Protein 6XCQ (pdb70)

InterPro domains:
  IPR007815 Erythromycin esterase [PF05139] (67-408)
  IPR007815 Erythromycin esterase [cd14728] (37-408)
  IPR016273 Erythromycin esterase, proteobacteria [PIRSF000880] (11-417)
  IPR052036 Hydrolase/Phosphoribosyltransferase-associated [PTHR31299] (20-407)

Organism: Klebsiella pneumoniae (NCBI:txid573)

Solvent-accessible surface area: 17321 Å² total; per-residue (Å²): 132,42,112,87,17,1,131,25,0,46,98,5,132,111,22,53,29,108,8,0,60,28,1,43,90,26,1,106,64,2,52,0,0,0,0,0,9,2,0,26,8,2,37,28,0,18,71,0,4,3,0,0,0,42,4,0,5,48,142,28,110,4,52,0,0,0,1,12,0,4,46,24,10,3,60,84,1,30,106,8,19,112,23,108,95,53,70,48,80,4,114,166,32,24,42,61,23,2,35,5,22,5,0,34,4,0,77,37,1,23,34,20,18,146,143,50,52,90,164,27,90,16,16,6,0,5,0,10,17,11,6,14,0,135,30,7,2,46,41,1,14,120,11,0,114,100,18,12,104,152,10,47,90,50,0,43,85,4,42,145,29,4,69,50,2,75,4,69,2,34,28,53,0,2,43,61,4,34,134,28,129,86,70,76,27,100,118,0,59,69,8,5,56,123,1,67,107,56,2,68,79,52,15,118,77,8,133,102,178,121,10,86,59,44,24,118,72,0,31,37,16,3,36,6,1,48,62,0,2,51,4,0,88,4,44,86,28,36,107,58,62,117,49,128,112,25,31,46,17,38,60,11,34,19,0,5,21,27,1,34,110,27,0,138,77,64,100,123,11,54,0,0,0,0,0,10,3,24,14,0,1,35,17,60,11,55,50,108,78,22,134,54,12,51,4,0,0,54,62,3,47,139,17,100,88,133,5,6,42,0,1,0,0,0,3,29,9,90,53,0,2,34,72,88,97,93,14,131,84,20,95,6,10,18,17,8,57,86,36,100,14,29,62,54,105,115,45,3,0,2,45,45,2,52,96,26,22,27,82,139,51,3,0,0,0,43,2,126,25,140,44,117,6,104,57,1,12,1,8,33,44,31,5,94,20,78,3,51,110,0,1,33,0,0,0,2,1,44,49,5,34,86,11,76,44,12,126,42

B-factor: mean 26.36, std 12.07, range [8.27, 102.32]

Radius of gyration: 21.3 Å; Cα contacts (8 Å, |Δi|>4): 843; chains: 1; bounding box: 46×52×62 Å

Nearest PDB structures (foldseek):
  6xcs-assembly2_B  TM=9.903E-01  e=1.684E-71  Klebsiella pneumoniae
  3b55-assembly1_A  TM=7.815E-01  e=5.433E-19  Bacillus cereus ATCC 14579
  2qgm-assembly1_A  TM=8.017E-01  e=2.821E-18  Bacillus cereus ATCC 14579

Foldseek 3Di:
DFKFFAFCLLPLVDHDLVRVVSCVVVQVLFQEEEQAELEFQFSSSLSNVSNVVCNCCVPVNAAEAEEQAAQVLQVLLVCLLPDDPDDRQVVVRHAQVCCRRCVVNSVVNSVCCVVVVGHHHYGYLFQHQLLQLLVLLVLLLVLCVPQPVVCNVLSVVLNVLRVQQDASHLVSSLVSVVVDDPVSLVVNLVSLVVVLVVLVVCVVVSVDPVSPCSSVSSNLSSLSNNLSSQVSVQVCCLPPNDRDAASVQSRQCSSLVSVVVVCVVPVPHRYYYYYHLCQLWQAWWDDDSHRTYGHNNVSVCPDPSNNYAYEHEAEAAQWAWAWAAQDPPDRRRIDTDIDGADDDDQQAVVVVCCVPVNQDFKMKGALQDDDSHFWYTHGRRIIGHNVNRTHGMYIYGHHTDRNPVNDD

Structure (mmCIF, N/CA/C/O backbone):
data_6XCQ
#
_entry.id   6XCQ
#
_cell.length_a   68.366
_cell.length_b   92.678
_cell.length_c   125.795
_cell.angle_alpha   90.00
_cell.angle_beta   90.00
_cell.angle_gamma   90.00
#
_symmetry.space_group_name_H-M   'C 2 2 21'
#
loop_
_entity.id
_entity.type
_entity.pdbx_description
1 polymer EreC
2 non-polymer S-1,2-PROPANEDIOL
3 water water
#
loop_
_atom_site.group_PDB
_atom_site.id
_atom_site.type_symbol
_atom_site.label_atom_id
_atom_site.label_alt_id
_atom_site.label_comp_id
_atom_site.label_asym_id
_atom_site.label_entity_id
_atom_site.label_seq_id
_atom_site.pdbx_PDB_ins_code
_atom_site.Cartn_x
_atom_site.Cartn_y
_atom_site.Cartn_z
_atom_site.occupancy
_atom_site.B_iso_or_equiv
_atom_site.auth_seq_id
_atom_site.auth_comp_id
_atom_site.auth_asym_id
_atom_site.auth_atom_id
_atom_site.pdbx_PDB_model_num
ATOM 1 N N . MET A 1 31 ? 43.634 3.396 68.349 1.00 56.66 11 MET A N 1
ATOM 2 C CA . MET A 1 31 ? 43.677 2.801 67.016 1.00 61.51 11 MET A CA 1
ATOM 3 C C . MET A 1 31 ? 43.561 3.868 65.918 1.00 62.27 11 MET A C 1
ATOM 4 O O . MET A 1 31 ? 43.828 3.603 64.738 1.00 48.18 11 MET A O 1
ATOM 6 N N . THR A 1 32 ? 43.161 5.081 66.300 1.00 40.49 12 THR A N 1
ATOM 7 C CA . THR A 1 32 ? 42.979 6.153 65.329 1.00 31.83 12 THR A CA 1
ATOM 8 C C . THR A 1 32 ? 43.949 7.313 65.537 1.00 31.77 12 THR A C 1
ATOM 9 O O . THR A 1 32 ? 43.812 8.350 64.877 1.00 28.22 12 THR A O 1
ATOM 13 N N A TRP A 1 33 ? 44.897 7.177 66.459 0.57 23.81 13 TRP A N 1
ATOM 14 N N B TRP A 1 33 ? 44.951 7.160 66.402 0.43 23.90 13 TRP A N 1
ATOM 15 C CA A TRP A 1 33 ? 45.930 8.169 66.697 0.57 20.84 13 TRP A CA 1
ATOM 16 C CA B TRP A 1 33 ? 46.009 8.153 66.527 0.43 21.02 13 TRP A CA 1
ATOM 17 C C A TRP A 1 33 ? 47.273 7.460 66.782 0.57 23.16 13 TRP A C 1
ATOM 18 C C B TRP A 1 33 ? 47.330 7.448 66.802 0.43 23.19 13 TRP A C 1
ATOM 19 O O A TRP A 1 33 ? 47.341 6.242 66.964 0.57 24.61 13 TRP A O 1
ATOM 20 O O B TRP A 1 33 ? 47.359 6.304 67.263 0.43 23.99 13 TRP A O 1
ATOM 41 N N A ARG A 1 34 ? 48.348 8.236 66.650 0.57 19.79 14 ARG A N 1
ATOM 42 N N B ARG A 1 34 ? 48.431 8.144 66.511 0.43 19.78 14 ARG A N 1
ATOM 43 C CA A ARG A 1 34 ? 49.692 7.678 66.688 0.57 19.38 14 ARG A CA 1
ATOM 44 C CA B ARG A 1 34 ? 49.762 7.569 66.670 0.43 19.55 14 ARG A CA 1
ATOM 45 C C A ARG A 1 34 ? 50.680 8.773 67.068 0.57 22.32 14 ARG A C 1
ATOM 46 C C B ARG A 1 34 ? 50.783 8.663 66.957 0.43 22.47 14 ARG A C 1
ATOM 47 O O A ARG A 1 34 ? 50.649 9.861 66.493 0.57 21.11 14 ARG A O 1
ATOM 48 O O B ARG A 1 34 ? 50.884 9.634 66.204 0.43 20.24 14 ARG A O 1
ATOM 63 N N . THR A 1 35 ? 51.547 8.489 68.035 1.00 18.93 15 THR A N 1
ATOM 64 C CA . THR A 1 35 ? 52.645 9.395 68.341 1.00 20.50 15 THR A CA 1
ATOM 65 C C . THR A 1 35 ? 53.742 9.191 67.306 1.00 22.69 15 THR A C 1
ATOM 66 O O . THR A 1 35 ? 54.126 8.054 67.016 1.00 25.47 15 THR A O 1
ATOM 70 N N . THR A 1 36 ? 54.224 10.275 66.705 1.00 17.56 16 THR A N 1
ATOM 71 C CA . THR A 1 36 ? 55.288 10.155 65.710 1.00 16.88 16 THR A CA 1
ATOM 72 C C . THR A 1 36 ? 56.509 10.904 66.215 1.00 20.92 16 THR A C 1
ATOM 73 O O . THR A 1 36 ? 56.500 12.138 66.302 1.00 21.11 16 THR A O 1
ATOM 77 N N . ARG A 1 37 ? 57.557 10.154 66.547 1.00 14.78 17 ARG A N 1
ATOM 78 C CA . ARG A 1 37 ? 58.787 10.762 67.037 1.00 13.87 17 ARG A CA 1
ATOM 79 C C . ARG A 1 37 ? 59.723 11.204 65.916 1.00 17.33 17 ARG A C 1
ATOM 80 O O . ARG A 1 37 ? 60.623 12.013 66.161 1.00 19.56 17 ARG A O 1
ATOM 88 N N . THR A 1 38 ? 59.523 10.726 64.695 1.00 17.72 18 THR A N 1
ATOM 89 C CA . THR A 1 38 ? 60.434 11.062 63.612 1.00 13.68 18 THR A CA 1
ATOM 90 C C . THR A 1 38 ? 59.860 12.098 62.647 1.00 22.89 18 THR A C 1
ATOM 91 O O . THR A 1 38 ? 60.545 12.469 61.688 1.00 19.21 18 THR A O 1
ATOM 95 N N . LEU A 1 39 ? 58.647 12.610 62.901 1.00 13.92 19 LEU A N 1
ATOM 96 C CA . LEU A 1 39 ? 57.986 13.476 61.921 1.00 13.22 19 LEU A CA 1
ATOM 97 C C . LEU A 1 39 ? 58.835 14.695 61.575 1.00 20.51 19 LEU A C 1
ATOM 98 O O . LEU A 1 39 ? 58.878 15.120 60.414 1.00 19.82 19 LEU A O 1
ATOM 103 N N . LEU A 1 40 ? 59.526 15.269 62.558 1.00 16.26 20 LEU A N 1
ATOM 104 C CA . LEU A 1 40 ? 60.297 16.475 62.303 1.00 20.91 20 LEU A CA 1
ATOM 105 C C . LEU A 1 40 ? 61.729 16.172 61.890 1.00 23.10 20 LEU A C 1
ATOM 106 O O . LEU A 1 40 ? 62.564 17.080 61.867 1.00 19.78 20 LEU A O 1
ATOM 111 N N . GLN A 1 41 ? 62.027 14.924 61.542 1.00 20.54 21 GLN A N 1
ATOM 112 C CA . GLN A 1 41 ? 63.369 14.520 61.129 1.00 22.43 21 GLN A CA 1
ATOM 113 C C . GLN A 1 41 ? 63.270 13.761 59.814 1.00 20.50 21 GLN A C 1
ATOM 114 O O . GLN A 1 41 ? 63.373 12.527 59.783 1.00 19.50 21 GLN A O 1
ATOM 120 N N . PRO A 1 42 ? 63.090 14.479 58.697 1.00 21.08 22 PRO A N 1
ATOM 121 C CA . PRO A 1 42 ? 62.871 13.805 57.407 1.00 16.72 22 PRO A CA 1
ATOM 122 C C . PRO A 1 42 ? 63.976 12.841 57.005 1.00 26.72 22 PRO A C 1
ATOM 123 O O . PRO A 1 42 ? 63.707 11.880 56.276 1.00 29.23 22 PRO A O 1
ATOM 127 N N . GLN A 1 43 ? 65.212 13.084 57.438 1.00 21.22 23 GLN A N 1
ATOM 128 C CA . GLN A 1 43 ? 66.328 12.210 57.112 1.00 24.74 23 GLN A CA 1
ATOM 129 C C . GLN A 1 43 ? 66.333 10.915 57.913 1.00 32.75 23 GLN A C 1
ATOM 130 O O . GLN A 1 43 ? 66.949 9.941 57.470 1.00 34.83 23 GLN A O 1
ATOM 136 N N . LYS A 1 44 ? 65.666 10.882 59.068 1.00 22.00 24 LYS A N 1
ATOM 137 C CA . LYS A 1 44 ? 65.625 9.699 59.926 1.00 27.54 24 LYS A CA 1
ATOM 138 C C . LYS A 1 44 ? 64.199 9.189 60.095 1.00 22.40 24 LYS A C 1
ATOM 139 O O . LYS A 1 44 ? 63.785 8.885 61.213 1.00 24.42 24 LYS A O 1
ATOM 143 N N . LEU A 1 45 ? 63.444 9.073 59.007 1.00 22.61 25 LEU A N 1
ATOM 144 C CA . LEU A 1 45 ? 62.019 8.789 59.113 1.00 29.76 25 LEU A CA 1
ATOM 145 C C . LEU A 1 45 ? 61.762 7.322 59.448 1.00 26.87 25 LEU A C 1
ATOM 146 O O . LEU A 1 45 ? 62.354 6.425 58.847 1.00 25.91 25 LEU A O 1
ATOM 151 N N . ASP A 1 46 ? 60.848 7.078 60.393 1.00 22.52 26 ASP A N 1
ATOM 152 C CA . ASP A 1 46 ? 60.378 5.727 60.700 1.00 15.49 26 ASP A CA 1
ATOM 153 C C . ASP A 1 46 ? 59.006 5.570 60.059 1.00 18.69 26 ASP A C 1
ATOM 154 O O . ASP A 1 46 ? 58.000 6.016 60.615 1.00 21.23 26 ASP A O 1
ATOM 159 N N . PHE A 1 47 ? 58.958 4.879 58.914 1.00 21.61 27 PHE A N 1
ATOM 160 C CA . PHE A 1 47 ? 57.718 4.809 58.151 1.00 23.76 27 PHE A CA 1
ATOM 161 C C . PHE A 1 47 ? 56.616 4.061 58.891 1.00 25.03 27 PHE A C 1
ATOM 162 O O . PHE A 1 47 ? 55.447 4.199 58.519 1.00 20.34 27 PHE A O 1
ATOM 170 N N . ASN A 1 48 ? 56.940 3.297 59.943 1.00 24.54 28 ASN A N 1
ATOM 171 C CA . ASN A 1 48 ? 55.877 2.641 60.702 1.00 26.36 28 ASN A CA 1
ATOM 172 C C . ASN A 1 48 ? 54.954 3.653 61.350 1.00 22.06 28 ASN A C 1
ATOM 173 O O . ASN A 1 48 ? 53.774 3.358 61.570 1.00 21.64 28 ASN A O 1
ATOM 178 N N . GLU A 1 49 ? 55.474 4.843 61.679 1.00 18.07 29 GLU A N 1
ATOM 179 C CA . GLU A 1 49 ? 54.661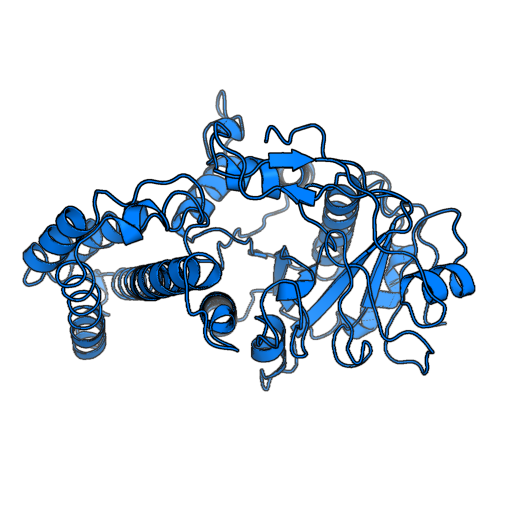 5.841 62.371 1.00 20.07 29 GLU A CA 1
ATOM 180 C C . GLU A 1 49 ? 53.561 6.418 61.479 1.00 19.98 29 GLU A C 1
ATOM 181 O O . GLU A 1 49 ? 52.609 7.005 61.996 1.00 25.82 29 GLU A O 1
ATOM 187 N N . PHE A 1 50 ? 53.659 6.251 60.162 1.00 19.35 30 PHE A N 1
ATOM 188 C CA . PHE A 1 50 ? 52.666 6.790 59.238 1.00 27.42 30 PHE A CA 1
ATOM 189 C C . PHE A 1 50 ? 51.732 5.721 58.681 1.00 23.21 30 PHE A C 1
ATOM 190 O O . PHE A 1 50 ? 50.902 6.024 57.817 1.00 23.90 30 PHE A O 1
ATOM 198 N N . GLU A 1 51 ? 51.815 4.485 59.188 1.00 26.25 31 GLU A N 1
ATOM 199 C CA . GLU A 1 51 ? 50.967 3.411 58.667 1.00 29.19 31 GLU A CA 1
ATOM 200 C C . GLU A 1 51 ? 49.497 3.720 58.869 1.00 24.35 31 GLU A C 1
ATOM 201 O O . GLU A 1 51 ? 48.649 3.220 58.123 1.00 21.93 31 GLU A O 1
ATOM 203 N N . ILE A 1 52 ? 49.179 4.543 59.873 1.00 19.32 32 ILE A N 1
ATOM 204 C CA . ILE A 1 52 ? 47.803 4.944 60.137 1.00 25.70 32 ILE A CA 1
ATOM 205 C C . ILE A 1 52 ? 47.172 5.645 58.936 1.00 27.68 32 ILE A C 1
ATOM 206 O O . ILE A 1 52 ? 45.945 5.641 58.789 1.00 24.58 32 ILE A O 1
ATOM 211 N N . LEU A 1 53 ? 47.984 6.233 58.057 1.00 28.69 33 LEU A N 1
ATOM 212 C CA . LEU A 1 53 ? 47.482 6.950 56.890 1.00 12.26 33 LEU A CA 1
ATOM 213 C C . LEU A 1 53 ? 47.300 6.061 55.671 1.00 20.68 33 LEU A C 1
ATOM 214 O O . LEU A 1 53 ? 46.696 6.508 54.687 1.00 25.19 33 LEU A O 1
ATOM 219 N N . THR A 1 54 ? 47.834 4.841 55.680 1.00 23.85 34 THR A N 1
ATOM 220 C CA . THR A 1 54 ? 47.848 4.059 54.444 1.00 27.56 34 THR A CA 1
ATOM 221 C C . THR A 1 54 ? 46.449 3.779 53.902 1.00 29.07 34 THR A C 1
ATOM 222 O O . THR A 1 54 ? 46.251 3.956 52.688 1.00 28.92 34 THR A O 1
ATOM 226 N N . PRO A 1 55 ? 45.448 3.392 54.712 1.00 29.43 35 PRO A N 1
ATOM 227 C CA . PRO A 1 55 ? 44.092 3.213 54.155 1.00 32.24 35 PRO A CA 1
ATOM 228 C C . PRO A 1 55 ? 43.526 4.450 53.484 1.00 39.79 35 PRO A C 1
ATOM 229 O O . PRO A 1 55 ? 42.931 4.345 52.403 1.00 28.53 35 PRO A O 1
ATOM 233 N N . LEU A 1 56 ? 43.668 5.626 54.101 1.00 28.58 36 LEU A N 1
ATOM 234 C CA . LEU A 1 56 ? 43.068 6.804 53.489 1.00 36.60 36 LEU A CA 1
ATOM 235 C C . LEU A 1 56 ? 43.832 7.238 52.249 1.00 25.02 36 LEU A C 1
ATOM 236 O O . LEU A 1 56 ? 43.248 7.867 51.364 1.00 33.42 36 LEU A O 1
ATOM 241 N N . VAL A 1 57 ? 45.115 6.893 52.151 1.00 23.98 37 VAL A N 1
ATOM 242 C CA . VAL A 1 57 ? 45.891 7.299 50.987 1.00 23.62 37 VAL A CA 1
ATOM 243 C C . VAL A 1 57 ? 45.720 6.328 49.816 1.00 29.70 37 VAL A C 1
ATOM 244 O O . VAL A 1 57 ? 45.898 6.734 48.659 1.00 28.55 37 VAL A O 1
ATOM 248 N N . GLU A 1 58 ? 45.355 5.068 50.072 1.00 31.91 38 GLU A N 1
ATOM 249 C CA . GLU A 1 58 ? 45.017 4.154 48.980 1.00 30.63 38 GLU A CA 1
ATOM 250 C C . GLU A 1 58 ? 43.845 4.706 48.183 1.00 24.91 38 GLU A C 1
ATOM 251 O O . GLU A 1 58 ? 42.821 5.103 48.749 1.00 40.25 38 GLU A O 1
ATOM 257 N N . GLY A 1 59 ? 43.988 4.725 46.866 1.00 29.06 39 GLY A N 1
ATOM 258 C CA . GLY A 1 59 ? 42.942 5.268 46.038 1.00 40.52 39 GLY A CA 1
ATOM 259 C C . GLY A 1 59 ? 42.918 6.772 45.950 1.00 39.96 39 GLY A C 1
ATOM 260 O O . GLY A 1 59 ? 42.094 7.320 45.205 1.00 38.75 39 GLY A O 1
ATOM 261 N N . ALA A 1 60 ? 43.785 7.460 46.684 1.00 27.43 40 ALA A N 1
ATOM 262 C CA . ALA A 1 60 ? 43.914 8.903 46.546 1.00 23.16 40 ALA A CA 1
ATOM 263 C C . ALA A 1 60 ? 44.806 9.244 45.355 1.00 23.18 40 ALA A C 1
ATOM 264 O O . ALA A 1 60 ? 45.840 8.610 45.128 1.00 20.99 40 ALA A O 1
ATOM 266 N N . ARG A 1 61 ? 44.396 10.249 44.583 1.00 20.63 41 ARG A N 1
ATOM 267 C CA . ARG A 1 61 ? 45.274 10.868 43.606 1.00 20.08 41 ARG A CA 1
ATOM 268 C C . ARG A 1 61 ? 45.642 12.305 43.955 1.00 19.67 41 ARG A C 1
ATOM 269 O O . ARG A 1 61 ? 46.570 12.853 43.347 1.00 20.07 41 ARG A O 1
ATOM 277 N N . ILE A 1 62 ? 44.950 12.922 44.912 1.00 15.48 42 ILE A N 1
ATOM 278 C CA . ILE A 1 62 ? 45.249 14.275 45.381 1.00 19.59 42 ILE A CA 1
ATOM 279 C C . ILE A 1 62 ? 45.296 14.232 46.903 1.00 14.40 42 ILE A C 1
ATOM 280 O O . ILE A 1 62 ? 44.282 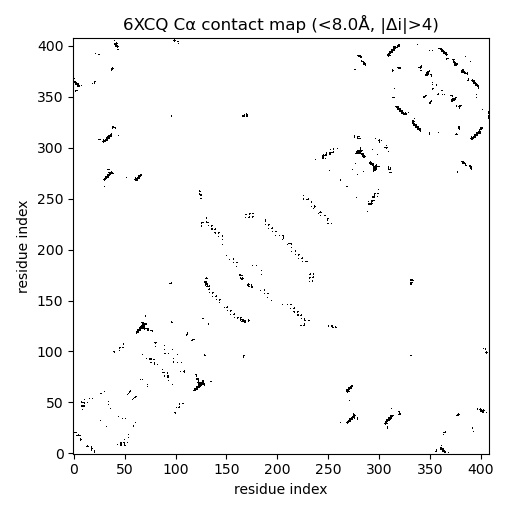13.938 47.539 1.00 15.48 42 ILE A O 1
ATOM 285 N N . VAL A 1 63 ? 46.459 14.523 47.486 1.00 13.39 43 VAL A N 1
ATOM 286 C CA . VAL A 1 63 ? 46.603 14.597 48.935 1.00 15.57 43 VAL A CA 1
ATOM 287 C C . VAL A 1 63 ? 47.140 15.977 49.290 1.00 16.37 43 VAL A C 1
ATOM 288 O O . VAL A 1 63 ? 48.215 16.376 48.820 1.00 16.14 43 VAL A O 1
ATOM 292 N N . GLY A 1 64 ? 46.396 16.708 50.117 1.00 12.86 44 GLY A N 1
ATOM 293 C CA . GLY A 1 64 ? 46.848 18.005 50.582 1.00 13.86 44 GLY A CA 1
ATOM 294 C C . GLY A 1 64 ? 47.556 17.874 51.917 1.00 17.67 44 GLY A C 1
ATOM 295 O O . GLY A 1 64 ? 47.054 17.216 52.831 1.00 17.68 44 GLY A O 1
ATOM 296 N N . LEU A 1 65 ? 48.742 18.491 52.016 1.00 16.55 45 LEU A N 1
ATOM 297 C CA . LEU A 1 65 ? 49.494 18.629 53.264 1.00 16.36 45 LEU A CA 1
ATOM 298 C C . LEU A 1 65 ? 49.398 20.092 53.685 1.00 19.78 45 LEU A C 1
ATOM 299 O O . LEU A 1 65 ? 49.932 20.976 53.004 1.00 17.98 45 LEU A O 1
ATOM 304 N N . GLY A 1 66 ? 48.690 20.347 54.779 1.00 16.22 46 GLY A N 1
ATOM 305 C CA . GLY A 1 66 ? 48.364 21.697 55.185 1.00 13.51 46 GLY A CA 1
ATOM 306 C C . GLY A 1 66 ? 49.466 22.382 55.967 1.00 18.45 46 GLY A C 1
ATOM 307 O O . GLY A 1 66 ? 50.620 21.953 56.030 1.00 18.42 46 GLY A O 1
ATOM 308 N N . GLU A 1 67 ? 49.092 23.522 56.529 1.00 15.29 47 GLU A N 1
ATOM 309 C CA . GLU A 1 67 ? 49.870 24.181 57.562 1.00 15.96 47 GLU A CA 1
ATOM 310 C C . GLU A 1 67 ? 48.889 25.095 58.264 1.00 13.35 47 GLU A C 1
ATOM 311 O O . GLU A 1 67 ? 48.092 25.766 57.600 1.00 14.70 47 GLU A O 1
ATOM 317 N N . GLY A 1 68 ? 48.895 25.064 59.599 1.00 13.77 48 GLY A N 1
ATOM 318 C CA . GLY A 1 68 ? 47.966 25.900 60.335 1.00 18.02 48 GLY A CA 1
ATOM 319 C C . GLY A 1 68 ? 48.334 27.363 60.312 1.00 14.69 48 GLY A C 1
ATOM 320 O O . GLY A 1 68 ? 47.492 28.215 60.627 1.00 17.15 48 GLY A O 1
ATOM 321 N N . ALA A 1 69 ? 49.575 27.671 59.944 1.00 16.92 49 ALA A N 1
ATOM 322 C CA . ALA A 1 69 ? 50.026 29.045 59.796 1.00 16.43 49 ALA A CA 1
ATOM 323 C C . ALA A 1 69 ? 51.167 29.053 58.803 1.00 15.68 49 ALA A C 1
ATOM 324 O O . ALA A 1 69 ? 51.949 28.101 58.739 1.00 17.46 49 ALA A O 1
ATOM 326 N N . HIS A 1 70 ? 51.241 30.110 58.007 1.00 15.33 50 HIS A N 1
ATOM 327 C CA . HIS A 1 70 ? 52.358 30.231 57.088 1.00 15.82 50 HIS A CA 1
ATOM 328 C C . HIS A 1 70 ? 53.642 30.507 57.866 1.00 17.94 50 HIS A C 1
ATOM 329 O O . HIS A 1 70 ? 53.613 30.980 59.010 1.00 13.97 50 HIS A O 1
ATOM 336 N N . PHE A 1 71 ? 54.778 30.181 57.236 1.00 12.22 51 PHE A N 1
ATOM 337 C CA . PHE A 1 71 ? 56.103 30.635 57.676 1.00 16.07 51 PHE A CA 1
ATOM 338 C C . PHE A 1 71 ? 56.578 29.947 58.954 1.00 19.74 51 PHE A C 1
ATOM 339 O O . PHE A 1 71 ? 57.344 30.533 59.725 1.00 15.05 51 PHE A O 1
ATOM 347 N N . VAL A 1 72 ? 56.180 28.696 59.169 1.00 14.57 52 VAL A N 1
ATOM 348 C CA . VAL A 1 72 ? 56.507 27.950 60.385 1.00 15.67 52 VAL A CA 1
ATOM 349 C C . VAL A 1 72 ? 57.533 26.878 60.047 1.00 16.25 52 VAL A C 1
ATOM 350 O O . VAL A 1 72 ? 57.328 26.087 59.120 1.00 18.43 52 VAL A O 1
ATOM 354 N N . ALA A 1 73 ? 58.630 26.836 60.816 1.00 16.55 53 ALA A N 1
ATOM 355 C CA . ALA A 1 73 ? 59.709 25.888 60.538 1.00 17.31 53 ALA A CA 1
ATOM 356 C C . ALA A 1 73 ? 59.240 24.449 60.701 1.00 13.69 53 ALA A C 1
ATOM 357 O O . ALA A 1 73 ? 59.547 23.588 59.868 1.00 13.31 53 ALA A O 1
ATOM 359 N N . GLU A 1 74 ? 58.509 24.162 61.790 1.00 11.31 54 GLU A N 1
ATOM 360 C CA . GLU A 1 74 ? 58.057 22.795 62.037 1.00 13.07 54 GLU A CA 1
ATOM 361 C C . GLU A 1 74 ? 57.115 22.301 60.949 1.00 14.90 54 GLU A C 1
ATOM 362 O O . GLU A 1 74 ? 57.097 21.105 60.642 1.00 14.09 54 GLU A O 1
ATOM 368 N N . PHE A 1 75 ? 56.321 23.195 60.351 1.00 15.06 55 PHE A N 1
ATOM 369 C CA . PHE A 1 75 ? 55.419 22.731 59.311 1.00 18.47 55 PHE A CA 1
ATOM 370 C C . PHE A 1 75 ? 56.183 22.383 58.038 1.00 17.38 55 PHE A C 1
ATOM 371 O O . PHE A 1 75 ? 55.814 21.428 57.354 1.00 13.10 55 PHE A O 1
ATOM 379 N N . SER A 1 76 ? 57.279 23.093 57.730 1.00 13.83 56 SER A N 1
ATOM 380 C CA . SER A 1 76 ? 58.093 22.675 56.588 1.00 16.35 56 SER A CA 1
ATOM 381 C C . SER A 1 76 ? 58.739 21.321 56.844 1.00 13.44 56 SER A C 1
ATOM 382 O O . SER A 1 76 ? 58.769 20.467 55.949 1.00 15.91 56 SER A O 1
ATOM 385 N N . LEU A 1 77 ? 59.234 21.100 58.062 1.00 16.01 57 LEU A N 1
ATOM 386 C CA . LEU A 1 77 ? 59.815 19.805 58.398 1.00 17.53 57 LEU A CA 1
ATOM 387 C C . LEU A 1 77 ? 58.802 18.678 58.224 1.00 16.04 57 LEU A C 1
ATOM 388 O O . LEU A 1 77 ? 59.106 17.648 57.607 1.00 18.29 57 LEU A O 1
ATOM 393 N N . ALA A 1 78 ? 57.597 18.848 58.783 1.00 11.51 58 ALA A N 1
ATOM 394 C CA . ALA A 1 78 ? 56.583 17.801 58.676 1.00 18.15 58 ALA A CA 1
ATOM 395 C C . ALA A 1 78 ? 56.165 17.586 57.230 1.00 14.91 58 ALA A C 1
ATOM 396 O O . ALA A 1 78 ? 55.880 16.455 56.828 1.00 14.97 58 ALA A O 1
ATOM 398 N N . ARG A 1 79 ? 56.104 18.659 56.437 1.00 11.33 59 ARG A N 1
ATOM 399 C CA . ARG A 1 79 ? 55.759 18.498 55.025 1.00 17.03 59 ARG A CA 1
ATOM 400 C C . ARG A 1 79 ? 56.801 17.660 54.301 1.00 16.31 59 ARG A C 1
ATOM 401 O O . ARG A 1 79 ? 56.454 16.770 53.519 1.00 16.10 59 ARG A O 1
ATOM 409 N N . ALA A 1 80 ? 58.085 17.925 54.555 1.00 15.58 60 ALA A N 1
ATOM 410 C CA . ALA A 1 80 ? 59.130 17.143 53.906 1.00 18.87 60 ALA A CA 1
ATOM 411 C C . ALA A 1 80 ? 59.014 15.671 54.274 1.00 18.35 60 ALA A C 1
ATOM 412 O O . ALA A 1 80 ? 59.156 14.793 53.412 1.00 17.75 60 ALA A O 1
ATOM 414 N N . SER A 1 81 ? 58.736 15.379 55.548 1.00 11.96 61 SER A N 1
ATOM 415 C CA . SER A 1 81 ? 58.587 13.981 55.951 1.00 19.09 61 SER A CA 1
ATOM 416 C C . SER A 1 81 ? 57.405 13.320 55.247 1.00 18.17 61 SER A C 1
ATOM 417 O O . SER A 1 81 ? 57.502 12.180 54.786 1.00 17.39 61 SER A O 1
ATOM 420 N N . LEU A 1 82 ? 56.269 14.008 55.179 1.00 18.11 62 LEU A N 1
ATOM 421 C CA . LEU A 1 82 ? 55.104 13.387 54.573 1.00 17.26 62 LEU A CA 1
ATOM 422 C C . LEU A 1 82 ? 55.239 13.313 53.053 1.00 15.45 62 LEU A C 1
ATOM 423 O O . LEU A 1 82 ? 54.655 12.427 52.428 1.00 14.18 62 LEU A O 1
ATOM 428 N N . ILE A 1 83 ? 56.009 14.215 52.448 1.00 12.55 63 ILE A N 1
ATOM 429 C CA . ILE A 1 83 ? 56.352 14.062 51.033 1.00 17.86 63 ILE A CA 1
ATOM 430 C C . ILE A 1 83 ? 57.136 12.766 50.831 1.00 20.77 63 ILE A C 1
ATOM 431 O O . ILE A 1 83 ? 56.812 11.955 49.956 1.00 17.39 63 ILE A O 1
ATOM 436 N N . ARG A 1 84 ? 58.138 12.519 51.686 1.00 20.02 64 ARG A N 1
ATOM 437 C CA . ARG A 1 84 ? 58.879 11.257 51.622 1.00 25.19 64 ARG A CA 1
ATOM 438 C C . ARG A 1 84 ? 57.942 10.055 51.685 1.00 31.53 64 ARG A C 1
ATOM 439 O O . ARG A 1 84 ? 58.056 9.120 50.886 1.00 22.66 64 ARG A O 1
ATOM 447 N N . TYR A 1 85 ? 56.999 10.066 52.629 1.00 21.36 65 TYR A N 1
ATOM 448 C CA . TYR A 1 85 ? 56.071 8.946 52.760 1.00 21.12 65 TYR A CA 1
ATOM 449 C C . TYR A 1 85 ? 55.210 8.774 51.510 1.00 22.98 65 TYR A C 1
ATOM 450 O O . TYR A 1 85 ? 55.023 7.655 51.017 1.00 24.34 65 TYR A O 1
ATOM 459 N N . LEU A 1 86 ? 54.655 9.870 50.993 1.00 20.43 66 LEU A N 1
ATOM 460 C CA . LEU A 1 86 ? 53.759 9.763 49.845 1.00 18.89 66 LEU A CA 1
ATOM 461 C C . LEU A 1 86 ? 54.528 9.382 48.587 1.00 19.28 66 LEU A C 1
ATOM 462 O O . LEU A 1 86 ? 54.044 8.588 47.767 1.00 21.01 66 LEU A O 1
ATOM 467 N N . VAL A 1 87 ? 55.733 9.921 48.426 1.00 16.13 67 VAL A N 1
ATOM 468 C CA . VAL A 1 87 ? 56.532 9.607 47.248 1.00 20.87 67 VAL A CA 1
ATOM 469 C C . VAL A 1 87 ? 57.054 8.180 47.328 1.00 26.71 67 VAL A C 1
ATOM 470 O O . VAL A 1 87 ? 56.852 7.374 46.411 1.00 28.38 67 VAL A O 1
ATOM 474 N N . GLU A 1 88 ? 57.704 7.834 48.436 1.00 21.25 68 GLU A N 1
ATOM 475 C CA . GLU A 1 88 ? 58.417 6.564 48.484 1.00 22.56 68 GLU A CA 1
ATOM 476 C C . GLU A 1 88 ? 57.519 5.377 48.770 1.00 20.86 68 GLU A C 1
ATOM 477 O O . GLU A 1 88 ? 57.888 4.247 48.428 1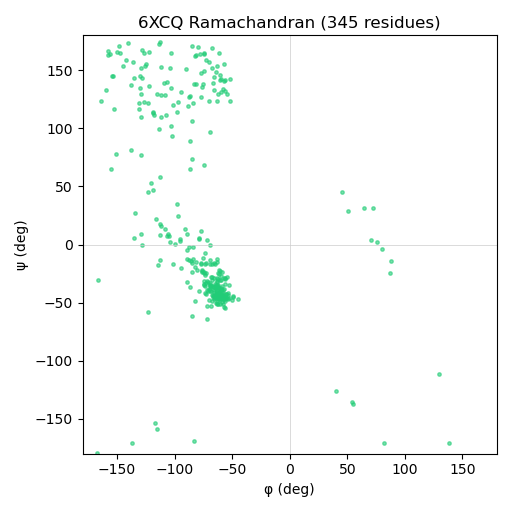.00 28.33 68 GLU A O 1
ATOM 483 N N . ARG A 1 89 ? 56.348 5.587 49.365 1.00 21.79 69 ARG A N 1
ATOM 484 C CA . ARG A 1 89 ? 55.503 4.455 49.705 1.00 25.67 69 ARG A CA 1
ATOM 485 C C . ARG A 1 89 ? 54.200 4.405 48.934 1.00 34.22 69 ARG A C 1
ATOM 486 O O . ARG A 1 89 ? 53.583 3.338 48.881 1.00 26.59 69 ARG A O 1
ATOM 494 N N . HIS A 1 90 ? 53.779 5.511 48.319 1.00 25.80 70 HIS A N 1
ATOM 495 C CA . HIS A 1 90 ? 52.557 5.524 47.531 1.00 26.35 70 HIS A CA 1
ATOM 496 C C . HIS A 1 90 ? 52.762 6.119 46.142 1.00 18.78 70 HIS A C 1
ATOM 497 O O . HIS A 1 90 ? 51.775 6.359 45.432 1.00 26.03 70 HIS A O 1
ATOM 504 N N . ASP A 1 91 ? 54.011 6.373 45.739 1.00 24.06 71 ASP A N 1
ATOM 505 C CA . ASP A 1 91 ? 54.351 6.719 44.349 1.00 21.30 71 ASP A CA 1
ATOM 506 C C . ASP A 1 91 ? 53.739 8.038 43.881 1.00 28.27 71 ASP A C 1
ATOM 507 O O . ASP A 1 91 ? 53.425 8.199 42.695 1.00 25.07 71 ASP A O 1
ATOM 512 N N . PHE A 1 92 ? 53.559 9.001 44.783 1.00 23.82 72 PHE A N 1
ATOM 513 C CA . PHE A 1 92 ? 53.172 10.332 44.337 1.00 17.19 72 PHE A CA 1
ATOM 514 C C . PHE A 1 92 ? 54.305 10.944 43.523 1.00 17.65 72 PHE A C 1
ATOM 515 O O . PHE A 1 92 ? 55.483 10.706 43.795 1.00 21.84 72 PHE A O 1
ATOM 523 N N . ASN A 1 93 ? 53.941 11.707 42.490 1.00 21.73 73 ASN A N 1
ATOM 524 C CA . ASN A 1 93 ? 54.897 12.121 41.466 1.00 21.92 73 ASN A CA 1
ATOM 525 C C . ASN A 1 93 ? 54.782 13.593 41.085 1.00 27.93 73 ASN A C 1
ATOM 526 O O . ASN A 1 93 ? 55.474 14.036 40.163 1.00 19.51 73 ASN A O 1
ATOM 531 N N . ALA A 1 94 ? 53.937 14.364 41.763 1.00 23.89 74 ALA A N 1
ATOM 532 C CA . ALA A 1 94 ? 53.833 15.788 41.500 1.00 16.25 74 ALA A CA 1
ATOM 533 C C . ALA A 1 94 ? 53.561 16.521 42.813 1.00 18.91 74 ALA A C 1
ATOM 534 O O . ALA A 1 94 ? 53.000 15.951 43.752 1.00 16.30 74 ALA A O 1
ATOM 536 N N . ILE A 1 95 ? 53.970 17.787 42.864 1.00 18.53 75 ILE A N 1
ATOM 537 C CA . ILE A 1 95 ? 53.721 18.677 43.994 1.00 13.34 75 ILE A CA 1
ATOM 538 C C . ILE A 1 95 ? 53.121 19.968 43.460 1.00 21.77 75 ILE A C 1
ATOM 539 O O . ILE A 1 95 ? 53.680 20.583 42.546 1.00 17.62 75 ILE A O 1
ATOM 544 N N . GLY A 1 96 ? 52.008 20.395 44.038 1.00 16.72 76 GLY A N 1
ATOM 545 C CA . GLY A 1 96 ? 51.369 21.646 43.660 1.00 15.48 76 GLY A CA 1
ATOM 546 C C . GLY A 1 96 ? 51.589 22.692 44.737 1.00 20.12 76 GLY A C 1
ATOM 547 O O . GLY A 1 96 ? 51.514 22.387 45.928 1.00 18.40 76 GLY A O 1
ATOM 548 N N . LEU A 1 97 ? 51.851 23.923 44.308 1.00 17.70 77 LEU A N 1
ATOM 549 C CA . LEU A 1 97 ? 52.142 25.029 45.209 1.00 18.55 77 LEU A CA 1
ATOM 550 C C . LEU A 1 97 ? 51.203 26.196 44.944 1.00 21.23 77 LEU A C 1
ATOM 551 O O . LEU A 1 97 ? 50.706 26.386 43.826 1.00 15.69 77 LEU A O 1
ATOM 556 N N . GLU A 1 98 ? 51.011 27.018 45.978 1.00 12.89 78 GLU A N 1
ATOM 557 C CA . GLU A 1 98 ? 50.323 28.301 45.840 1.00 12.52 78 GLU A CA 1
ATOM 558 C C . GLU A 1 98 ? 51.235 29.325 45.151 1.00 15.92 78 GLU A C 1
ATOM 559 O O . GLU A 1 98 ? 51.690 30.310 45.734 1.00 16.84 78 GLU A O 1
ATOM 565 N N . CYS A 1 99 ? 51.491 29.088 43.870 1.00 15.05 79 CYS A N 1
ATOM 566 C CA . CYS A 1 99 ? 52.072 30.106 43.013 1.00 15.52 79 CYS A CA 1
ATOM 567 C C . CYS A 1 99 ? 51.517 29.877 41.614 1.00 15.64 79 CYS A C 1
ATOM 568 O O . CYS A 1 99 ? 50.874 28.858 41.344 1.00 16.29 79 CYS A O 1
ATOM 571 N N . GLY A 1 100 ? 51.781 30.829 40.726 1.00 14.25 80 GLY A N 1
ATOM 572 C CA . GLY A 1 100 ? 51.306 30.718 39.361 1.00 12.73 80 GLY A CA 1
ATOM 573 C C . GLY A 1 100 ? 52.103 29.712 38.554 1.00 15.50 80 GLY A C 1
ATOM 574 O O . GLY A 1 100 ? 53.180 29.269 38.950 1.00 13.86 80 GLY A O 1
ATOM 575 N N . ALA A 1 101 ? 51.527 29.336 37.402 1.00 15.07 81 ALA A N 1
ATOM 576 C CA . ALA A 1 101 ? 52.154 28.364 36.507 1.00 21.00 81 ALA A CA 1
ATOM 577 C C . ALA A 1 101 ? 53.531 28.825 36.054 1.00 17.02 81 ALA A C 1
ATOM 578 O O . ALA A 1 101 ? 54.463 28.025 35.959 1.00 18.59 81 ALA A O 1
ATOM 580 N N . ILE A 1 102 ? 53.673 30.106 35.743 1.00 18.08 82 ILE A N 1
ATOM 581 C CA . ILE A 1 102 ? 54.966 30.593 35.281 1.00 18.66 82 ILE A CA 1
ATOM 582 C C . ILE A 1 102 ? 55.954 30.670 36.444 1.00 19.01 82 ILE A C 1
ATOM 583 O O . ILE A 1 102 ? 57.132 30.321 36.303 1.00 16.42 82 ILE A O 1
ATOM 588 N N . GLN A 1 103 ? 55.500 31.145 37.605 1.00 17.06 83 GLN A N 1
ATOM 589 C CA . GLN A 1 103 ? 56.349 31.094 38.789 1.00 16.94 83 GLN A CA 1
ATOM 590 C C . GLN A 1 103 ? 56.858 29.682 39.031 1.00 15.36 83 GLN A C 1
ATOM 591 O O . GLN A 1 103 ? 58.033 29.477 39.351 1.00 16.39 83 GLN A O 1
ATOM 597 N N . ALA A 1 104 ? 55.993 28.688 38.853 1.00 14.29 84 ALA A N 1
ATOM 598 C CA . ALA A 1 104 ? 56.409 27.317 39.121 1.00 15.69 84 ALA A CA 1
ATOM 599 C C . ALA A 1 104 ? 57.391 26.798 38.077 1.00 15.82 84 ALA A C 1
ATOM 600 O O . ALA A 1 104 ? 58.237 25.961 38.399 1.00 19.23 84 ALA A O 1
ATOM 602 N N . SER A 1 105 ? 57.282 27.235 36.816 1.00 17.64 85 SER A N 1
ATOM 603 C CA . SER A 1 105 ? 58.241 26.758 35.817 1.00 18.57 85 SER A CA 1
ATOM 604 C C . SER A 1 105 ? 59.658 27.184 36.181 1.00 17.59 85 SER A C 1
ATOM 605 O O . SER A 1 105 ? 60.611 26.419 35.996 1.00 21.07 85 SER A O 1
ATOM 608 N N . ARG A 1 106 ? 59.807 28.385 36.739 1.00 16.19 86 ARG A N 1
ATOM 609 C CA . ARG A 1 106 ? 61.110 28.839 37.213 1.00 16.71 86 ARG A CA 1
ATOM 610 C C . ARG A 1 106 ? 61.590 28.002 38.390 1.00 22.62 86 ARG A C 1
ATOM 611 O O . ARG A 1 106 ? 62.779 27.689 38.490 1.00 23.44 86 ARG A O 1
ATOM 619 N N . LEU A 1 107 ? 60.682 27.636 39.301 1.00 16.57 87 LEU A N 1
ATOM 620 C CA . LEU A 1 107 ? 61.072 26.734 40.376 1.00 16.58 87 LEU A CA 1
ATOM 621 C C . LEU A 1 107 ? 61.511 25.381 39.822 1.00 24.32 87 LEU A C 1
ATOM 622 O O . LEU A 1 107 ? 62.447 24.765 40.344 1.00 17.76 87 LEU A O 1
ATOM 627 N N . SER A 1 108 ? 60.861 24.906 38.750 1.00 16.51 88 SER A N 1
ATOM 628 C CA . SER A 1 108 ? 61.274 23.643 38.148 1.00 20.17 88 SER A CA 1
ATOM 629 C C . SER A 1 108 ? 62.685 23.740 37.589 1.00 17.91 88 SER A C 1
ATOM 630 O O . SER A 1 108 ? 63.476 22.796 37.718 1.00 19.49 88 SER A O 1
ATOM 633 N N . GLU A 1 109 ? 63.004 24.859 36.932 1.00 18.14 89 GLU A N 1
ATOM 634 C CA . GLU A 1 109 ? 64.380 25.109 36.512 1.00 21.93 89 GLU A CA 1
ATOM 635 C C . GLU A 1 109 ? 65.337 25.003 37.689 1.00 25.92 89 GLU A C 1
ATOM 636 O O . GLU A 1 109 ? 66.430 24.442 37.566 1.00 28.34 89 GLU A O 1
ATOM 642 N N . TYR A 1 110 ? 64.954 25.576 38.832 1.00 19.93 90 TYR A N 1
ATOM 643 C CA . TYR A 1 110 ? 65.784 25.474 40.023 1.00 18.23 90 TYR A CA 1
ATOM 644 C C . TYR A 1 110 ? 66.017 24.019 40.402 1.00 19.39 90 TYR A C 1
ATOM 645 O O . TYR A 1 110 ? 67.158 23.594 40.608 1.00 22.82 90 TYR A O 1
ATOM 654 N N . LEU A 1 111 ? 64.939 23.238 40.508 1.00 20.07 91 LEU A N 1
ATOM 655 C CA . LEU A 1 111 ? 65.082 21.851 40.942 1.00 22.47 91 LEU A CA 1
ATOM 656 C C . LEU A 1 111 ? 66.037 21.078 40.043 1.00 39.78 91 LEU A C 1
ATOM 657 O O . LEU A 1 111 ? 66.879 20.316 40.533 1.00 29.54 91 LEU A O 1
ATOM 662 N N . ASN A 1 112 ? 65.932 21.277 38.726 1.00 33.79 92 ASN A N 1
ATOM 663 C CA . ASN A 1 112 ? 66.690 20.494 37.760 1.00 38.80 92 ASN A CA 1
ATOM 664 C C . ASN A 1 112 ? 68.092 21.030 37.524 1.00 34.54 92 ASN A C 1
ATOM 665 O O . ASN A 1 112 ? 68.907 20.332 36.915 1.00 55.38 92 ASN A O 1
ATOM 670 N N . SER A 1 113 ? 68.394 22.234 37.994 1.00 34.05 93 SER A N 1
ATOM 671 C CA . SER A 1 113 ? 69.687 22.845 37.733 1.00 49.45 93 SER A CA 1
ATOM 672 C C . SER A 1 113 ? 70.784 22.196 38.577 1.00 58.43 93 SER A C 1
ATOM 673 O O . SER A 1 113 ? 70.519 21.501 39.562 1.00 49.35 93 SER A O 1
ATOM 676 N N . THR A 1 114 ? 72.037 22.443 38.179 1.00 61.27 94 THR A N 1
ATOM 677 C CA . THR A 1 114 ? 73.196 22.032 38.967 1.00 74.04 94 THR A CA 1
ATOM 678 C C . THR A 1 114 ? 74.482 22.694 38.484 1.00 69.72 94 THR A C 1
ATOM 679 O O . THR A 1 114 ? 75.396 22.938 39.278 1.00 78.70 94 THR A O 1
ATOM 683 N N . ALA A 1 115 ? 74.564 22.993 37.188 1.00 78.11 95 ALA A N 1
ATOM 684 C CA . ALA A 1 115 ? 75.813 23.440 36.571 1.00 92.16 95 ALA A CA 1
ATOM 685 C C . ALA A 1 115 ? 75.983 24.951 36.745 1.00 96.95 95 ALA A C 1
ATOM 686 O O . ALA A 1 115 ? 75.839 25.745 35.811 1.00 102.32 95 ALA A O 1
ATOM 688 N N . GLY A 1 116 ? 76.299 25.348 37.978 1.00 93.94 96 GLY A N 1
ATOM 689 C CA . GLY A 1 116 ? 76.654 26.719 38.271 1.00 85.99 96 GLY A CA 1
ATOM 690 C C . GLY A 1 116 ? 76.028 27.197 39.566 1.00 71.70 96 GLY A C 1
ATOM 691 O O . GLY A 1 116 ? 75.459 26.422 40.335 1.00 67.34 96 GLY A O 1
ATOM 692 N N . ALA A 1 117 ? 76.156 28.502 39.806 1.00 62.96 97 ALA A N 1
ATOM 693 C CA . ALA A 1 117 ? 75.555 29.159 40.964 1.00 58.49 97 ALA A CA 1
ATOM 694 C C . ALA A 1 117 ? 74.046 29.179 40.776 1.00 61.97 97 ALA A C 1
ATOM 695 O O . ALA A 1 117 ? 73.503 30.055 40.101 1.00 59.06 97 ALA A O 1
ATOM 697 N N . HIS A 1 118 ? 73.358 28.213 41.384 1.00 47.56 98 HIS A N 1
ATOM 698 C CA . HIS A 1 118 ? 71.943 28.009 41.109 1.00 43.47 98 HIS A CA 1
ATOM 699 C C . HIS A 1 118 ? 71.097 28.088 42.369 1.00 31.24 98 HIS A C 1
ATOM 700 O O . HIS A 1 118 ? 70.209 27.252 42.574 1.00 28.02 98 HIS A O 1
ATOM 707 N N . GLU A 1 119 ? 71.366 29.092 43.202 1.00 26.38 99 GLU A N 1
ATOM 708 C CA . GLU A 1 119 ? 70.635 29.284 44.446 1.00 24.57 99 GLU A CA 1
ATOM 709 C C . GLU A 1 119 ? 69.160 29.560 44.168 1.00 29.78 99 GLU A C 1
ATOM 710 O O . GLU A 1 119 ? 68.794 30.098 43.120 1.00 29.06 99 GLU A O 1
ATOM 716 N N . LEU A 1 120 ? 68.311 29.215 45.142 1.00 23.84 100 LEU A N 1
ATOM 717 C CA . LEU A 1 120 ? 66.873 29.387 44.970 1.00 19.41 100 LEU A CA 1
ATOM 718 C C . LEU A 1 120 ? 66.495 30.853 44.793 1.00 20.92 100 LEU A C 1
ATOM 719 O O . LEU A 1 120 ? 65.528 31.157 44.084 1.00 22.29 100 LEU A O 1
ATOM 724 N N . GLU A 1 121 ? 67.244 31.773 45.413 1.00 17.94 101 GLU A N 1
ATOM 725 C CA . GLU A 1 121 ? 66.963 33.198 45.255 1.00 22.16 101 GLU A CA 1
ATOM 726 C C . GLU A 1 121 ? 66.917 33.630 43.789 1.00 20.22 101 GLU A C 1
ATOM 727 O O . GLU A 1 121 ? 66.229 34.594 43.452 1.00 20.05 101 GLU A O 1
ATOM 733 N N . ARG A 1 122 ? 67.644 32.943 42.913 1.00 22.13 102 ARG A N 1
ATOM 734 C CA . ARG A 1 122 ? 67.675 33.333 41.504 1.00 25.29 102 ARG A CA 1
ATOM 735 C C . ARG A 1 122 ? 66.425 32.906 40.751 1.00 35.87 102 ARG A C 1
ATOM 736 O O . ARG A 1 122 ? 66.168 33.423 39.659 1.00 22.31 102 ARG A O 1
ATOM 744 N N . PHE A 1 123 ? 65.649 31.973 41.302 1.00 19.21 103 PHE A N 1
ATOM 745 C CA . PHE A 1 123 ? 64.533 31.374 40.585 1.00 19.30 103 PHE A CA 1
ATOM 746 C C . PHE A 1 123 ? 63.195 31.675 41.235 1.00 22.65 103 PHE A C 1
ATOM 747 O O . PHE A 1 123 ? 62.184 31.076 40.848 1.00 19.07 103 PHE A O 1
ATOM 755 N N A SER A 1 124 ? 63.150 32.594 42.196 0.65 21.09 104 SER A N 1
ATOM 756 N N B SER A 1 124 ? 63.153 32.552 42.232 0.35 21.12 104 SER A N 1
ATOM 757 C CA A SER A 1 124 ? 61.954 32.751 43.004 0.65 20.44 104 SER A CA 1
ATOM 758 C CA B SER A 1 124 ? 61.928 32.751 42.987 0.35 20.51 104 SER A CA 1
ATOM 759 C C A SER A 1 124 ? 61.762 34.212 43.368 0.65 28.50 104 SER A C 1
ATOM 760 C C B SER A 1 124 ? 61.755 34.220 43.327 0.35 28.31 104 SER A C 1
ATOM 761 O O A SER A 1 124 ? 62.727 34.970 43.494 0.65 26.84 104 SER A O 1
ATOM 762 O O B SER A 1 124 ? 62.717 34.988 43.393 0.35 26.80 104 SER A O 1
ATOM 767 N N . ASP A 1 125 ? 60.507 34.588 43.553 1.00 21.20 105 ASP A N 1
ATOM 768 C CA . ASP A 1 125 ? 60.145 35.914 44.009 1.00 25.54 105 ASP A CA 1
ATOM 769 C C . ASP A 1 125 ? 60.053 35.919 45.528 1.00 22.54 105 ASP A C 1
ATOM 770 O O . ASP A 1 125 ? 60.044 34.861 46.162 1.00 20.08 105 ASP A O 1
ATOM 775 N N . PRO A 1 126 ? 60.018 37.105 46.153 1.00 25.09 106 PRO A N 1
ATOM 776 C CA . PRO A 1 126 ? 60.073 37.154 47.635 1.00 24.78 106 PRO A CA 1
ATOM 777 C C . PRO A 1 126 ? 58.999 36.351 48.367 1.00 22.74 106 PRO A C 1
ATOM 778 O O . PRO A 1 126 ? 59.326 35.619 49.309 1.00 17.80 106 PRO A O 1
ATOM 782 N N . LEU A 1 127 ? 57.722 36.479 48.003 1.00 19.69 107 LEU A N 1
ATOM 783 C CA . LEU A 1 127 ? 56.702 35.746 48.760 1.00 17.46 107 LEU A CA 1
ATOM 784 C C . LEU A 1 127 ? 56.847 34.239 48.570 1.00 24.05 107 LEU A C 1
ATOM 785 O O . LEU A 1 127 ? 56.792 33.473 49.547 1.00 19.60 107 LEU A O 1
ATOM 790 N N . THR A 1 128 ? 57.046 33.793 47.320 1.00 15.32 108 THR A N 1
ATOM 791 C CA . THR A 1 128 ? 57.278 32.375 47.064 1.00 15.79 108 THR A CA 1
ATOM 792 C C . THR A 1 128 ? 58.458 31.846 47.873 1.00 13.97 108 THR A C 1
ATOM 793 O O . THR A 1 128 ? 58.392 30.750 48.447 1.00 17.67 108 THR A O 1
ATOM 797 N N . PHE A 1 129 ? 59.539 32.619 47.936 1.00 16.06 109 PHE A N 1
ATOM 798 C CA . PHE A 1 129 ? 60.721 32.220 48.696 1.00 18.69 109 PHE A CA 1
ATOM 799 C C . PHE A 1 129 ? 60.398 32.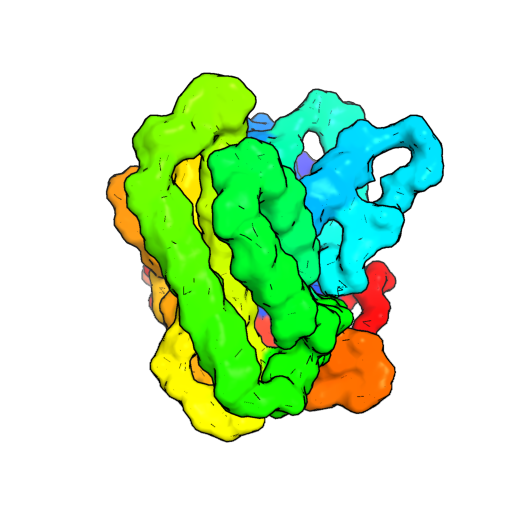019 50.181 1.00 21.03 109 PHE A C 1
ATOM 800 O O . PHE A 1 129 ? 60.816 31.027 50.784 1.00 18.95 109 PHE A O 1
ATOM 808 N N . SER A 1 130 ? 59.636 32.934 50.785 1.00 17.33 110 SER A N 1
ATOM 809 C CA . SER A 1 130 ? 59.335 32.806 52.209 1.00 21.89 110 SER A CA 1
ATOM 810 C C . SER A 1 130 ? 58.311 31.709 52.483 1.00 21.02 110 SER A C 1
ATOM 811 O O . SER A 1 130 ? 58.383 31.037 53.520 1.00 17.14 110 SER A O 1
ATOM 814 N N . LEU A 1 131 ? 57.348 31.518 51.582 1.00 15.15 111 LEU A N 1
ATOM 815 C CA . LEU A 1 131 ? 56.316 30.505 51.798 1.00 18.44 111 LEU A CA 1
ATOM 816 C C . LEU A 1 131 ? 56.872 29.096 51.662 1.00 17.40 111 LEU A C 1
ATOM 817 O O . LEU A 1 131 ? 56.494 28.197 52.426 1.00 16.53 111 LEU A O 1
ATOM 822 N N . TYR A 1 132 ? 57.755 28.876 50.684 1.00 14.36 112 TYR A N 1
ATOM 823 C CA . TYR A 1 132 ? 58.167 27.524 50.326 1.00 16.90 112 TYR A CA 1
ATOM 824 C C . TYR A 1 132 ? 59.675 27.303 50.285 1.00 16.13 112 TYR A C 1
ATOM 825 O O . TYR A 1 132 ? 60.102 26.179 50.018 1.00 16.53 112 TYR A O 1
ATOM 834 N N . GLY A 1 133 ? 60.486 28.327 50.567 1.00 17.10 113 GLY A N 1
ATOM 835 C CA . GLY A 1 133 ? 61.923 28.204 50.355 1.00 14.54 113 GLY A CA 1
ATOM 836 C C . GLY A 1 133 ? 62.536 27.023 51.074 1.00 16.53 113 GLY A C 1
ATOM 837 O O . GLY A 1 133 ? 63.362 26.295 50.517 1.00 19.12 113 GLY A O 1
ATOM 838 N N . SER A 1 134 ? 62.124 26.804 52.320 1.00 18.36 114 SER A N 1
ATOM 839 C CA . SER A 1 134 ? 62.730 25.753 53.127 1.00 13.15 114 SER A CA 1
ATOM 840 C C . SER A 1 134 ? 62.454 24.379 52.519 1.00 17.59 114 SER A C 1
ATOM 841 O O . SER A 1 134 ? 63.366 23.555 52.364 1.00 15.06 114 SER A O 1
ATOM 844 N N A VAL A 1 135 ? 61.191 24.113 52.169 0.52 11.55 115 VAL A N 1
ATOM 845 N N B VAL A 1 135 ? 61.200 24.123 52.140 0.48 11.84 115 VAL A N 1
ATOM 846 C CA A VAL A 1 135 ? 60.835 22.834 51.556 0.52 13.39 115 VAL A CA 1
ATOM 847 C CA B VAL A 1 135 ? 60.854 22.823 51.574 0.48 12.60 115 VAL A CA 1
ATOM 848 C C A VAL A 1 135 ? 61.482 22.697 50.184 0.52 14.65 115 VAL A C 1
ATOM 849 C C B VAL A 1 135 ? 61.375 22.681 50.148 0.48 14.64 115 VAL A C 1
ATOM 850 O O A VAL A 1 135 ? 61.945 21.613 49.805 0.52 17.69 115 VAL A O 1
ATOM 851 O O B VAL A 1 135 ? 61.650 21.566 49.693 0.48 17.37 115 VAL A O 1
ATOM 858 N N . LEU A 1 136 ? 61.534 23.790 49.420 1.00 12.68 116 LEU A N 1
ATOM 859 C CA . LEU A 1 136 ? 62.075 23.707 48.060 1.00 17.89 116 LEU A CA 1
ATOM 860 C C . LEU A 1 136 ? 63.560 23.357 48.071 1.00 18.57 116 LEU A C 1
ATOM 861 O O . LEU A 1 136 ? 64.014 22.521 47.277 1.00 15.41 116 LEU A O 1
ATOM 866 N N . ILE A 1 137 ? 64.326 23.982 48.971 1.00 17.28 117 ILE A N 1
ATOM 867 C CA . ILE A 1 137 ? 65.747 23.665 49.101 1.00 15.94 117 ILE A CA 1
ATOM 868 C C . ILE A 1 137 ? 65.926 22.208 49.498 1.00 22.49 117 ILE A C 1
ATOM 869 O O . ILE A 1 137 ? 66.800 21.506 48.972 1.00 23.35 117 ILE A O 1
ATOM 874 N N . TRP A 1 138 ? 65.090 21.723 50.420 1.00 20.87 118 TRP A N 1
ATOM 875 C CA . TRP A 1 138 ? 65.150 20.314 50.789 1.00 18.84 118 TRP A CA 1
ATOM 876 C C . TRP A 1 138 ? 64.786 19.412 49.608 1.00 19.30 118 TRP A C 1
ATOM 877 O O . TRP A 1 138 ? 65.480 18.428 49.330 1.00 20.64 118 TRP A O 1
ATOM 888 N N . ILE A 1 139 ? 63.705 19.742 48.893 1.00 17.70 119 ILE A N 1
ATOM 889 C CA . ILE A 1 139 ? 63.254 18.919 47.768 1.00 23.53 119 ILE A CA 1
ATOM 890 C C . ILE A 1 139 ? 64.382 18.719 46.758 1.00 29.06 119 ILE A C 1
ATOM 891 O O . ILE A 1 139 ? 64.625 17.603 46.278 1.00 19.21 119 ILE A O 1
ATOM 896 N N . LYS A 1 140 ? 65.083 19.800 46.420 1.00 19.14 120 LYS A N 1
ATOM 897 C CA . LYS A 1 140 ? 66.151 19.698 45.428 1.00 25.13 120 LYS A CA 1
ATOM 898 C C . LYS A 1 140 ? 67.229 18.718 45.882 1.00 25.51 120 LYS A C 1
ATOM 899 O O . LYS A 1 140 ? 67.665 17.862 45.107 1.00 23.87 120 LYS A O 1
ATOM 905 N N . SER A 1 141 ? 67.662 18.814 47.143 1.00 23.23 121 SER A N 1
ATOM 906 C CA . SER A 1 141 ? 68.642 17.858 47.654 1.00 22.57 121 SER A CA 1
ATOM 907 C C . SER A 1 141 ? 68.082 16.449 47.632 1.00 25.15 121 SER A C 1
ATOM 908 O O . SER A 1 141 ? 68.716 15.518 47.113 1.00 26.85 121 SER A O 1
ATOM 911 N N . TYR A 1 142 ? 66.887 16.280 48.196 1.00 23.24 122 TYR A N 1
ATOM 912 C CA . TYR A 1 142 ? 66.212 14.984 48.210 1.00 26.01 122 TYR A CA 1
ATOM 913 C C . TYR A 1 142 ? 66.158 14.351 46.819 1.00 20.32 122 TYR A C 1
ATOM 914 O O . TYR A 1 142 ? 66.457 13.163 46.648 1.00 22.87 122 TYR A O 1
ATOM 923 N N . LEU A 1 143 ? 65.754 15.123 45.812 1.00 29.75 123 LEU A N 1
ATOM 924 C CA . LEU A 1 143 ? 65.652 14.558 44.465 1.00 28.16 123 LEU A CA 1
ATOM 925 C C . LEU A 1 143 ? 67.025 14.174 43.920 1.00 27.85 123 LEU A C 1
ATOM 926 O O . LEU A 1 143 ? 67.193 13.083 43.363 1.00 31.72 123 LEU A O 1
ATOM 931 N N . ARG A 1 144 ? 68.025 15.041 44.093 1.00 29.02 124 ARG A N 1
ATOM 932 C CA . ARG A 1 144 ? 69.370 14.717 43.624 1.00 32.55 124 ARG A CA 1
ATOM 933 C C . ARG A 1 144 ? 69.911 13.467 44.308 1.00 46.37 124 ARG A C 1
ATOM 934 O O . ARG A 1 144 ? 70.374 12.534 43.644 1.00 46.90 124 ARG A O 1
ATOM 942 N N . GLU A 1 145 ? 69.862 13.432 45.644 1.00 35.02 125 GLU A N 1
ATOM 943 C CA . GLU A 1 145 ? 70.458 12.323 46.380 1.00 27.10 125 GLU A CA 1
ATOM 944 C C . GLU A 1 145 ? 69.681 11.028 46.174 1.00 42.21 125 GLU A C 1
ATOM 945 O O . GLU A 1 145 ? 70.276 9.946 46.109 1.00 49.61 125 GLU A O 1
ATOM 951 N N . SER A 1 146 ? 68.359 11.110 46.055 1.00 38.38 126 SER A N 1
ATOM 952 C CA . SER A 1 146 ? 67.550 9.913 45.880 1.00 30.95 126 SER A CA 1
ATOM 953 C C . SER A 1 146 ? 67.429 9.479 44.426 1.00 40.34 126 SER A C 1
ATOM 954 O O . SER A 1 146 ? 67.004 8.348 44.170 1.00 42.51 126 SER A O 1
ATOM 957 N N . GLY A 1 147 ? 67.790 10.337 43.476 1.00 37.38 127 GLY A N 1
ATOM 958 C CA . GLY A 1 147 ? 67.578 10.055 42.071 1.00 31.22 127 GLY A CA 1
ATOM 959 C C . GLY A 1 147 ? 66.136 10.093 41.619 1.00 36.23 127 GLY A C 1
ATOM 960 O O . GLY A 1 147 ? 65.868 9.795 40.455 1.00 32.90 127 GLY A O 1
ATOM 961 N N . ARG A 1 148 ? 65.197 10.443 42.494 1.00 34.23 128 ARG A N 1
ATOM 962 C CA . ARG A 1 148 ? 63.791 10.469 42.123 1.00 35.40 128 ARG A CA 1
ATOM 963 C C . ARG A 1 148 ? 63.458 11.747 41.347 1.00 38.44 128 ARG A C 1
ATOM 964 O O . ARG A 1 148 ? 64.258 12.683 41.246 1.00 33.72 128 ARG A O 1
ATOM 972 N N . LYS A 1 149 ? 62.256 11.766 40.778 1.00 26.09 129 LYS A N 1
ATOM 973 C CA . LYS A 1 149 ? 61.805 12.876 39.953 1.00 38.82 129 LYS A CA 1
ATOM 974 C C . LYS A 1 149 ? 60.360 13.207 40.294 1.00 32.30 129 LYS A C 1
ATOM 975 O O . LYS A 1 149 ? 59.528 12.308 40.453 1.00 32.03 129 LYS A O 1
ATOM 981 N N . LEU A 1 150 ? 60.073 14.503 40.395 1.00 26.68 130 LEU A N 1
ATOM 982 C CA . LEU A 1 150 ? 58.753 15.025 40.712 1.00 29.33 130 LEU A CA 1
ATOM 983 C C . LEU A 1 150 ? 58.425 16.191 39.795 1.00 23.68 130 LEU A C 1
ATOM 984 O O . LEU A 1 150 ? 59.293 17.005 39.475 1.00 28.04 130 LEU A O 1
ATOM 989 N N . GLN A 1 151 ? 57.163 16.283 39.405 1.00 23.22 131 GLN A N 1
ATOM 990 C CA . GLN A 1 151 ? 56.663 17.424 38.655 1.00 25.52 131 GLN A CA 1
ATOM 991 C C . GLN A 1 151 ? 56.212 18.513 39.628 1.00 24.82 131 GLN A C 1
ATOM 992 O O . GLN A 1 151 ? 55.415 18.253 40.531 1.00 26.31 131 GLN A O 1
ATOM 998 N N . LEU A 1 152 ? 56.725 19.724 39.448 1.00 21.91 132 LEU A N 1
ATOM 999 C CA . LEU A 1 152 ? 56.219 20.890 40.163 1.00 18.56 132 LEU A CA 1
ATOM 1000 C C . LEU A 1 152 ? 55.124 21.560 39.350 1.00 32.59 132 LEU A C 1
ATOM 1001 O O . LEU A 1 152 ? 55.258 21.739 38.134 1.00 23.83 132 LEU A O 1
ATOM 1006 N N A VAL A 1 153 ? 54.057 21.968 40.042 0.67 17.77 133 VAL A N 1
ATOM 1007 N N B VAL A 1 153 ? 54.036 21.924 40.008 0.33 17.98 133 VAL A N 1
ATOM 1008 C CA A VAL A 1 153 ? 52.871 22.571 39.438 0.67 21.72 133 VAL A CA 1
ATOM 1009 C CA B VAL A 1 153 ? 52.973 22.646 39.328 0.33 21.58 133 VAL A CA 1
ATOM 1010 C C A VAL A 1 153 ? 52.483 23.797 40.258 0.67 19.19 133 VAL A C 1
ATOM 1011 C C B VAL A 1 153 ? 52.530 23.795 40.218 0.33 19.22 133 VAL A C 1
ATOM 1012 O O A VAL A 1 153 ? 52.369 23.707 41.483 0.67 20.76 133 VAL A O 1
ATOM 1013 O O B VAL A 1 153 ? 52.482 23.670 41.446 0.33 20.65 133 VAL A O 1
ATOM 1020 N N . GLY A 1 154 ? 52.273 24.934 39.595 1.00 14.97 134 GLY A N 1
ATOM 1021 C CA . GLY A 1 154 ? 51.701 26.073 40.277 1.00 14.17 134 GLY A CA 1
ATOM 1022 C C . GLY A 1 154 ? 50.202 25.979 40.107 1.00 23.23 134 GLY A C 1
ATOM 1023 O O . GLY A 1 154 ? 49.708 26.004 38.975 1.00 18.97 134 GLY A O 1
ATOM 1024 N N . ILE A 1 155 ? 49.454 25.805 41.197 1.00 17.42 135 ILE A N 1
ATOM 1025 C CA . ILE A 1 155 ? 48.015 25.636 41.073 1.00 19.56 135 ILE A CA 1
ATOM 1026 C C . ILE A 1 155 ? 47.271 26.945 41.260 1.00 23.82 135 ILE A C 1
ATOM 1027 O O . ILE A 1 155 ? 46.033 26.957 41.241 1.00 27.76 135 ILE A O 1
ATOM 1032 N N . ASP A 1 156 ? 47.984 28.048 41.435 1.00 14.60 136 ASP A N 1
ATOM 1033 C CA . ASP A 1 156 ? 47.406 29.305 41.885 1.00 15.60 136 ASP A CA 1
ATOM 1034 C C . ASP A 1 156 ? 47.464 30.344 40.777 1.00 16.25 136 ASP A C 1
ATOM 1035 O O . ASP A 1 156 ? 48.073 30.138 39.729 1.00 19.17 136 ASP A O 1
ATOM 1040 N N . LEU A 1 157 ? 46.847 31.489 41.049 1.00 19.47 137 LEU A N 1
ATOM 1041 C CA . LEU A 1 157 ? 47.203 32.735 40.375 1.00 18.14 137 LEU A CA 1
ATOM 1042 C C . LEU A 1 157 ? 48.656 33.068 40.689 1.00 17.15 137 LEU A C 1
ATOM 1043 O O . LEU A 1 157 ? 49.219 32.497 41.634 1.00 19.60 137 LEU A O 1
ATOM 1048 N N . PRO A 1 158 ? 49.302 33.979 39.953 1.00 16.83 138 PRO A N 1
ATOM 1049 C CA . PRO A 1 158 ? 50.573 34.517 40.450 1.00 19.06 138 PRO A CA 1
ATOM 1050 C C . PRO A 1 158 ? 50.378 35.017 41.873 1.00 24.43 138 PRO A C 1
ATOM 1051 O O . PRO A 1 158 ? 49.472 35.822 42.134 1.00 21.90 138 PRO A O 1
ATOM 1055 N N . ASN A 1 159 ? 51.171 34.510 42.821 1.00 23.95 139 ASN A N 1
ATOM 1056 C CA . ASN A 1 159 ? 50.907 34.910 44.203 1.00 20.26 139 ASN A CA 1
ATOM 1057 C C . ASN A 1 159 ? 51.255 36.375 44.452 1.00 25.54 139 ASN A C 1
ATOM 1058 O O . ASN A 1 159 ? 51.061 36.875 45.569 1.00 23.82 139 ASN A O 1
ATOM 1063 N N . THR A 1 160 ? 51.738 37.067 43.422 1.00 19.10 140 THR A N 1
ATOM 1064 C CA . THR A 1 160 ? 51.880 38.517 43.399 1.00 18.55 140 THR A CA 1
ATOM 1065 C C . THR A 1 160 ? 50.630 39.226 42.912 1.00 20.91 140 THR A C 1
ATOM 1066 O O . THR A 1 160 ? 50.544 40.451 43.062 1.00 19.19 140 THR A O 1
ATOM 1070 N N . LEU A 1 161 ? 49.679 38.486 42.311 1.00 22.22 141 LEU A N 1
ATOM 1071 C CA . LEU A 1 161 ? 48.566 39.056 41.532 1.00 18.23 141 LEU A CA 1
ATOM 1072 C C . LEU A 1 161 ? 49.070 40.051 40.481 1.00 15.89 141 LEU A C 1
ATOM 1073 O O . LEU A 1 161 ? 48.365 40.972 40.077 1.00 18.76 141 LEU A O 1
ATOM 1078 N N . ASN A 1 162 ? 50.289 39.848 39.990 1.00 16.41 142 ASN A N 1
ATOM 1079 C CA . ASN A 1 162 ? 50.796 40.672 38.904 1.00 22.66 142 ASN A CA 1
ATOM 1080 C C . ASN A 1 162 ? 50.595 39.909 37.600 1.00 15.64 142 ASN A C 1
ATOM 1081 O O . ASN A 1 162 ? 51.225 38.857 37.413 1.00 17.44 142 ASN A O 1
ATOM 1086 N N . PRO A 1 163 ? 49.746 40.382 36.685 1.00 17.14 143 PRO A N 1
ATOM 1087 C CA . PRO A 1 163 ? 49.468 39.629 35.446 1.00 17.96 143 PRO A CA 1
ATOM 1088 C C . PRO A 1 163 ? 50.527 39.747 34.363 1.00 22.64 143 PRO A C 1
ATOM 1089 O O . PRO A 1 163 ? 50.322 39.202 33.268 1.00 19.78 143 PRO A O 1
ATOM 1093 N N . ARG A 1 164 ? 51.647 40.424 34.629 1.00 22.15 144 ARG A N 1
ATOM 1094 C CA . ARG A 1 164 ? 52.628 40.689 33.582 1.00 26.69 144 ARG A CA 1
ATOM 1095 C C . ARG A 1 164 ? 53.119 39.405 32.917 1.00 23.43 144 ARG A C 1
ATOM 1096 O O . ARG A 1 164 ? 53.105 39.299 31.688 1.00 24.31 144 ARG A O 1
ATOM 1104 N N . ASP A 1 165 ? 53.599 38.436 33.710 1.00 23.59 145 ASP A N 1
ATOM 1105 C CA . ASP A 1 165 ? 54.118 37.191 33.139 1.00 19.54 145 ASP A CA 1
ATOM 1106 C C . ASP A 1 165 ? 53.060 36.515 32.275 1.00 23.07 145 ASP A C 1
ATOM 1107 O O . ASP A 1 165 ? 53.352 36.036 31.176 1.00 19.15 145 ASP A O 1
ATOM 1112 N N . ASP A 1 166 ? 51.823 36.445 32.772 1.00 20.56 146 ASP A N 1
ATOM 1113 C CA . ASP A 1 166 ? 50.790 35.739 32.023 1.00 14.11 146 ASP A CA 1
ATOM 1114 C C . ASP A 1 166 ? 50.530 36.426 30.690 1.00 17.90 146 ASP A C 1
ATOM 1115 O O . ASP A 1 166 ? 50.437 35.766 29.652 1.00 15.12 146 ASP A O 1
ATOM 1120 N N . LEU A 1 167 ? 50.403 37.753 30.711 1.00 18.36 147 LEU A N 1
ATOM 1121 C CA . LEU A 1 167 ? 50.120 38.500 29.492 1.00 20.90 147 LEU A CA 1
ATOM 1122 C C . LEU A 1 167 ? 51.271 38.407 28.508 1.00 26.28 147 LEU A C 1
ATOM 1123 O O . LEU A 1 167 ? 51.055 38.364 27.290 1.00 22.07 147 LEU A O 1
ATOM 1128 N N . ALA A 1 168 ? 52.502 38.401 29.015 1.00 20.15 148 ALA A N 1
ATOM 1129 C CA . ALA A 1 168 ? 53.660 38.351 28.132 1.00 18.19 148 ALA A CA 1
ATOM 1130 C C . ALA A 1 168 ? 53.758 37.004 27.435 1.00 23.01 148 ALA A C 1
ATOM 1131 O O . ALA A 1 168 ? 54.087 36.940 26.246 1.00 22.08 148 ALA A O 1
ATOM 1133 N N A GLN A 1 169 ? 53.503 35.915 28.164 0.55 17.90 149 GLN A N 1
ATOM 1134 N N B GLN A 1 169 ? 53.475 35.914 28.149 0.45 17.94 149 GLN A N 1
ATOM 1135 C CA A GLN A 1 169 ? 53.480 34.607 27.524 0.55 19.34 149 GLN A CA 1
ATOM 1136 C CA B GLN A 1 169 ? 53.492 34.607 27.504 0.45 19.35 149 GLN A CA 1
ATOM 1137 C C A GLN A 1 169 ? 52.318 34.512 26.549 0.55 23.63 149 GLN A C 1
ATOM 1138 C C B GLN A 1 169 ? 52.299 34.450 26.571 0.45 23.57 149 GLN A C 1
ATOM 1139 O O A GLN A 1 169 ? 52.480 34.014 25.428 0.55 20.21 149 GLN A O 1
ATOM 1140 O O B GLN A 1 169 ? 52.420 33.846 25.499 0.45 20.40 149 GLN A O 1
ATOM 1151 N N . LEU A 1 170 ? 51.144 35.002 26.953 1.00 17.40 150 LEU A N 1
ATOM 1152 C CA . LEU A 1 170 ? 50.000 35.023 26.040 1.00 19.74 150 LEU A CA 1
ATOM 1153 C C . LEU A 1 170 ? 50.340 35.760 24.744 1.00 23.64 150 LEU A C 1
ATOM 1154 O O . LEU A 1 170 ? 50.014 35.291 23.642 1.00 20.18 150 LEU A O 1
ATOM 1159 N N . ALA A 1 171 ? 51.019 36.905 24.851 1.00 18.61 151 ALA A N 1
ATOM 1160 C CA . ALA A 1 171 ? 51.333 37.675 23.646 1.00 25.20 151 ALA A CA 1
ATOM 1161 C C . ALA A 1 171 ? 52.267 36.905 22.716 1.00 22.55 151 ALA A C 1
ATOM 1162 O O . ALA A 1 171 ? 52.126 36.977 21.485 1.00 22.07 151 ALA A O 1
ATOM 1164 N N . GLU A 1 172 ? 53.227 36.159 23.279 1.00 21.34 152 GLU A N 1
ATOM 1165 C CA . GLU A 1 172 ? 54.113 35.354 22.441 1.00 21.42 152 GLU A CA 1
ATOM 1166 C C . GLU A 1 172 ? 53.355 34.223 21.763 1.00 23.85 152 GLU A C 1
ATOM 1167 O O . GLU A 1 172 ? 53.566 33.942 20.576 1.00 23.90 152 GLU A O 1
ATOM 1173 N N . ILE A 1 173 ? 52.489 33.541 22.507 1.00 24.21 153 ILE A N 1
ATOM 1174 C CA . ILE A 1 173 ? 51.698 32.470 21.913 1.00 18.37 153 ILE A CA 1
ATOM 1175 C C . ILE A 1 173 ? 50.774 33.033 20.841 1.00 16.24 153 ILE A C 1
ATOM 1176 O O . ILE A 1 173 ? 50.746 32.552 19.702 1.00 22.66 153 ILE A O 1
ATOM 1181 N N . ILE A 1 174 ? 50.019 34.075 21.187 1.00 18.66 154 ILE A N 1
ATOM 1182 C CA . ILE A 1 174 ? 49.044 34.642 20.262 1.00 18.98 154 ILE A CA 1
ATOM 1183 C C . ILE A 1 174 ? 49.731 35.102 18.981 1.00 29.64 154 ILE A C 1
ATOM 1184 O O . ILE A 1 174 ? 49.183 34.960 17.879 1.00 21.22 154 ILE A O 1
ATOM 1189 N N . LYS A 1 175 ? 50.958 35.616 19.097 1.00 22.31 155 LYS A N 1
ATOM 1190 C CA . LYS A 1 175 ? 51.684 36.045 17.903 1.00 20.68 155 LYS A CA 1
ATOM 1191 C C . LYS A 1 175 ? 51.815 34.911 16.903 1.00 23.22 155 LYS A C 1
ATOM 1192 O O . LYS A 1 175 ? 51.774 35.137 15.684 1.00 24.16 155 LYS A O 1
ATOM 1198 N N . VAL A 1 176 ? 51.955 33.684 17.394 1.00 25.99 156 VAL A N 1
ATOM 1199 C CA . VAL A 1 176 ? 52.106 32.544 16.503 1.00 21.84 156 VAL A CA 1
ATOM 1200 C C . VAL A 1 176 ? 50.757 32.065 15.996 1.00 23.05 156 VAL A C 1
ATOM 1201 O O . VAL A 1 176 ? 50.567 31.872 14.790 1.00 23.70 156 VAL A O 1
ATOM 1205 N N . ILE A 1 177 ? 49.792 31.874 16.893 1.00 15.15 157 ILE A N 1
ATOM 1206 C CA . ILE A 1 177 ? 48.616 31.090 16.528 1.00 19.43 157 ILE A CA 1
ATOM 1207 C C . ILE A 1 177 ? 47.390 31.936 16.202 1.00 17.66 157 ILE A C 1
ATOM 1208 O O . ILE A 1 177 ? 46.428 31.401 15.633 1.00 18.49 157 ILE A O 1
ATOM 1213 N N . ASP A 1 178 ? 47.362 33.212 16.593 1.00 20.63 158 ASP A N 1
ATOM 1214 C CA . ASP A 1 178 ? 46.195 34.037 16.291 1.00 25.02 158 ASP A CA 1
ATOM 1215 C C . ASP A 1 178 ? 46.603 35.504 16.268 1.00 22.74 158 ASP A C 1
ATOM 1216 O O . ASP A 1 178 ? 46.169 36.307 17.105 1.00 22.31 158 ASP A O 1
ATOM 1221 N N . HIS A 1 179 ? 47.455 35.860 15.305 1.00 19.94 159 HIS A N 1
ATOM 1222 C CA . HIS A 1 179 ? 48.023 37.205 15.273 1.00 23.42 159 HIS A CA 1
ATOM 1223 C C . HIS A 1 179 ? 46.964 38.291 15.124 1.00 20.29 159 HIS A C 1
ATOM 1224 O O . HIS A 1 179 ? 47.215 39.435 15.520 1.00 26.64 159 HIS A O 1
ATOM 1231 N N . LEU A 1 180 ? 45.778 37.949 14.608 1.00 19.82 160 LEU A N 1
ATOM 1232 C CA . LEU A 1 180 ? 44.694 38.921 14.461 1.00 16.96 160 LEU A CA 1
ATOM 1233 C C . LEU A 1 180 ? 44.331 39.595 15.777 1.00 29.24 160 LEU A C 1
ATOM 1234 O O . LEU A 1 180 ? 43.842 40.729 15.774 1.00 26.32 160 LEU A O 1
ATOM 1239 N N . ILE A 1 181 ? 44.527 38.920 16.907 1.00 27.27 161 ILE A N 1
ATOM 1240 C CA . ILE A 1 181 ? 44.120 39.473 18.194 1.00 27.49 161 ILE A CA 1
ATOM 1241 C C . ILE A 1 181 ? 45.321 39.951 19.009 1.00 30.87 161 ILE A C 1
ATOM 1242 O O . ILE A 1 181 ? 45.172 40.324 20.179 1.00 32.82 161 ILE A O 1
ATOM 1247 N N . LYS A 1 182 ? 46.509 39.980 18.406 1.00 25.96 162 LYS A N 1
ATOM 1248 C CA . LYS A 1 182 ? 47.690 40.471 19.113 1.00 23.26 162 LYS A CA 1
ATOM 1249 C C . LYS A 1 182 ? 47.627 41.947 19.503 1.00 32.14 162 LYS A C 1
ATOM 1250 O O . LYS A 1 182 ? 48.142 42.285 20.584 1.00 37.23 162 LYS A O 1
ATOM 1256 N N . PRO A 1 183 ? 47.071 42.868 18.704 1.00 35.96 163 PRO A N 1
ATOM 1257 C CA . PRO A 1 183 ? 46.959 44.252 19.203 1.00 35.79 163 PRO A CA 1
ATOM 1258 C C . PRO A 1 183 ? 46.130 44.348 20.474 1.00 30.93 163 PRO A C 1
ATOM 1259 O O . PRO A 1 183 ? 46.456 45.118 21.384 1.00 32.00 163 PRO A O 1
ATOM 1263 N N . HIS A 1 184 ? 45.055 43.565 20.543 1.00 29.74 164 HIS A N 1
ATOM 1264 C CA . HIS A 1 184 ? 44.190 43.544 21.715 1.00 25.43 164 HIS A CA 1
ATOM 1265 C C . HIS A 1 184 ? 44.943 43.054 22.952 1.00 33.92 164 HIS A C 1
ATOM 1266 O O . HIS A 1 184 ? 44.798 43.630 24.035 1.00 29.06 164 HIS A O 1
ATOM 1273 N N . VAL A 1 185 ? 45.774 42.012 22.809 1.00 25.93 165 VAL A N 1
ATOM 1274 C CA . VAL A 1 185 ? 46.586 41.543 23.935 1.00 29.53 165 VAL A CA 1
ATOM 1275 C C . VAL A 1 185 ? 47.575 42.618 24.366 1.00 39.04 165 VAL A C 1
ATOM 1276 O O . VAL A 1 185 ? 47.843 42.793 25.564 1.00 23.55 165 VAL A O 1
ATOM 1280 N N . ASP A 1 186 ? 48.137 43.348 23.401 1.00 26.17 166 ASP A N 1
ATOM 1281 C CA . ASP A 1 186 ? 49.142 44.357 23.723 1.00 31.34 166 ASP A CA 1
ATOM 1282 C C . ASP A 1 186 ? 48.506 45.579 24.374 1.00 23.85 166 ASP A C 1
ATOM 1283 O O . ASP A 1 186 ? 49.099 46.192 25.270 1.00 35.94 166 ASP A O 1
ATOM 1288 N N . GLU A 1 187 ? 47.297 45.941 23.944 1.00 24.06 167 GLU A N 1
ATOM 1289 C CA . GLU A 1 187 ? 46.548 46.968 24.656 1.00 23.39 167 GLU A CA 1
ATOM 1290 C C . GLU A 1 187 ? 46.332 46.562 26.112 1.00 39.32 167 GLU A C 1
ATOM 1291 O O . GLU A 1 187 ? 46.535 47.368 27.029 1.00 37.25 167 GLU A O 1
ATOM 1295 N N . LEU A 1 188 ? 45.963 45.298 26.343 1.00 32.57 168 LEU A N 1
ATOM 1296 C CA . LEU A 1 188 ? 45.744 44.813 27.704 1.00 33.72 168 LEU A CA 1
ATOM 1297 C C . LEU A 1 188 ? 47.016 44.892 28.532 1.00 33.46 168 LEU A C 1
ATOM 1298 O O . LEU A 1 188 ? 46.982 45.277 29.707 1.00 28.29 168 LEU A O 1
ATOM 1303 N N . THR A 1 189 ? 48.145 44.509 27.941 1.00 28.92 169 THR A N 1
ATOM 1304 C CA . THR A 1 189 ? 49.421 44.598 28.636 1.00 29.76 169 THR A CA 1
ATOM 1305 C C . THR A 1 189 ? 49.689 46.016 29.115 1.00 37.71 169 THR A C 1
ATOM 1306 O O . THR A 1 189 ? 50.088 46.231 30.268 1.00 33.08 169 THR A O 1
ATOM 1310 N N . HIS A 1 190 ? 49.490 46.998 28.234 1.00 37.76 170 HIS A N 1
ATOM 1311 C CA . HIS A 1 190 ? 49.694 48.386 28.624 1.00 44.80 170 HIS A CA 1
ATOM 1312 C C . HIS A 1 190 ? 48.684 48.809 29.677 1.00 34.41 170 HIS A C 1
ATOM 1313 O O . HIS A 1 190 ? 49.050 49.451 30.668 1.00 36.35 170 HIS A O 1
ATOM 1320 N N . LEU A 1 191 ? 47.412 48.442 29.487 1.00 28.13 171 LEU A N 1
ATOM 1321 C CA . LEU A 1 191 ? 46.379 48.826 30.439 1.00 28.42 171 LEU A CA 1
ATOM 1322 C C . LEU A 1 191 ? 46.706 48.362 31.852 1.00 23.80 171 LEU A C 1
ATOM 1323 O O . LEU A 1 191 ? 46.310 49.016 32.824 1.00 27.29 171 LEU A O 1
ATOM 1328 N N . LEU A 1 192 ? 47.438 47.257 31.991 1.00 23.75 172 LEU A N 1
ATOM 1329 C CA . LEU A 1 192 ? 47.678 46.647 33.296 1.00 33.46 172 LEU A CA 1
ATOM 1330 C C . LEU A 1 192 ? 49.135 46.736 33.736 1.00 27.60 172 LEU A C 1
ATOM 1331 O O . LEU A 1 192 ? 49.549 45.999 34.638 1.00 31.02 172 LEU A O 1
ATOM 1336 N N . ALA A 1 193 ? 49.923 47.620 33.121 1.00 34.54 173 ALA A N 1
ATOM 1337 C CA . ALA A 1 193 ? 51.352 47.651 33.419 1.00 32.61 173 ALA A CA 1
ATOM 1338 C C . ALA A 1 193 ? 51.628 48.133 34.838 1.00 41.94 173 ALA A C 1
ATOM 1339 O O . ALA A 1 193 ? 52.630 47.732 35.441 1.00 38.59 173 ALA A O 1
ATOM 1341 N N . SER A 1 194 ? 50.748 48.967 35.395 1.00 29.94 174 SER A N 1
ATOM 1342 C CA . SER A 1 194 ? 50.945 49.486 36.742 1.00 32.65 174 SER A CA 1
ATOM 1343 C C . SER A 1 194 ? 50.686 48.454 37.828 1.00 38.70 174 SER A C 1
ATOM 1344 O O . SER A 1 194 ? 50.927 48.748 39.002 1.00 37.01 174 SER A O 1
ATOM 1347 N N . ILE A 1 195 ? 50.180 47.272 37.486 1.00 34.16 175 ILE A N 1
ATOM 1348 C CA . ILE A 1 195 ? 49.968 46.210 38.472 1.00 27.15 175 ILE A CA 1
ATOM 1349 C C . ILE A 1 195 ? 51.288 45.450 38.562 1.00 31.93 175 ILE A C 1
ATOM 1350 O O . ILE A 1 195 ? 51.520 44.482 37.840 1.00 39.55 175 ILE A O 1
ATOM 1355 N N . ASP A 1 196 ? 52.178 45.899 39.460 1.00 30.67 176 ASP A N 1
ATOM 1356 C CA . ASP A 1 196 ? 53.519 45.321 39.532 1.00 33.68 176 ASP A CA 1
ATOM 1357 C C . ASP A 1 196 ? 53.961 45.022 40.964 1.00 29.62 176 ASP A C 1
ATOM 1358 O O . ASP A 1 196 ? 55.161 45.024 41.256 1.00 33.24 176 ASP A O 1
ATOM 1363 N N . GLY A 1 197 ? 53.021 44.770 41.867 1.00 28.70 177 GLY A N 1
ATOM 1364 C CA . GLY A 1 197 ? 53.377 44.461 43.239 1.00 31.30 177 GLY A CA 1
ATOM 1365 C C . GLY A 1 197 ? 54.096 43.125 43.373 1.00 38.18 177 GLY A C 1
ATOM 1366 O O . GLY A 1 197 ? 54.182 42.319 42.445 1.00 33.42 177 GLY A O 1
ATOM 1367 N N . GLN A 1 198 ? 54.643 42.892 44.564 1.00 31.22 178 GLN A N 1
ATOM 1368 C CA . GLN A 1 198 ? 55.253 41.609 44.892 1.00 29.76 178 GLN A CA 1
ATOM 1369 C C . GLN A 1 198 ? 54.383 40.817 45.852 1.00 34.08 178 GLN A C 1
ATOM 1370 O O . GLN A 1 198 ? 54.802 39.760 46.352 1.00 32.00 178 GLN A O 1
ATOM 1376 N N . SER A 1 199 ? 53.176 41.308 46.117 1.00 29.33 179 SER A N 1
ATOM 1377 C CA . SER A 1 199 ? 52.209 40.583 46.924 1.00 26.99 179 SER A CA 1
ATOM 1378 C C . SER A 1 199 ? 50.827 41.120 46.589 1.00 28.31 179 SER A C 1
ATOM 1379 O O . SER A 1 199 ? 50.683 42.179 45.970 1.00 24.79 179 SER A O 1
ATOM 1382 N N . ALA A 1 200 ? 49.807 40.380 47.033 1.00 21.94 180 ALA A N 1
ATOM 1383 C CA . ALA A 1 200 ? 48.427 40.764 46.745 1.00 21.23 180 ALA A CA 1
ATOM 1384 C C . ALA A 1 200 ? 48.097 42.149 47.296 1.00 39.84 180 ALA A C 1
ATOM 1385 O O . ALA A 1 200 ? 47.356 42.911 46.666 1.00 29.77 180 ALA A O 1
ATOM 1387 N N . VAL A 1 201 ? 48.622 42.495 48.473 1.00 28.61 181 VAL A N 1
ATOM 1388 C CA . VAL A 1 201 ? 48.265 43.783 49.062 1.00 26.81 181 VAL A CA 1
ATOM 1389 C C . VAL A 1 201 ? 48.852 44.930 48.244 1.00 25.66 181 VAL A C 1
ATOM 1390 O O . VAL A 1 201 ? 48.190 45.952 48.024 1.00 30.58 181 VAL A O 1
ATOM 1394 N N . ILE A 1 202 ? 50.084 44.781 47.757 1.00 27.91 182 ILE A N 1
ATOM 1395 C CA . ILE A 1 202 ? 50.662 45.841 46.934 1.00 25.97 182 ILE A CA 1
ATOM 1396 C C . ILE A 1 202 ? 49.932 45.939 45.598 1.00 35.16 182 ILE A C 1
ATOM 1397 O O . ILE A 1 202 ? 49.480 47.018 45.199 1.00 30.73 182 ILE A O 1
ATOM 1402 N N . SER A 1 203 ? 49.821 44.816 44.881 1.00 24.91 183 SER A N 1
ATOM 1403 C CA . SER A 1 203 ? 49.164 44.833 43.571 1.00 29.72 183 SER A CA 1
ATOM 1404 C C . SER A 1 203 ? 47.725 45.332 43.663 1.00 23.99 183 SER A C 1
ATOM 1405 O O . SER A 1 203 ? 47.266 46.091 42.796 1.00 24.58 183 SER A O 1
ATOM 1408 N N A SER A 1 204 ? 46.996 44.915 44.703 0.37 21.43 184 SER A N 1
ATOM 1409 N N B SER A 1 204 ? 46.992 44.922 44.700 0.63 21.24 184 SER A N 1
ATOM 1410 C CA A SER A 1 204 ? 45.623 45.381 44.873 0.37 30.62 184 SER A CA 1
ATOM 1411 C CA B SER A 1 204 ? 45.616 45.391 44.825 0.63 30.71 184 SER A CA 1
ATOM 1412 C C A SER A 1 204 ? 45.576 46.888 45.071 0.37 32.56 184 SER A C 1
ATOM 1413 C C B SER A 1 204 ? 45.562 46.891 45.082 0.63 32.67 184 SER A C 1
ATOM 1414 O O A SER A 1 204 ? 44.681 47.564 44.550 0.37 24.94 184 SER A O 1
ATOM 1415 O O B SER A 1 204 ? 44.648 47.564 44.591 0.63 24.80 184 SER A O 1
ATOM 1420 N N . ALA A 1 205 ? 46.537 47.432 45.822 1.00 38.40 185 ALA A N 1
ATOM 1421 C CA . ALA A 1 205 ? 46.623 48.881 45.985 1.00 35.58 185 ALA A CA 1
ATOM 1422 C C . ALA A 1 205 ? 46.855 49.580 44.646 1.00 31.37 185 ALA A C 1
ATOM 1423 O O . ALA A 1 205 ? 46.256 50.628 44.377 1.00 32.29 185 ALA A O 1
ATOM 1425 N N . LYS A 1 206 ? 47.713 49.017 43.784 1.00 22.34 186 LYS A N 1
ATOM 1426 C CA . LYS A 1 206 ? 47.905 49.610 42.461 1.00 28.47 186 LYS A CA 1
ATOM 1427 C C . LYS A 1 206 ? 46.643 49.493 41.608 1.00 32.98 186 LYS A C 1
ATOM 1428 O O . LYS A 1 206 ? 46.336 50.392 40.816 1.00 27.71 186 LYS A O 1
ATOM 1434 N N . TRP A 1 207 ? 45.906 48.390 41.755 1.00 28.58 187 TRP A N 1
ATOM 1435 C CA . TRP A 1 207 ? 44.642 48.214 41.046 1.00 31.92 187 TRP A CA 1
ATOM 1436 C C . TRP A 1 207 ? 43.652 49.317 41.408 1.00 31.58 187 TRP A C 1
ATOM 1437 O O . TRP A 1 207 ? 43.008 49.907 40.533 1.00 29.89 187 TRP A O 1
ATOM 1448 N N . GLY A 1 208 ? 43.521 49.609 42.702 1.00 28.48 188 GLY A N 1
ATOM 1449 C CA . GLY A 1 208 ? 42.623 50.655 43.161 1.00 26.61 188 GLY A CA 1
ATOM 1450 C C . GLY A 1 208 ? 43.006 52.047 42.705 1.00 32.28 188 GLY A C 1
ATOM 1451 O O . GLY A 1 208 ? 42.167 52.954 42.756 1.00 38.08 188 GLY A O 1
ATOM 1452 N N . GLU A 1 209 ? 44.247 52.238 42.250 1.00 27.17 189 GLU A N 1
ATOM 1453 C CA . GLU A 1 209 ? 44.645 53.530 41.707 1.00 29.09 189 GLU A CA 1
ATOM 1454 C C . GLU A 1 209 ? 44.204 53.726 40.258 1.00 40.12 189 GLU A C 1
ATOM 1455 O O . GLU A 1 209 ? 44.222 54.861 39.764 1.00 30.09 189 GLU A O 1
ATOM 1461 N N . MET A 1 210 ? 43.809 52.657 39.566 1.00 26.24 190 MET A N 1
ATOM 1462 C CA . MET A 1 210 ? 43.282 52.804 38.215 1.00 28.94 190 MET A CA 1
ATOM 1463 C C . MET A 1 210 ? 41.869 53.375 38.259 1.00 23.08 190 MET A C 1
ATOM 1464 O O . MET A 1 210 ? 41.109 53.147 39.202 1.00 26.14 190 MET A O 1
ATOM 1469 N N . GLU A 1 211 ? 41.519 54.124 37.222 1.00 24.21 191 GLU A N 1
ATOM 1470 C CA . GLU A 1 211 ? 40.140 54.557 37.060 1.00 19.75 191 GLU A CA 1
ATOM 1471 C C . GLU A 1 211 ? 39.237 53.347 36.854 1.00 27.41 191 GLU A C 1
ATOM 1472 O O . GLU A 1 211 ? 39.641 52.337 36.276 1.00 32.22 191 GLU A O 1
ATOM 1478 N N . THR A 1 212 ? 37.994 53.463 37.319 1.00 26.17 192 THR A N 1
ATOM 1479 C CA . THR A 1 212 ? 37.052 52.358 37.180 1.00 28.47 192 THR A CA 1
ATOM 1480 C C . THR A 1 212 ? 36.872 51.962 35.718 1.00 33.14 192 THR A C 1
ATOM 1481 O O . THR A 1 212 ? 36.788 50.771 35.398 1.00 27.94 192 THR A O 1
ATOM 1485 N N . ALA A 1 213 ? 36.834 52.944 34.813 1.00 30.73 193 ALA A N 1
ATOM 1486 C CA . ALA A 1 213 ? 36.616 52.626 33.405 1.00 21.57 193 ALA A CA 1
ATOM 1487 C C . ALA A 1 213 ? 37.778 51.833 32.821 1.00 29.60 193 ALA A C 1
ATOM 1488 O O . ALA A 1 213 ? 37.562 50.938 31.997 1.00 36.58 193 ALA A O 1
ATOM 1490 N N A GLN A 1 214 ? 39.011 52.145 33.232 0.47 27.33 194 GLN A N 1
ATOM 1491 N N B GLN A 1 214 ? 39.019 52.136 33.219 0.53 27.31 194 GLN A N 1
ATOM 1492 C CA A GLN A 1 214 ? 40.158 51.359 32.784 0.47 29.87 194 GLN A CA 1
ATOM 1493 C CA B GLN A 1 214 ? 40.124 51.315 32.727 0.53 29.83 194 GLN A CA 1
ATOM 1494 C C A GLN A 1 214 ? 40.101 49.937 33.333 0.47 30.50 194 GLN A C 1
ATOM 1495 C C B GLN A 1 214 ? 40.097 49.916 33.328 0.53 30.52 194 GLN A C 1
ATOM 1496 O O A GLN A 1 214 ? 40.468 48.984 32.636 0.47 25.25 194 GLN A O 1
ATOM 1497 O O B GLN A 1 214 ? 40.492 48.955 32.658 0.53 25.24 194 GLN A O 1
ATOM 1508 N N . GLN A 1 215 ? 39.661 49.779 34.587 1.00 25.47 195 GLN A N 1
ATOM 1509 C CA . GLN A 1 215 ? 39.507 48.446 35.168 1.00 24.14 195 GLN A CA 1
ATOM 1510 C C . GLN A 1 215 ? 38.499 47.622 34.377 1.00 26.98 195 GLN A C 1
ATOM 1511 O O . GLN A 1 215 ? 38.761 46.469 34.015 1.00 19.50 195 GLN A O 1
ATOM 1517 N N . GLU A 1 216 ? 37.325 48.200 34.124 1.00 21.31 196 GLU A N 1
ATOM 1518 C CA . GLU A 1 216 ? 36.276 47.482 33.423 1.00 24.03 196 GLU A CA 1
ATOM 1519 C C . GLU A 1 216 ? 36.639 47.244 31.966 1.00 26.27 196 GLU A C 1
ATOM 1520 O O . GLU A 1 216 ? 36.302 46.191 31.415 1.00 23.70 196 GLU A O 1
ATOM 1526 N N . LYS A 1 217 ? 37.341 48.193 31.338 1.00 24.26 197 LYS A N 1
ATOM 1527 C CA . LYS A 1 217 ? 37.859 47.955 30.000 1.00 29.55 197 LYS A CA 1
ATOM 1528 C C . LYS A 1 217 ? 38.815 46.768 29.980 1.00 26.24 197 LYS A C 1
ATOM 1529 O O . LYS A 1 217 ? 38.822 45.987 29.022 1.00 18.91 197 LYS A O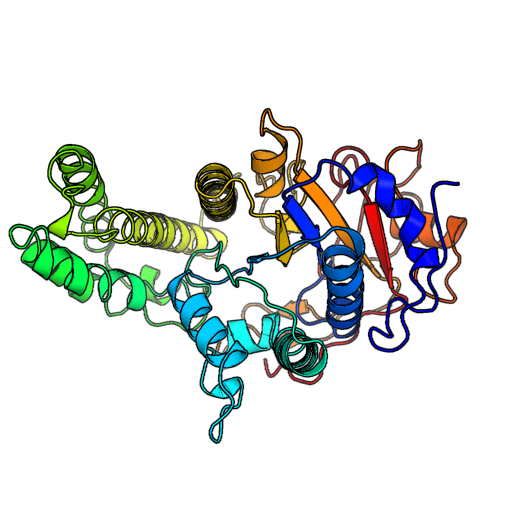 1
ATOM 1535 N N . ALA A 1 218 ? 39.641 46.611 31.023 1.00 18.86 198 ALA A N 1
ATOM 1536 C CA . ALA A 1 218 ? 40.561 45.477 31.032 1.00 21.03 198 ALA A CA 1
ATOM 1537 C C . ALA A 1 218 ? 39.817 44.174 31.293 1.00 20.15 198 ALA A C 1
ATOM 1538 O O . ALA A 1 218 ? 40.084 43.155 30.645 1.00 19.12 198 ALA A O 1
ATOM 1540 N N . ILE A 1 219 ? 38.881 44.187 32.239 1.00 16.84 199 ILE A N 1
ATOM 1541 C CA . ILE A 1 219 ? 38.083 42.997 32.520 1.00 21.65 199 ILE A CA 1
ATOM 1542 C C . ILE A 1 219 ? 37.303 42.581 31.276 1.00 21.63 199 ILE A C 1
ATOM 1543 O O . ILE A 1 219 ? 37.279 41.403 30.896 1.00 19.54 199 ILE A O 1
ATOM 1548 N N A SER A 1 220 ? 36.650 43.543 30.627 0.54 16.60 200 SER A N 1
ATOM 1549 N N B SER A 1 220 ? 36.647 43.541 30.626 0.46 16.69 200 SER A N 1
ATOM 1550 C CA A SER A 1 220 ? 35.920 43.227 29.405 0.54 21.57 200 SER A CA 1
ATOM 1551 C CA B SER A 1 220 ? 35.920 43.221 29.403 0.46 21.55 200 SER A CA 1
ATOM 1552 C C A SER A 1 220 ? 36.864 42.737 28.312 0.54 17.87 200 SER A C 1
ATOM 1553 C C B SER A 1 220 ? 36.866 42.733 28.312 0.46 17.91 200 SER A C 1
ATOM 1554 O O A SER A 1 220 ? 36.511 41.843 27.531 0.54 21.18 200 SER A O 1
ATOM 1555 O O B SER A 1 220 ? 36.516 41.840 27.530 0.46 21.17 200 SER A O 1
ATOM 1560 N N . GLY A 1 221 ? 38.069 43.309 28.244 1.00 16.33 201 GLY A N 1
ATOM 1561 C CA . GLY A 1 221 ? 39.030 42.880 27.242 1.00 17.85 201 GLY A CA 1
ATOM 1562 C C . GLY A 1 221 ? 39.425 41.427 27.412 1.00 20.87 201 GLY A C 1
ATOM 1563 O O . GLY A 1 221 ? 39.563 40.691 26.432 1.00 18.26 201 GLY A O 1
ATOM 1564 N N . VAL A 1 222 ? 39.583 40.985 28.665 1.00 16.21 202 VAL A N 1
ATOM 1565 C CA . VAL A 1 222 ? 39.944 39.596 28.916 1.00 16.04 202 VAL A CA 1
ATOM 1566 C C . VAL A 1 222 ? 38.785 38.673 28.559 1.00 16.99 202 VAL A C 1
ATOM 1567 O O . VAL A 1 222 ? 38.987 37.612 27.958 1.00 13.02 202 VAL A O 1
ATOM 1571 N N . THR A 1 223 ? 37.551 39.071 28.885 1.00 15.06 203 THR A N 1
ATOM 1572 C CA . THR A 1 223 ? 36.399 38.255 28.505 1.00 18.16 203 THR A CA 1
ATOM 1573 C C . THR A 1 223 ? 36.301 38.105 26.982 1.00 21.44 203 THR A C 1
ATOM 1574 O O . THR A 1 223 ? 36.057 37.005 26.472 1.00 15.43 203 THR A O 1
ATOM 1578 N N A ARG A 1 224 ? 36.495 39.199 26.241 0.63 20.69 204 ARG A N 1
ATOM 1579 N N B ARG A 1 224 ? 36.501 39.195 26.239 0.37 20.64 204 ARG A N 1
ATOM 1580 C CA A ARG A 1 224 ? 36.478 39.111 24.782 0.63 18.10 204 ARG A CA 1
ATOM 1581 C CA B ARG A 1 224 ? 36.463 39.096 24.782 0.37 18.12 204 ARG A CA 1
ATOM 1582 C C A ARG A 1 224 ? 37.497 38.094 24.289 0.63 16.12 204 ARG A C 1
ATOM 1583 C C B ARG A 1 224 ? 37.504 38.108 24.270 0.37 16.22 204 ARG A C 1
ATOM 1584 O O A ARG A 1 224 ? 37.189 37.245 23.442 0.63 18.70 204 ARG A O 1
ATOM 1585 O O B ARG A 1 224 ? 37.214 37.294 23.384 0.37 18.78 204 ARG A O 1
ATOM 1600 N N . LEU A 1 225 ? 38.715 38.151 24.829 1.00 16.33 205 LEU A N 1
ATOM 1601 C CA . LEU A 1 225 ? 39.761 37.222 24.412 1.00 17.35 205 LEU A CA 1
ATOM 1602 C C . LEU A 1 225 ? 39.402 35.787 24.752 1.00 21.98 205 LEU A C 1
ATOM 1603 O O . LEU A 1 225 ? 39.665 34.876 23.964 1.00 16.71 205 LEU A O 1
ATOM 1608 N N . LYS A 1 226 ? 38.848 35.574 25.948 1.00 16.89 206 LYS A N 1
ATOM 1609 C CA . LYS A 1 226 ? 38.506 34.232 26.405 1.00 16.47 206 LYS A CA 1
ATOM 1610 C C . LYS A 1 226 ? 37.488 33.572 25.490 1.00 15.31 206 LYS A C 1
ATOM 1611 O O . LYS A 1 226 ? 37.584 32.374 25.194 1.00 14.41 206 LYS A O 1
ATOM 1617 N N . LEU A 1 227 ? 36.472 34.328 25.083 1.00 13.40 207 LEU A N 1
ATOM 1618 C CA . LEU A 1 227 ? 35.416 33.769 24.243 1.00 14.37 207 LEU A CA 1
ATOM 1619 C C . LEU A 1 227 ? 35.888 33.572 22.803 1.00 14.68 207 LEU A C 1
ATOM 1620 O O . LEU A 1 227 ? 35.467 32.620 22.135 1.00 14.02 207 LEU A O 1
ATOM 1625 N N . ARG A 1 228 ? 36.760 34.444 22.307 1.00 17.62 208 ARG A N 1
ATOM 1626 C CA . ARG A 1 228 ? 37.297 34.233 20.968 1.00 21.03 208 ARG A CA 1
ATOM 1627 C C . ARG A 1 228 ? 38.137 32.961 20.919 1.00 16.12 208 ARG A C 1
ATOM 1628 O O . ARG A 1 228 ? 37.978 32.135 20.011 1.00 14.37 208 ARG A O 1
ATOM 1636 N N . LEU A 1 229 ? 39.005 32.760 21.915 1.00 14.70 209 LEU A N 1
ATOM 1637 C CA . LEU A 1 229 ? 39.888 31.597 21.884 1.00 18.07 209 LEU A CA 1
ATOM 1638 C C . LEU A 1 229 ? 39.097 30.305 21.971 1.00 14.26 209 LEU A C 1
ATOM 1639 O O . LEU A 1 229 ? 39.393 29.338 21.261 1.00 14.10 209 LEU A O 1
ATOM 1644 N N . ALA A 1 230 ? 38.106 30.253 22.865 1.00 12.53 210 ALA A N 1
ATOM 1645 C CA . ALA A 1 230 ? 37.304 29.041 22.967 1.00 17.01 210 ALA A CA 1
ATOM 1646 C C . ALA A 1 230 ? 36.542 28.784 21.669 1.00 13.76 210 ALA A C 1
ATOM 1647 O O . ALA A 1 230 ? 36.389 27.630 21.250 1.00 15.61 210 ALA A O 1
ATOM 1649 N N . SER A 1 231 ? 36.067 29.846 21.015 1.00 13.76 211 SER A N 1
ATOM 1650 C CA . SER A 1 231 ? 35.305 29.657 19.785 1.00 16.70 211 SER A CA 1
ATOM 1651 C C . SER A 1 231 ? 36.178 29.107 18.661 1.00 16.35 211 SER A C 1
ATOM 1652 O O . SER A 1 231 ? 35.671 28.397 17.780 1.00 19.86 211 SER A O 1
ATOM 1655 N N . LEU A 1 232 ? 37.480 29.396 18.678 1.00 16.72 212 LEU A N 1
ATOM 1656 C CA . LEU A 1 232 ? 38.386 28.948 17.624 1.00 16.13 212 LEU A CA 1
ATOM 1657 C C . LEU A 1 232 ? 39.112 27.656 17.959 1.00 20.47 212 LEU A C 1
ATOM 1658 O O . LEU A 1 232 ? 39.969 27.224 17.173 1.00 17.72 212 LEU A O 1
ATOM 1663 N N . ALA A 1 233 ? 38.793 27.029 19.090 1.00 13.54 213 ALA A N 1
ATOM 1664 C CA . ALA A 1 233 ? 39.542 25.856 19.535 1.00 14.66 213 ALA A CA 1
ATOM 1665 C C . ALA A 1 233 ? 39.723 24.790 18.461 1.00 22.64 213 ALA A C 1
ATOM 1666 O O . ALA A 1 233 ? 40.842 24.261 18.343 1.00 18.75 213 ALA A O 1
ATOM 1668 N N . PRO A 1 234 ? 38.713 24.421 17.664 1.00 15.76 214 PRO A N 1
ATOM 1669 C CA . PRO A 1 234 ? 38.934 23.325 16.708 1.00 17.09 214 PRO A CA 1
ATOM 1670 C C . PRO A 1 234 ? 40.029 23.635 15.698 1.00 20.59 214 PRO A C 1
ATOM 1671 O O . PRO A 1 234 ? 40.727 22.714 15.256 1.00 24.95 214 PRO A O 1
ATOM 1675 N N A VAL A 1 235 ? 40.226 24.905 15.338 0.40 15.45 215 VAL A N 1
ATOM 1676 N N B VAL A 1 235 ? 40.212 24.904 15.344 0.60 15.32 215 VAL A N 1
ATOM 1677 C CA A VAL A 1 2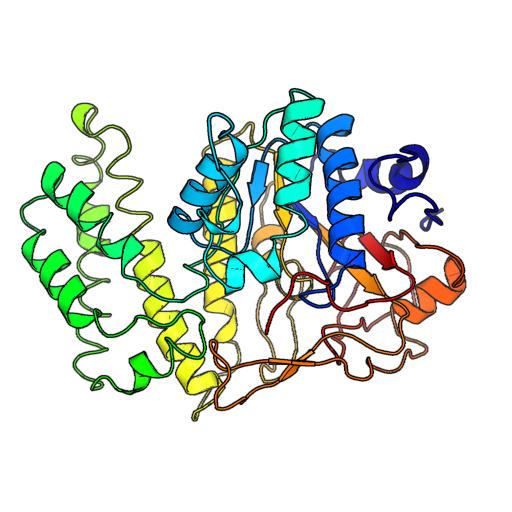35 ? 41.287 25.246 14.391 0.40 18.13 215 VAL A CA 1
ATOM 1678 C CA B VAL A 1 235 ? 41.274 25.269 14.412 0.60 18.09 215 VAL A CA 1
ATOM 1679 C C A VAL A 1 235 ? 42.620 25.527 15.091 0.40 23.88 215 VAL A C 1
ATOM 1680 C C B VAL A 1 235 ? 42.607 25.421 15.140 0.60 23.98 215 VAL A C 1
ATOM 1681 O O A VAL A 1 235 ? 43.683 25.279 14.511 0.40 24.55 215 VAL A O 1
ATOM 1682 O O B VAL A 1 235 ? 43.650 24.971 14.651 0.60 26.12 215 VAL A O 1
ATOM 1689 N N . LEU A 1 236 ? 42.601 26.034 16.327 1.00 17.22 216 LEU A N 1
ATOM 1690 C CA . LEU A 1 236 ? 43.860 26.353 16.997 1.00 19.37 216 LEU A CA 1
ATOM 1691 C C . LEU A 1 236 ? 44.526 25.124 17.594 1.00 22.32 216 LEU A C 1
ATOM 1692 O O . LEU A 1 236 ? 45.724 25.176 17.908 1.00 17.86 216 LEU A O 1
ATOM 1697 N N . LYS A 1 237 ? 43.780 24.029 17.755 1.00 18.96 217 LYS A N 1
ATOM 1698 C CA . LYS A 1 237 ? 44.323 22.747 18.187 1.00 21.21 217 LYS A CA 1
ATOM 1699 C C . LYS A 1 237 ? 45.016 21.976 17.066 1.00 18.86 217 LYS A C 1
ATOM 1700 O O . LYS A 1 237 ? 45.422 20.833 17.296 1.00 21.87 217 LYS A O 1
ATOM 1706 N N . LYS A 1 238 ? 45.163 22.561 15.880 1.00 16.67 218 LYS A N 1
ATOM 1707 C CA . LYS A 1 238 ? 45.879 21.887 14.799 1.00 25.85 218 LYS A CA 1
ATOM 1708 C C . LYS A 1 238 ? 47.301 21.511 15.233 1.00 26.24 218 LYS A C 1
ATOM 1709 O O . LYS A 1 238 ? 47.891 22.128 16.124 1.00 22.59 218 LYS A O 1
ATOM 1715 N N . HIS A 1 239 ? 47.856 20.489 14.570 1.00 25.31 219 HIS A N 1
ATOM 1716 C CA . HIS A 1 239 ? 49.079 19.851 15.064 1.00 26.36 219 HIS A CA 1
ATOM 1717 C C . HIS A 1 239 ? 50.250 20.821 15.121 1.00 21.13 219 HIS A C 1
ATOM 1718 O O . HIS A 1 239 ? 51.039 20.793 16.074 1.00 23.27 219 HIS A O 1
ATOM 1725 N N . VAL A 1 240 ? 50.394 21.677 14.107 1.00 19.80 220 VAL A N 1
ATOM 1726 C CA . VAL A 1 240 ? 51.554 22.558 14.043 1.00 21.45 220 VAL A CA 1
ATOM 1727 C C . VAL A 1 240 ? 51.621 23.493 15.241 1.00 19.88 220 VAL A C 1
ATOM 1728 O O . VAL A 1 240 ? 52.696 24.003 15.566 1.00 20.43 220 VAL A O 1
ATOM 1732 N N . ASN A 1 241 ? 50.491 23.744 15.905 1.00 18.02 221 ASN A N 1
ATOM 1733 C CA . ASN A 1 241 ? 50.471 24.603 17.084 1.00 24.69 221 ASN A CA 1
ATOM 1734 C C . ASN A 1 241 ? 50.836 23.871 18.368 1.00 20.74 221 ASN A C 1
ATOM 1735 O O . ASN A 1 241 ? 50.842 24.503 19.427 1.00 18.84 221 ASN A O 1
ATOM 1740 N N . SER A 1 242 ? 51.091 22.564 18.321 1.00 15.98 222 SER A N 1
ATOM 1741 C CA . SER A 1 242 ? 51.527 21.836 19.516 1.00 27.10 222 SER A CA 1
ATOM 1742 C C . SER A 1 242 ? 50.500 22.087 20.622 1.00 24.70 222 SER A C 1
ATOM 1743 O O . SER A 1 242 ? 49.288 22.057 20.356 1.00 22.91 222 SER A O 1
ATOM 1746 N N . ASP A 1 243 ? 50.920 22.373 21.850 1.00 24.16 223 ASP A N 1
ATOM 1747 C CA . ASP A 1 243 ? 50.005 22.645 22.952 1.00 27.57 223 ASP A CA 1
ATOM 1748 C C . ASP A 1 243 ? 49.793 24.138 23.181 1.00 21.12 223 ASP A C 1
ATOM 1749 O O . ASP A 1 243 ? 49.443 24.549 24.294 1.00 18.37 223 ASP A O 1
ATOM 1754 N N . LEU A 1 244 ? 49.994 24.968 22.152 1.00 18.14 224 LEU A N 1
ATOM 1755 C CA . LEU A 1 244 ? 49.935 26.411 22.374 1.00 22.71 224 LEU A CA 1
ATOM 1756 C C . LEU A 1 244 ? 48.509 26.897 22.628 1.00 18.41 224 LEU A C 1
ATOM 1757 O O . LEU A 1 244 ? 48.319 27.873 23.361 1.00 20.55 224 LEU A O 1
ATOM 1762 N N . PHE A 1 245 ? 47.497 26.251 22.041 1.00 18.00 225 PHE A N 1
ATOM 1763 C CA . PHE A 1 245 ? 46.125 26.646 22.348 1.00 18.94 225 PHE A CA 1
ATOM 1764 C C . PHE A 1 245 ? 45.825 26.452 23.834 1.00 15.18 225 PHE A C 1
ATOM 1765 O O . PHE A 1 245 ? 45.258 27.335 24.488 1.00 17.89 225 PHE A O 1
ATOM 1773 N N A ARG A 1 246 ? 46.191 25.287 24.372 0.58 20.17 226 ARG A N 1
ATOM 1774 N N B ARG A 1 246 ? 46.193 25.295 24.383 0.42 20.19 226 ARG A N 1
ATOM 1775 C CA A ARG A 1 246 ? 45.958 24.990 25.785 0.58 21.49 226 ARG A CA 1
ATOM 1776 C CA B ARG A 1 246 ? 45.915 25.038 25.794 0.42 21.45 226 ARG A CA 1
ATOM 1777 C C A ARG A 1 246 ? 46.689 25.975 26.685 0.58 22.73 226 ARG A C 1
ATOM 1778 C C B ARG A 1 246 ? 46.686 25.993 26.695 0.42 22.66 226 ARG A C 1
ATOM 1779 O O A ARG A 1 246 ? 46.137 26.441 27.692 0.58 15.47 226 ARG A O 1
ATOM 1780 O O B ARG A 1 246 ? 46.152 26.467 27.707 0.42 15.59 226 ARG A O 1
ATOM 1795 N N . LYS A 1 247 ? 47.944 26.288 26.352 1.00 18.74 227 LYS A N 1
ATOM 1796 C CA . LYS A 1 247 ? 48.691 27.254 27.155 1.00 17.39 227 LYS A CA 1
ATOM 1797 C C . LYS A 1 247 ? 48.054 28.632 27.075 1.00 22.82 227 LYS A C 1
ATOM 1798 O O . LYS A 1 247 ? 47.913 29.304 28.101 1.00 17.33 227 LYS A O 1
ATOM 1804 N N . ALA A 1 248 ? 47.628 29.068 25.873 1.00 17.14 228 ALA A N 1
ATOM 1805 C CA . ALA A 1 248 ? 46.958 30.368 25.781 1.00 14.18 228 ALA A CA 1
ATOM 1806 C C . ALA A 1 248 ? 45.684 30.387 26.614 1.00 18.23 228 ALA A C 1
ATOM 1807 O O . ALA A 1 248 ? 45.415 31.356 27.342 1.00 18.67 228 ALA A O 1
ATOM 1809 N N . SER A 1 249 ? 44.893 29.318 26.528 1.00 13.39 229 SER A N 1
ATOM 1810 C CA . SER A 1 249 ? 43.659 29.245 27.300 1.00 17.21 229 SER A CA 1
ATOM 1811 C C . SER A 1 249 ? 43.938 29.290 28.798 1.00 19.91 229 SER A C 1
ATOM 1812 O O . SER A 1 249 ? 43.190 29.917 29.555 1.00 15.35 229 SER A O 1
ATOM 1815 N N . ASP A 1 250 ? 45.007 28.631 29.245 1.00 17.41 230 ASP A N 1
ATOM 1816 C CA . ASP A 1 250 ? 45.349 28.692 30.659 1.00 17.93 230 ASP A CA 1
ATOM 1817 C C . ASP A 1 250 ? 45.772 30.097 31.060 1.00 16.99 230 ASP A C 1
ATOM 1818 O O . ASP A 1 250 ? 45.388 30.580 32.134 1.00 20.08 230 ASP A O 1
ATOM 1823 N N A ARG A 1 251 ? 46.562 30.773 30.217 0.50 15.24 231 ARG A N 1
ATOM 1824 N N B ARG A 1 251 ? 46.553 30.778 30.215 0.50 15.42 231 ARG A N 1
ATOM 1825 C CA A ARG A 1 251 ? 47.011 32.119 30.559 0.50 14.72 231 ARG A CA 1
ATOM 1826 C CA B ARG A 1 251 ? 47.009 32.117 30.573 0.50 14.68 231 ARG A CA 1
ATOM 1827 C C A ARG A 1 251 ? 45.823 33.055 30.733 0.50 20.94 231 ARG A C 1
ATOM 1828 C C B ARG A 1 251 ? 45.827 33.067 30.730 0.50 20.96 231 ARG A C 1
ATOM 1829 O O A ARG A 1 251 ? 45.720 33.769 31.740 0.50 18.11 231 ARG A O 1
ATOM 1830 O O B ARG A 1 251 ? 45.733 33.801 31.723 0.50 18.11 231 ARG A O 1
ATOM 1845 N N . ILE A 1 252 ? 44.904 33.051 29.762 1.00 14.53 232 ILE A N 1
ATOM 1846 C CA . ILE A 1 252 ? 43.717 33.902 29.839 1.00 12.57 232 ILE A CA 1
ATOM 1847 C C . ILE A 1 252 ? 42.929 33.609 31.108 1.00 14.17 232 ILE A C 1
ATOM 1848 O O . ILE A 1 252 ? 42.476 34.531 31.793 1.00 17.16 232 ILE A O 1
ATOM 1853 N N . GLU A 1 253 ? 42.736 32.326 31.434 1.00 11.41 233 GLU A N 1
ATOM 1854 C CA . GLU A 1 253 ? 42.034 31.994 32.682 1.00 18.82 233 GLU A CA 1
ATOM 1855 C C . GLU A 1 253 ? 42.748 32.603 33.886 1.00 20.23 233 GLU A C 1
ATOM 1856 O O . GLU A 1 253 ? 42.116 33.189 34.772 1.00 19.31 233 GLU A O 1
ATOM 1862 N N . SER A 1 254 ? 44.069 32.446 33.939 1.00 16.72 234 SER A N 1
ATOM 1863 C CA . SER A 1 254 ? 44.853 33.014 35.025 1.00 18.30 234 SER A CA 1
ATOM 1864 C C . SER A 1 254 ? 44.658 34.526 35.116 1.00 22.37 234 SER A C 1
ATOM 1865 O O . SER A 1 254 ? 44.443 35.064 36.207 1.00 17.74 234 SER A O 1
ATOM 1868 N N . ILE A 1 255 ? 44.723 35.230 33.978 1.00 14.14 235 ILE A N 1
ATOM 1869 C CA . ILE A 1 255 ? 44.551 36.687 33.995 1.00 11.88 235 ILE A CA 1
ATOM 1870 C C . ILE A 1 255 ? 43.143 37.070 34.435 1.00 14.21 235 ILE A C 1
ATOM 1871 O O . ILE A 1 255 ? 42.958 37.991 35.248 1.00 16.11 235 ILE A O 1
ATOM 1876 N N . GLU A 1 256 ? 42.127 36.378 33.910 1.00 12.81 236 GLU A N 1
ATOM 1877 C CA . GLU A 1 256 ? 40.746 36.693 34.271 1.00 16.67 236 GLU A CA 1
ATOM 1878 C C . GLU A 1 256 ? 40.536 36.605 35.780 1.00 17.94 236 GLU A C 1
ATOM 1879 O O . GLU A 1 256 ? 39.933 37.493 36.389 1.00 16.72 236 GLU A O 1
ATOM 1885 N N . TYR A 1 257 ? 41.015 35.528 36.398 1.00 24.04 237 TYR A N 1
ATOM 1886 C CA . TYR A 1 257 ? 40.827 35.382 37.840 1.00 14.22 237 TYR A CA 1
ATOM 1887 C C . TYR A 1 257 ? 41.753 36.304 38.620 1.00 16.44 237 TYR A C 1
ATOM 1888 O O . TYR A 1 257 ? 41.440 36.673 39.763 1.00 14.92 237 TYR A O 1
ATOM 1897 N N . THR A 1 258 ? 42.884 36.703 38.032 1.00 16.41 238 THR A N 1
ATOM 1898 C CA . THR A 1 258 ? 43.742 37.670 38.719 1.00 19.52 238 THR A CA 1
ATOM 1899 C C . THR A 1 258 ? 43.053 39.023 38.851 1.00 20.97 238 THR A C 1
ATOM 1900 O O . THR A 1 258 ? 43.040 39.624 39.932 1.00 15.28 238 THR A O 1
ATOM 1904 N N . LEU A 1 259 ? 42.453 39.513 37.763 1.00 17.87 239 LEU A N 1
ATOM 1905 C CA . LEU A 1 259 ? 41.744 40.790 37.820 1.00 14.86 239 LEU A CA 1
ATOM 1906 C C . LEU A 1 259 ? 40.564 40.738 38.795 1.00 18.09 239 LEU A C 1
ATOM 1907 O O . LEU A 1 259 ? 40.336 41.685 39.563 1.00 20.01 239 LEU A O 1
ATOM 1912 N N . GLU A 1 260 ? 39.794 39.648 38.782 1.00 16.83 240 GLU A N 1
ATOM 1913 C CA . GLU A 1 260 ? 38.656 39.572 39.697 1.00 14.90 240 GLU A CA 1
ATOM 1914 C C . GLU A 1 260 ? 39.135 39.498 41.147 1.00 19.07 240 GLU A C 1
ATOM 1915 O O . GLU A 1 260 ? 38.544 40.119 42.039 1.00 15.98 240 GLU A O 1
ATOM 1921 N N . THR A 1 261 ? 40.240 38.795 41.388 1.00 20.35 241 THR A N 1
ATOM 1922 C CA . THR A 1 261 ? 40.779 38.706 42.743 1.00 19.12 241 THR A CA 1
ATOM 1923 C C . THR A 1 261 ? 41.336 40.053 43.203 1.00 22.27 241 THR A C 1
ATOM 1924 O O . THR A 1 261 ? 41.188 40.419 44.375 1.00 23.30 241 THR A O 1
ATOM 1928 N N . LEU A 1 262 ? 41.931 40.828 42.284 1.00 17.41 242 LEU A N 1
ATOM 1929 C CA . LEU A 1 262 ? 42.355 42.190 42.614 1.00 21.80 242 LEU A CA 1
ATOM 1930 C C . LEU A 1 262 ? 41.164 43.061 43.007 1.00 24.91 242 LEU A C 1
ATOM 1931 O O . LEU A 1 262 ? 41.214 43.795 44.001 1.00 27.65 242 LEU A O 1
ATOM 1936 N N . ARG A 1 263 ? 40.083 42.993 42.231 1.00 23.84 243 ARG A N 1
ATOM 1937 C CA . ARG A 1 263 ? 38.865 43.722 42.571 1.00 16.86 243 ARG A CA 1
ATOM 1938 C C . ARG A 1 263 ? 38.336 43.304 43.933 1.00 27.08 243 ARG A C 1
ATOM 1939 O O . ARG A 1 263 ? 37.936 44.154 44.738 1.00 26.84 243 ARG A O 1
ATOM 1947 N N . ILE A 1 264 ? 38.325 42.001 44.211 1.00 18.34 244 ILE A N 1
ATOM 1948 C CA . ILE A 1 264 ? 37.826 41.528 45.498 1.00 25.88 244 ILE A CA 1
ATOM 1949 C C . ILE A 1 264 ? 38.754 41.970 46.628 1.00 30.15 244 ILE A C 1
ATOM 1950 O O . ILE A 1 264 ? 38.297 42.479 47.654 1.00 26.08 244 ILE A O 1
ATOM 1955 N N . MET A 1 265 ? 40.068 41.757 46.465 1.00 33.69 245 MET A N 1
ATOM 1956 C CA . MET A 1 265 ? 41.032 42.151 47.494 1.00 30.94 245 MET A CA 1
ATOM 1957 C C . MET A 1 265 ? 40.859 43.610 47.882 1.00 38.86 245 MET A C 1
ATOM 1958 O O . MET A 1 265 ? 41.039 43.977 49.050 1.00 46.63 245 MET A O 1
ATOM 1963 N N . ARG A 1 266 ? 40.499 44.456 46.911 1.00 39.33 246 ARG A N 1
ATOM 1964 C CA . ARG A 1 266 ? 40.255 45.865 47.199 1.00 41.46 246 ARG A CA 1
ATOM 1965 C C . ARG A 1 266 ? 39.082 46.041 48.158 1.00 50.97 246 ARG A C 1
ATOM 1966 O O . ARG A 1 266 ? 39.189 46.763 49.154 1.00 55.52 246 ARG A O 1
ATOM 1974 N N . THR A 1 267 ? 37.948 45.393 47.873 1.00 42.33 247 THR A N 1
ATOM 1975 C CA . THR A 1 267 ? 36.826 45.464 48.807 1.00 47.05 247 THR A CA 1
ATOM 1976 C C . THR A 1 267 ? 37.172 44.819 50.146 1.00 53.08 247 THR A C 1
ATOM 1977 O O . THR A 1 267 ? 36.732 45.293 51.199 1.00 59.54 247 THR A O 1
ATOM 1981 N N . PHE A 1 268 ? 37.971 43.743 50.128 1.00 54.04 248 PHE A N 1
ATOM 1982 C CA . PHE A 1 268 ? 38.233 42.948 51.326 1.00 48.81 248 PHE A CA 1
ATOM 1983 C C . PHE A 1 268 ? 38.949 43.732 52.417 1.00 71.42 248 PHE A C 1
ATOM 1984 O O . PHE A 1 268 ? 39.039 43.244 53.551 1.00 67.05 248 PHE A O 1
ATOM 1986 N N . PHE A 1 269 ? 39.472 44.916 52.105 1.00 78.96 249 PHE A N 1
ATOM 1987 C CA . PHE A 1 269 ? 39.847 45.889 53.125 1.00 76.87 249 PHE A CA 1
ATOM 1988 C C . PHE A 1 269 ? 39.118 47.204 52.897 1.00 67.76 249 PHE A C 1
ATOM 1989 O O . PHE A 1 269 ? 38.372 47.661 53.773 1.00 52.75 249 PHE A O 1
ATOM 1997 N N . ASP A 1 270 ? 39.297 47.804 51.721 1.00 58.80 250 ASP A N 1
ATOM 1998 C CA . ASP A 1 270 ? 38.875 49.176 51.452 1.00 61.22 250 ASP A CA 1
ATOM 1999 C C . ASP A 1 270 ? 37.415 49.226 50.999 1.00 59.36 250 ASP A C 1
ATOM 2000 O O . ASP A 1 270 ? 37.094 49.593 49.866 1.00 68.12 250 ASP A O 1
ATOM 2002 N N . GLY A 1 271 ? 36.525 48.842 51.915 1.00 73.47 251 GLY A N 1
ATOM 2003 C CA . GLY A 1 271 ? 35.106 49.061 51.701 1.00 65.52 251 GLY A CA 1
ATOM 2004 C C . GLY A 1 271 ? 34.168 47.885 51.901 1.00 69.16 251 GLY A C 1
ATOM 2005 O O . GLY A 1 271 ? 33.982 47.408 53.024 1.00 65.73 251 GLY A O 1
ATOM 2006 N N . THR A 1 272 ? 33.583 47.403 50.802 1.00 72.23 252 THR A N 1
ATOM 2007 C CA . THR A 1 272 ? 32.343 46.632 50.846 1.00 65.33 252 THR A CA 1
ATOM 2008 C C . THR A 1 272 ? 32.497 45.169 50.449 1.00 47.36 252 THR A C 1
ATOM 2009 O O . THR A 1 272 ? 31.820 44.719 49.517 1.00 51.13 252 THR A O 1
ATOM 2013 N N . SER A 1 273 ? 33.352 44.415 51.142 1.00 46.89 253 SER A N 1
ATOM 2014 C CA . SER A 1 273 ? 33.560 43.013 50.793 1.00 40.93 253 SER A CA 1
ATOM 2015 C C . SER A 1 273 ? 32.275 42.215 50.982 1.00 44.37 253 SER A C 1
ATOM 2016 O O . SER A 1 273 ? 31.697 42.198 52.073 1.00 51.72 253 SER A O 1
ATOM 2018 N N . LEU A 1 274 ? 31.832 41.556 49.913 1.00 41.66 254 LEU A N 1
ATOM 2019 C CA . LEU A 1 274 ? 30.623 40.742 49.944 1.00 29.99 254 LEU A CA 1
ATOM 2020 C C . LEU A 1 274 ? 30.926 39.354 50.494 1.00 26.04 254 LEU A C 1
ATOM 2021 O O . LEU A 1 274 ? 31.951 38.753 50.163 1.00 31.18 254 LEU A O 1
ATOM 2026 N N . GLU A 1 275 ? 30.033 38.848 51.346 1.00 26.41 255 GLU A N 1
ATOM 2027 C CA . GLU A 1 275 ? 30.222 37.524 51.926 1.00 23.46 255 GLU A CA 1
ATOM 2028 C C . GLU A 1 275 ? 30.340 36.468 50.833 1.00 24.52 255 GLU A C 1
ATOM 2029 O O . GLU A 1 275 ? 29.553 36.449 49.879 1.00 24.94 255 GLU A O 1
ATOM 2035 N N . GLY A 1 276 ? 31.328 35.588 50.978 1.00 24.99 256 GLY A N 1
ATOM 2036 C CA . GLY A 1 276 ? 31.582 34.543 50.009 1.00 22.77 256 GLY A CA 1
ATOM 2037 C C . GLY A 1 276 ? 32.505 34.917 48.864 1.00 27.64 256 GLY A C 1
ATOM 2038 O O . GLY A 1 276 ? 32.980 34.017 48.160 1.00 21.57 256 GLY A O 1
ATOM 2039 N N . ASP A 1 277 ? 32.793 36.209 48.655 1.00 22.46 257 ASP A N 1
ATOM 2040 C CA . ASP A 1 277 ? 33.593 36.597 47.493 1.00 21.44 257 ASP A CA 1
ATOM 2041 C C . ASP A 1 277 ? 34.994 35.996 47.534 1.00 25.72 257 ASP A C 1
ATOM 2042 O O . ASP A 1 277 ? 35.570 35.705 46.478 1.00 22.05 257 ASP A O 1
ATOM 2047 N N . THR A 1 278 ? 35.547 35.754 48.729 1.00 21.06 258 THR A N 1
ATOM 2048 C CA . THR A 1 278 ? 36.894 35.187 48.788 1.00 20.40 258 THR A CA 1
ATOM 2049 C C . THR A 1 278 ? 36.953 33.716 48.365 1.00 21.91 258 THR A C 1
ATOM 2050 O O . THR A 1 278 ? 38.036 33.124 48.417 1.00 30.19 258 THR A O 1
ATOM 2054 N N . SER A 1 279 ? 35.848 33.112 47.924 1.00 20.22 259 SER A N 1
ATOM 2055 C CA . SER A 1 279 ? 35.904 31.780 47.330 1.00 15.02 259 SER A CA 1
ATOM 2056 C C . SER A 1 279 ? 36.471 31.780 45.911 1.00 13.52 259 SER A C 1
ATOM 2057 O O . SER A 1 279 ? 36.775 30.706 45.380 1.00 15.10 259 SER A O 1
ATOM 2060 N N . VAL A 1 280 ? 36.626 32.946 45.284 1.00 18.50 260 VAL A N 1
ATOM 2061 C CA . VAL A 1 280 ? 36.887 32.965 43.845 1.00 15.54 260 VAL A CA 1
ATOM 2062 C C . VAL A 1 280 ? 38.290 32.451 43.544 1.00 13.88 260 VAL A C 1
ATOM 2063 O O . VAL A 1 280 ? 38.481 31.608 42.661 1.00 14.22 260 VAL A O 1
ATOM 2067 N N . ARG A 1 281 ? 39.297 32.945 44.266 1.00 15.89 261 ARG A N 1
ATOM 2068 C CA . ARG A 1 281 ? 40.647 32.420 44.064 1.00 12.13 261 ARG A CA 1
ATOM 2069 C C . ARG A 1 281 ? 40.723 30.923 44.360 1.00 11.29 261 ARG A C 1
ATOM 2070 O O . ARG A 1 281 ? 41.353 30.171 43.606 1.00 14.21 261 ARG A O 1
ATOM 2078 N N . ASP A 1 282 ? 40.101 30.461 45.453 1.00 11.84 262 ASP A N 1
ATOM 2079 C CA . ASP A 1 282 ? 40.183 29.027 45.752 1.00 13.73 262 ASP A CA 1
ATOM 2080 C C . ASP A 1 282 ? 39.478 28.178 44.703 1.00 15.77 262 ASP A C 1
ATOM 2081 O O . ASP A 1 282 ? 39.845 27.014 44.503 1.00 13.70 262 ASP A O 1
ATOM 2086 N N . SER A 1 283 ? 38.448 28.706 44.050 1.00 15.89 263 SER A N 1
ATOM 2087 C CA . SER A 1 283 ? 37.819 27.885 43.019 1.00 15.10 263 SER A CA 1
ATOM 2088 C C . SER A 1 283 ? 38.686 27.824 41.765 1.00 13.75 263 SER A C 1
ATOM 2089 O O . SER A 1 283 ? 38.680 26.813 41.066 1.00 14.80 263 SER A O 1
ATOM 2092 N N . TYR A 1 284 ? 39.444 28.886 41.481 1.00 14.26 264 TYR A N 1
ATOM 2093 C CA . TYR A 1 284 ? 40.465 28.807 40.443 1.00 17.35 264 TYR A CA 1
ATOM 2094 C C . TYR A 1 284 ? 41.445 27.674 40.716 1.00 19.08 264 TYR A C 1
ATOM 2095 O O . TYR A 1 284 ? 41.665 26.811 39.859 1.00 14.26 264 TYR A O 1
ATOM 2104 N N . MET A 1 285 ? 42.059 27.670 41.910 1.00 11.90 265 MET A N 1
ATOM 2105 C CA . MET A 1 285 ? 42.989 26.602 42.277 1.00 15.11 265 MET A CA 1
ATOM 2106 C C . MET A 1 285 ? 42.372 25.213 42.109 1.00 15.39 265 MET A C 1
ATOM 2107 O O . MET A 1 285 ? 43.014 24.304 41.570 1.00 16.89 265 MET A O 1
ATOM 2112 N N . ALA A 1 286 ? 41.132 25.024 42.584 1.00 14.71 266 ALA A N 1
ATOM 2113 C CA . ALA A 1 286 ? 40.473 23.727 42.427 1.00 12.41 266 ALA A CA 1
ATOM 2114 C C . ALA A 1 286 ? 40.324 23.365 40.955 1.00 12.52 266 ALA A C 1
ATOM 2115 O O . ALA A 1 286 ? 40.501 22.202 40.572 1.00 16.76 266 ALA A O 1
ATOM 2117 N N . GLY A 1 287 ? 39.992 24.352 40.125 1.00 15.60 267 GLY A N 1
ATOM 2118 C CA . GLY A 1 287 ? 39.899 24.114 38.693 1.00 20.27 267 GLY A CA 1
ATOM 2119 C C . GLY A 1 287 ? 41.214 23.674 38.074 1.00 17.93 267 GLY A C 1
ATOM 2120 O O . GLY A 1 287 ? 41.251 22.732 37.279 1.00 18.57 267 GLY A O 1
ATOM 2121 N N . VAL A 1 288 ? 42.314 24.352 38.420 1.00 17.11 268 VAL A N 1
ATOM 2122 C CA . VAL A 1 288 ? 43.605 23.973 37.837 1.00 18.42 268 VAL A CA 1
ATOM 2123 C C . VAL A 1 288 ? 43.964 22.544 38.229 1.00 23.25 268 VAL A C 1
ATOM 2124 O O . VAL A 1 288 ? 44.399 21.753 37.386 1.00 21.98 268 VAL A O 1
ATOM 2128 N N . VAL A 1 289 ? 43.750 22.172 39.502 1.00 15.60 269 VAL A N 1
ATOM 2129 C CA . VAL A 1 289 ? 44.090 20.819 39.956 1.00 16.70 269 VAL A CA 1
ATOM 2130 C C . VAL A 1 289 ? 43.224 19.785 39.244 1.00 22.87 269 VAL A C 1
ATOM 2131 O O . VAL A 1 289 ? 43.710 18.743 38.785 1.00 17.42 269 VAL A O 1
ATOM 2135 N N . ASP A 1 290 ? 41.920 20.048 39.170 1.00 20.47 270 ASP A N 1
ATOM 2136 C CA . ASP A 1 290 ? 41.009 19.089 38.557 1.00 23.97 270 ASP A CA 1
ATOM 2137 C C . ASP A 1 290 ? 41.375 18.852 37.095 1.00 20.30 270 ASP A C 1
ATOM 2138 O O . ASP A 1 290 ? 41.511 17.707 36.655 1.00 23.97 270 ASP A O 1
ATOM 2143 N N . ARG A 1 291 ? 41.594 19.928 36.347 1.00 16.01 271 ARG A N 1
ATOM 2144 C CA . ARG A 1 291 ? 41.961 19.798 34.939 1.00 21.55 271 ARG A CA 1
ATOM 2145 C C . ARG A 1 291 ? 43.269 19.048 34.789 1.00 33.45 271 ARG A C 1
ATOM 2146 O O . ARG A 1 291 ? 43.396 18.154 33.943 1.00 18.24 271 ARG A O 1
ATOM 2154 N N . MET A 1 292 ? 44.258 19.397 35.605 1.00 18.52 272 MET A N 1
ATOM 2155 C CA . MET A 1 292 ? 45.544 18.740 35.470 1.00 30.19 272 MET A CA 1
ATOM 2156 C C . MET A 1 292 ? 45.423 17.250 35.757 1.00 36.72 272 MET A C 1
ATOM 2157 O O . MET A 1 292 ? 45.992 16.427 35.033 1.00 25.90 272 MET A O 1
ATOM 2162 N N . VAL A 1 293 ? 44.655 16.879 36.786 1.00 22.56 273 VAL A N 1
ATOM 2163 C CA . VAL A 1 293 ? 44.543 15.467 37.126 1.00 23.40 273 VAL A CA 1
ATOM 2164 C C . VAL A 1 293 ? 43.819 14.696 36.021 1.00 31.76 273 VAL A C 1
ATOM 2165 O O . VAL A 1 293 ? 44.242 13.602 35.635 1.00 30.63 273 VAL A O 1
ATOM 2169 N N . ARG A 1 294 ? 42.729 15.242 35.483 1.00 28.27 274 ARG A N 1
ATOM 2170 C CA . ARG A 1 294 ? 42.006 14.472 34.479 1.00 27.36 274 ARG A CA 1
ATOM 2171 C C . ARG A 1 294 ? 42.703 14.483 33.123 1.00 25.89 274 ARG A C 1
ATOM 2172 O O . ARG A 1 294 ? 42.512 13.547 32.342 1.00 41.01 274 ARG A O 1
ATOM 2180 N N . ALA A 1 295 ? 43.533 15.491 32.845 1.00 28.94 275 ALA A N 1
ATOM 2181 C CA . ALA A 1 295 ? 44.335 15.482 31.627 1.00 32.97 275 ALA A CA 1
ATOM 2182 C C . ALA A 1 295 ? 45.456 14.458 31.711 1.00 44.70 275 ALA A C 1
ATOM 2183 O O . ALA A 1 295 ? 45.769 13.792 30.720 1.00 37.54 275 ALA A O 1
ATOM 2185 N N . ASN A 1 296 ? 46.088 14.326 32.877 1.00 31.99 276 ASN A N 1
ATOM 2186 C CA . ASN A 1 296 ? 47.177 13.366 33.029 1.00 28.86 276 ASN A CA 1
ATOM 2187 C C . ASN A 1 296 ? 46.740 12.283 34.003 1.00 35.98 276 ASN A C 1
ATOM 2188 O O . ASN A 1 296 ? 46.799 12.490 35.224 1.00 34.99 276 ASN A O 1
ATOM 2193 N N . PRO A 1 297 ? 46.295 11.115 33.527 1.00 41.24 277 PRO A N 1
ATOM 2194 C CA . PRO A 1 297 ? 45.695 10.131 34.446 1.00 32.02 277 PRO A CA 1
ATOM 2195 C C . PRO A 1 297 ? 46.690 9.436 35.350 1.00 31.29 277 PRO A C 1
ATOM 2196 O O . PRO A 1 297 ? 46.269 8.824 36.339 1.00 35.53 277 PRO A O 1
ATOM 2200 N N . ASP A 1 298 ? 47.985 9.494 35.056 1.00 26.41 278 ASP A N 1
ATOM 2201 C CA . ASP A 1 298 ? 48.974 8.886 35.936 1.00 36.80 278 ASP A CA 1
ATOM 2202 C C . ASP A 1 298 ? 49.449 9.815 37.049 1.00 39.21 278 ASP A C 1
ATOM 2203 O O . ASP A 1 298 ? 50.263 9.391 37.872 1.00 34.71 278 ASP A O 1
ATOM 2208 N N . VAL A 1 299 ? 48.981 11.065 37.098 1.00 38.73 279 VAL A N 1
ATOM 2209 C CA . VAL A 1 299 ? 49.502 12.001 38.091 1.00 36.06 279 VAL A CA 1
ATOM 2210 C C . VAL A 1 299 ? 48.927 11.676 39.463 1.00 23.19 279 VAL A C 1
ATOM 2211 O O . VAL A 1 299 ? 47.736 11.369 39.612 1.00 23.53 279 VAL A O 1
ATOM 2215 N N . LYS A 1 300 ? 49.780 11.731 40.478 1.00 21.80 280 LYS A N 1
ATOM 2216 C CA . LYS A 1 300 ? 49.343 11.705 41.869 1.00 18.23 280 LYS A CA 1
ATOM 2217 C C . LYS A 1 300 ? 50.023 12.885 42.552 1.00 16.51 280 LYS A C 1
ATOM 2218 O O . LYS A 1 300 ? 51.247 12.898 42.707 1.00 18.97 280 LYS A O 1
ATOM 2224 N N . ILE A 1 301 ? 49.246 13.898 42.912 1.00 15.52 281 ILE A N 1
ATOM 2225 C CA . ILE A 1 301 ? 49.787 15.203 43.262 1.00 15.97 281 ILE A CA 1
ATOM 2226 C C . ILE A 1 301 ? 49.636 15.451 44.765 1.00 19.93 281 ILE A C 1
ATOM 2227 O O . ILE A 1 301 ? 48.620 15.099 45.375 1.00 12.09 281 ILE A O 1
ATOM 2232 N N . ILE A 1 302 ? 50.673 16.034 45.358 1.00 18.17 282 ILE A N 1
ATOM 2233 C CA . ILE A 1 302 ? 50.673 16.478 46.750 1.00 17.75 282 ILE A CA 1
ATOM 2234 C C . ILE A 1 302 ? 50.464 17.986 46.724 1.00 17.61 282 ILE A C 1
ATOM 2235 O O . ILE A 1 302 ? 51.265 18.708 46.119 1.00 23.74 282 ILE A O 1
ATOM 2240 N N . LEU A 1 303 ? 49.394 18.482 47.348 1.00 13.66 283 LEU A N 1
ATOM 2241 C CA . LEU A 1 303 ? 49.107 19.918 47.330 1.00 13.44 283 LEU A CA 1
ATOM 2242 C C . LEU A 1 303 ? 49.632 20.541 48.618 1.00 16.98 283 LEU A C 1
ATOM 2243 O O . LEU A 1 303 ? 49.237 20.125 49.710 1.00 16.35 283 LEU A O 1
ATOM 2248 N N . LEU A 1 304 ? 50.509 21.538 48.492 1.00 11.62 284 LEU A N 1
ATOM 2249 C CA . LEU A 1 304 ? 51.081 22.231 49.650 1.00 16.81 284 LEU A CA 1
ATOM 2250 C C . LEU A 1 304 ? 50.344 23.559 49.761 1.00 13.96 284 LEU A C 1
ATOM 2251 O O . LEU A 1 304 ? 50.679 24.538 49.089 1.00 18.32 284 LEU A O 1
ATOM 2256 N N . ALA A 1 305 ? 49.289 23.585 50.568 1.00 12.29 285 ALA A N 1
ATOM 2257 C CA . ALA A 1 305 ? 48.516 24.806 50.721 1.00 14.25 285 ALA A CA 1
ATOM 2258 C C . ALA A 1 305 ? 48.112 24.950 52.184 1.00 15.76 285 ALA A C 1
ATOM 2259 O O . ALA A 1 305 ? 48.341 24.057 52.999 1.00 17.03 285 ALA A O 1
ATOM 2261 N N . HIS A 1 306 ? 47.512 26.087 52.516 1.00 14.64 286 HIS A N 1
ATOM 2262 C CA . HIS A 1 306 ? 47.101 26.342 53.895 1.00 14.67 286 HIS A CA 1
ATOM 2263 C C . HIS A 1 306 ? 45.969 25.388 54.286 1.00 12.58 286 HIS A C 1
ATOM 2264 O O . HIS A 1 306 ? 45.212 24.924 53.424 1.00 13.52 286 HIS A O 1
ATOM 2271 N N . ASN A 1 307 ? 45.872 25.073 55.595 1.00 13.47 287 ASN A N 1
ATOM 2272 C CA . ASN A 1 307 ? 44.705 24.357 56.129 1.00 13.60 287 ASN A CA 1
ATOM 2273 C C . ASN A 1 307 ? 43.405 24.941 55.588 1.00 11.35 287 ASN A C 1
ATOM 2274 O O . ASN A 1 307 ? 42.496 24.207 55.182 1.00 14.39 287 ASN A O 1
ATOM 2279 N N . ASN A 1 308 ? 43.289 26.273 55.614 1.00 13.72 288 ASN A N 1
ATOM 2280 C CA . ASN A 1 308 ? 42.066 26.931 55.167 1.00 10.50 288 ASN A CA 1
ATOM 2281 C C . ASN A 1 308 ? 41.776 26.681 53.687 1.00 15.79 288 ASN A C 1
ATOM 2282 O O . ASN A 1 308 ? 40.615 26.780 53.277 1.00 11.39 288 ASN A O 1
ATOM 2287 N N . ASN A 1 309 ? 42.791 26.381 52.871 1.00 11.92 289 ASN A N 1
ATOM 2288 C CA . ASN A 1 309 ? 42.509 26.085 51.467 1.00 12.81 289 ASN A CA 1
ATOM 2289 C C . ASN A 1 309 ? 42.175 24.611 51.260 1.00 15.22 289 ASN A C 1
ATOM 2290 O O . ASN A 1 309 ? 41.331 24.281 50.421 1.00 14.87 289 ASN A O 1
ATOM 2295 N N . LEU A 1 310 ? 42.831 23.720 52.001 1.00 13.06 290 LEU A N 1
ATOM 2296 C CA . LEU A 1 310 ? 42.620 22.289 51.836 1.00 15.76 290 LEU A CA 1
ATOM 2297 C C . LEU A 1 310 ? 41.316 21.811 52.457 1.00 17.32 290 LEU A C 1
ATOM 2298 O O . LEU A 1 310 ? 40.822 20.742 52.075 1.00 14.15 290 LEU A O 1
ATOM 2303 N N . GLN A 1 311 ? 40.784 22.560 53.424 1.00 12.97 291 GLN A N 1
ATOM 2304 C CA . GLN A 1 311 ? 39.575 22.181 54.154 1.00 16.02 291 GLN A CA 1
ATOM 2305 C C . GLN A 1 311 ? 38.449 21.836 53.188 1.00 16.80 291 GLN A C 1
ATOM 2306 O O . GLN A 1 311 ? 38.322 22.450 52.130 1.00 12.59 291 GLN A O 1
ATOM 2312 N N . LYS A 1 312 ? 37.641 20.828 53.527 1.00 14.53 292 LYS A N 1
ATOM 2313 C CA . LYS A 1 312 ? 36.607 20.378 52.594 1.00 14.04 292 LYS A CA 1
ATOM 2314 C C . LYS A 1 312 ? 35.222 20.922 52.924 1.00 18.25 292 LYS A C 1
ATOM 2315 O O . LYS A 1 312 ? 34.267 20.618 52.210 1.00 15.98 292 LYS A O 1
ATOM 2321 N N . THR A 1 313 ? 35.095 21.726 53.970 1.00 20.78 293 THR A N 1
ATOM 2322 C CA . THR A 1 313 ? 33.836 22.338 54.387 1.00 15.29 293 THR A CA 1
ATOM 2323 C C . THR A 1 313 ? 34.017 23.852 54.403 1.00 13.47 293 THR A C 1
ATOM 2324 O O . THR A 1 313 ? 35.167 24.326 54.376 1.00 15.20 293 THR A O 1
ATOM 2328 N N . PRO A 1 314 ? 32.938 24.642 54.465 1.00 16.01 294 PRO A N 1
ATOM 2329 C CA . PRO A 1 314 ? 33.098 26.100 54.421 1.00 11.24 294 PRO A CA 1
ATOM 2330 C C . PRO A 1 314 ? 33.949 26.638 55.564 1.00 24.69 294 PRO A C 1
ATOM 2331 O O . PRO A 1 314 ? 33.863 26.183 56.714 1.00 16.46 294 PRO A O 1
ATOM 2335 N N . VAL A 1 315 ? 34.753 27.645 55.228 1.00 15.41 295 VAL A N 1
ATOM 2336 C CA . VAL A 1 315 ? 35.730 28.246 56.124 1.00 18.18 295 VAL A CA 1
ATOM 2337 C C . VAL A 1 315 ? 35.195 29.589 56.595 1.00 20.81 295 VAL A C 1
ATOM 2338 O O . VAL A 1 315 ? 34.808 30.436 55.777 1.00 22.34 295 VAL A O 1
ATOM 2342 N N A SER A 1 316 ? 35.190 29.796 57.909 0.37 21.58 296 SER A N 1
ATOM 2343 N N B SER A 1 316 ? 35.140 29.780 57.905 0.63 21.44 296 SER A N 1
ATOM 2344 C CA A SER A 1 316 ? 34.879 31.089 58.516 0.37 32.89 296 SER A CA 1
ATOM 2345 C CA B SER A 1 316 ? 34.893 31.097 58.483 0.63 32.99 296 SER A CA 1
ATOM 2346 C C A SER A 1 316 ? 36.136 31.591 59.219 0.37 31.10 296 SER A C 1
ATOM 2347 C C B SER A 1 316 ? 36.164 31.562 59.178 0.63 31.12 296 SER A C 1
ATOM 2348 O O A SER A 1 316 ? 36.552 31.017 60.230 0.37 24.39 296 SER A O 1
ATOM 2349 O O B SER A 1 316 ? 36.606 30.937 60.147 0.63 24.32 296 SER A O 1
ATOM 2354 N N . PHE A 1 317 ? 36.738 32.660 58.691 1.00 32.63 297 PHE A N 1
ATOM 2355 C CA . PHE A 1 317 ? 38.026 33.121 59.189 1.00 35.23 297 PHE A CA 1
ATOM 2356 C C . PHE A 1 317 ? 38.204 34.606 58.892 1.00 37.32 297 PHE A C 1
ATOM 2357 O O . PHE A 1 317 ? 37.793 35.087 57.830 1.00 44.32 297 PHE A O 1
ATOM 2365 N N . SER A 1 318 ? 38.845 35.316 59.827 1.00 38.39 298 SER A N 1
ATOM 2366 C CA . SER A 1 318 ? 39.086 36.756 59.736 1.00 46.08 298 SER A CA 1
ATOM 2367 C C . SER A 1 318 ? 37.892 37.523 59.173 1.00 43.75 298 SER A C 1
ATOM 2368 O O . SER A 1 318 ? 36.768 37.399 59.670 1.00 44.51 298 SER A O 1
ATOM 2371 N N . GLY A 1 319 ? 38.131 38.311 58.129 1.00 44.00 299 GLY A N 1
ATOM 2372 C CA . GLY A 1 319 ? 37.124 39.146 57.512 1.00 52.21 299 GLY A CA 1
ATOM 2373 C C . GLY A 1 319 ? 36.135 38.448 56.608 1.00 52.82 299 GLY A C 1
ATOM 2374 O O . GLY A 1 319 ? 35.382 39.125 55.903 1.00 43.98 299 GLY A O 1
ATOM 2375 N N . GLU A 1 320 ? 36.095 37.116 56.609 1.00 36.70 300 GLU A N 1
ATOM 2376 C CA . GLU A 1 320 ? 35.211 36.354 55.731 1.00 47.08 300 GLU A CA 1
ATOM 2377 C C . GLU A 1 320 ? 34.255 35.526 56.578 1.00 43.20 300 GLU A C 1
ATOM 2378 O O . GLU A 1 320 ? 34.675 34.575 57.248 1.00 36.17 300 GLU A O 1
ATOM 2384 N N . LEU A 1 321 ? 32.965 35.872 56.524 1.00 36.27 301 LEU A N 1
ATOM 2385 C CA . LEU A 1 321 ? 31.972 35.124 57.287 1.00 42.65 301 LEU A CA 1
ATOM 2386 C C . LEU A 1 321 ? 31.852 33.686 56.804 1.00 45.63 301 LEU A C 1
ATOM 2387 O O . LEU A 1 321 ? 31.591 32.783 57.607 1.00 33.86 301 LEU A O 1
ATOM 2392 N N . THR A 1 322 ? 32.021 33.452 55.504 1.00 25.69 302 THR A N 1
ATOM 2393 C CA . THR A 1 322 ? 31.953 32.103 54.971 1.00 29.53 302 THR A CA 1
ATOM 2394 C C . THR A 1 322 ? 32.563 32.135 53.584 1.00 31.09 302 THR A C 1
ATOM 2395 O O . THR A 1 322 ? 32.147 32.942 52.746 1.00 34.27 302 THR A O 1
ATOM 2399 N N . ALA A 1 323 ? 33.575 31.309 53.341 1.00 21.13 303 ALA A N 1
ATOM 2400 C CA . ALA A 1 323 ? 34.078 31.099 51.989 1.00 22.98 303 ALA A CA 1
ATOM 2401 C C . ALA A 1 323 ? 34.144 29.607 51.712 1.00 20.13 303 ALA A C 1
ATOM 2402 O O . ALA A 1 323 ? 34.271 28.778 52.624 1.00 14.41 303 ALA A O 1
ATOM 2404 N N . VAL A 1 324 ? 34.012 29.274 50.438 1.00 12.04 304 VAL A N 1
ATOM 2405 C CA . VAL A 1 324 ? 34.134 27.899 49.975 1.00 15.18 304 VAL A CA 1
ATOM 2406 C C . VAL A 1 324 ? 35.610 27.659 49.666 1.00 21.56 304 VAL A C 1
ATOM 2407 O O . VAL A 1 324 ? 36.175 28.383 48.835 1.00 19.00 304 VAL A O 1
ATOM 2411 N N . PRO A 1 325 ? 36.271 26.722 50.334 1.00 17.71 305 PRO A N 1
ATOM 2412 C CA . PRO A 1 325 ? 37.694 26.487 50.067 1.00 14.82 305 PRO A CA 1
ATOM 2413 C C . PRO A 1 325 ? 37.893 25.597 48.855 1.00 12.31 305 PRO A C 1
ATOM 2414 O O . PRO A 1 325 ? 36.993 24.877 48.427 1.00 15.07 305 PRO A O 1
ATOM 2418 N N . MET A 1 326 ? 39.122 25.639 48.330 1.00 12.91 306 MET A N 1
ATOM 2419 C CA . MET A 1 326 ? 39.513 24.739 47.248 1.00 17.55 306 MET A CA 1
ATOM 2420 C C . MET A 1 326 ? 39.152 23.286 47.565 1.00 17.14 306 MET A C 1
ATOM 2421 O O . MET A 1 326 ? 38.598 22.571 46.724 1.00 13.39 306 MET A O 1
ATOM 2426 N N . GLY A 1 327 ? 39.441 22.833 48.789 1.00 14.40 307 GLY A N 1
ATOM 2427 C CA . GLY A 1 327 ? 39.181 21.439 49.126 1.00 15.27 307 GLY A CA 1
ATOM 2428 C C . GLY A 1 327 ? 37.720 21.030 49.008 1.00 15.38 307 GLY A C 1
ATOM 2429 O O . GLY A 1 327 ? 37.421 19.869 48.713 1.00 13.78 307 GLY A O 1
ATOM 2430 N N . GLN A 1 328 ? 36.792 21.963 49.237 1.00 14.12 308 GLN A N 1
ATOM 2431 C CA . GLN A 1 328 ? 35.377 21.617 49.146 1.00 16.16 308 GLN A CA 1
ATOM 2432 C C . GLN A 1 328 ? 34.986 21.339 47.700 1.00 20.73 308 GLN A C 1
ATOM 2433 O O . GLN A 1 328 ? 34.157 20.457 47.436 1.00 19.72 308 GLN A O 1
ATOM 2439 N N . HIS A 1 329 ? 35.587 22.066 46.748 1.00 16.41 309 HIS A N 1
ATOM 2440 C CA . HIS A 1 329 ? 35.402 21.737 45.337 1.00 18.24 309 HIS A CA 1
ATOM 2441 C C . HIS A 1 329 ? 35.987 20.366 45.023 1.00 21.28 309 HIS A C 1
ATOM 2442 O O . HIS A 1 329 ? 35.327 19.517 44.415 1.00 17.21 309 HIS A O 1
ATOM 2449 N N . LEU A 1 330 ? 37.239 20.136 45.424 1.00 15.72 310 LEU A N 1
ATOM 2450 C CA . LEU A 1 330 ? 37.899 18.873 45.119 1.00 12.58 310 LEU A CA 1
ATOM 2451 C C . LEU A 1 330 ? 37.202 17.685 45.762 1.00 16.31 310 LEU A C 1
ATOM 2452 O O . LEU A 1 330 ? 37.175 16.592 45.180 1.00 22.02 310 LEU A O 1
ATOM 2457 N N . ALA A 1 331 ? 36.644 17.862 46.955 1.00 15.44 311 ALA A N 1
ATOM 2458 C CA . ALA A 1 331 ? 35.874 16.782 47.573 1.00 18.41 311 ALA A CA 1
ATOM 2459 C C . ALA A 1 331 ? 34.640 16.397 46.768 1.00 28.29 311 ALA A C 1
ATOM 2460 O O . ALA A 1 331 ? 34.059 15.338 47.035 1.00 25.32 311 ALA A O 1
ATOM 2462 N N . GLU A 1 332 ? 34.225 17.231 45.812 1.00 21.76 312 GLU A N 1
ATOM 2463 C CA . GLU A 1 332 ? 33.090 16.966 44.933 1.00 38.91 312 GLU A CA 1
ATOM 2464 C C . GLU A 1 332 ? 33.392 15.971 43.822 1.00 28.54 312 GLU A C 1
ATOM 2465 O O . GLU A 1 332 ? 32.448 15.497 43.182 1.00 28.16 312 GLU A O 1
ATOM 2471 N N . ARG A 1 333 ? 34.666 15.692 43.544 1.00 31.07 313 ARG A N 1
ATOM 2472 C CA . ARG A 1 333 ? 35.033 14.827 42.427 1.00 31.48 313 ARG A CA 1
ATOM 2473 C C . ARG A 1 333 ? 34.354 13.473 42.553 1.00 33.87 313 ARG A C 1
ATOM 2474 O O . ARG A 1 333 ? 34.387 12.853 43.618 1.00 24.17 313 ARG A O 1
ATOM 2482 N N . GLU A 1 334 ? 33.746 13.008 41.455 1.00 34.20 314 GLU A N 1
ATOM 2483 C CA . GLU A 1 334 ? 33.101 11.695 41.464 1.00 30.83 314 GLU A CA 1
ATOM 2484 C C . GLU A 1 334 ? 34.088 10.579 41.784 1.00 31.51 314 GLU A C 1
ATOM 2485 O O . GLU A 1 334 ? 33.691 9.535 42.316 1.00 35.67 314 GLU A O 1
ATOM 2487 N N . GLU A 1 335 ? 35.370 10.776 41.475 1.00 28.30 315 GLU A N 1
ATOM 2488 C CA . GLU A 1 335 ? 36.381 9.772 41.791 1.00 26.84 315 GLU A CA 1
ATOM 2489 C C . GLU A 1 335 ? 36.650 9.637 43.286 1.00 33.91 315 GLU A C 1
ATOM 2490 O O . GLU A 1 335 ? 37.289 8.660 43.688 1.00 36.81 315 GLU A O 1
ATOM 2496 N N . GLU A 1 336 ? 36.175 10.576 44.110 1.00 25.16 316 GLU A N 1
ATOM 2497 C CA . GLU A 1 336 ? 36.385 10.554 45.564 1.00 28.81 316 GLU A CA 1
ATOM 2498 C C . GLU A 1 336 ? 37.837 10.231 45.926 1.00 20.42 316 GLU A C 1
ATOM 2499 O O . GLU A 1 336 ? 38.125 9.432 46.821 1.00 25.52 316 GLU A O 1
ATOM 2505 N N . ASP A 1 337 ? 38.767 10.892 45.225 1.00 25.25 317 ASP A N 1
ATOM 2506 C CA . ASP A 1 337 ? 40.196 10.625 45.347 1.00 25.48 317 ASP A CA 1
ATOM 2507 C C . ASP A 1 337 ? 40.982 11.821 45.902 1.00 20.34 317 ASP A C 1
ATOM 2508 O O . ASP A 1 337 ? 42.189 11.921 45.670 1.00 18.02 317 ASP A O 1
ATOM 2513 N N . TYR A 1 338 ? 40.318 12.737 46.603 1.00 20.45 318 TYR A N 1
ATOM 2514 C CA . TYR A 1 338 ? 40.970 13.846 47.289 1.00 20.41 318 TYR A CA 1
ATOM 2515 C C . TYR A 1 338 ? 41.032 13.559 48.781 1.00 19.74 318 TYR A C 1
ATOM 2516 O O . TYR A 1 338 ? 40.031 13.146 49.376 1.00 20.19 318 TYR A O 1
ATOM 2525 N N . ARG A 1 339 ? 42.201 13.796 49.387 1.00 17.16 319 ARG A N 1
ATOM 2526 C CA . ARG A 1 339 ? 42.371 13.706 50.836 1.00 17.09 319 ARG A CA 1
ATOM 2527 C C . ARG A 1 339 ? 43.064 14.966 51.335 1.00 18.57 319 ARG A C 1
ATOM 2528 O O . ARG A 1 339 ? 43.925 15.515 50.642 1.00 17.30 319 ARG A O 1
ATOM 2536 N N . ALA A 1 340 ? 42.696 15.417 52.542 1.00 22.35 320 ALA A N 1
ATOM 2537 C CA . ALA A 1 340 ? 43.228 16.649 53.127 1.00 16.47 320 ALA A CA 1
ATOM 2538 C C . ALA A 1 340 ? 43.786 16.364 54.517 1.00 14.22 320 ALA A C 1
ATOM 2539 O O . ALA A 1 340 ? 43.054 15.904 55.399 1.00 13.85 320 ALA A O 1
ATOM 2541 N N . ILE A 1 341 ? 45.058 16.672 54.726 1.00 17.40 321 ILE A N 1
ATOM 2542 C CA . ILE A 1 341 ? 45.694 16.497 56.026 1.00 12.24 321 ILE A CA 1
ATOM 2543 C C . ILE A 1 341 ? 46.008 17.887 56.580 1.00 14.11 321 ILE A C 1
ATOM 2544 O O . ILE A 1 341 ? 46.851 18.610 56.033 1.00 14.03 321 ILE A O 1
ATOM 2549 N N . ALA A 1 342 ? 45.284 18.289 57.621 1.00 12.26 322 ALA A N 1
ATOM 2550 C CA . ALA A 1 342 ? 45.572 19.542 58.311 1.00 15.77 322 ALA A CA 1
ATOM 2551 C C . ALA A 1 342 ? 46.790 19.393 59.219 1.00 13.42 322 ALA A C 1
ATOM 2552 O O . ALA A 1 342 ? 47.044 18.318 59.763 1.00 13.02 322 ALA A O 1
ATOM 2554 N N . PHE A 1 343 ? 47.554 20.480 59.362 1.00 12.68 323 PHE A N 1
ATOM 2555 C CA . PHE A 1 343 ? 48.685 20.557 60.289 1.00 12.92 323 PHE A CA 1
ATOM 2556 C C . PHE A 1 343 ? 48.354 21.593 61.348 1.00 14.34 323 PHE A C 1
ATOM 2557 O O . PHE A 1 343 ? 47.999 22.725 61.004 1.00 14.72 323 PHE A O 1
ATOM 2565 N N . THR A 1 344 ? 48.510 21.243 62.623 1.00 11.72 324 THR A N 1
ATOM 2566 C CA . THR A 1 344 ? 48.349 22.237 63.674 1.00 13.01 324 THR A CA 1
ATOM 2567 C C . THR A 1 344 ? 49.469 22.049 64.704 1.00 11.71 324 THR A C 1
ATOM 2568 O O . THR A 1 344 ? 50.425 21.307 64.473 1.00 13.49 324 THR A O 1
ATOM 2572 N N . HIS A 1 345 ? 49.377 22.751 65.835 1.00 13.21 325 HIS A N 1
ATOM 2573 C CA . HIS A 1 345 ? 50.506 22.778 66.762 1.00 15.93 325 HIS A CA 1
ATOM 2574 C C . HIS A 1 345 ? 50.036 23.143 68.158 1.00 16.71 325 HIS A C 1
ATOM 2575 O O . HIS A 1 345 ? 48.955 23.708 68.349 1.00 16.87 325 HIS A O 1
ATOM 2582 N N . LEU A 1 346 ? 50.901 22.854 69.134 1.00 19.66 326 LEU A N 1
ATOM 2583 C CA . LEU A 1 346 ? 50.628 23.107 70.544 1.00 15.26 326 LEU A CA 1
ATOM 2584 C C . LEU A 1 346 ? 51.441 24.268 71.110 1.00 15.39 326 LEU A C 1
ATOM 2585 O O . LEU A 1 346 ? 51.473 24.450 72.333 1.00 15.80 326 LEU A O 1
ATOM 2590 N N . GLY A 1 347 ? 52.074 25.073 70.259 1.00 14.18 327 GLY A N 1
ATOM 2591 C CA . GLY A 1 347 ? 52.898 26.162 70.748 1.00 14.98 327 GLY A CA 1
ATOM 2592 C C . GLY A 1 347 ? 52.078 27.306 71.313 1.00 17.03 327 GLY A C 1
ATOM 2593 O O . GLY A 1 347 ? 50.897 27.477 71.015 1.00 17.63 327 GLY A O 1
ATOM 2594 N N . SER A 1 348 ? 52.725 28.117 72.159 1.00 16.41 328 SER A N 1
ATOM 2595 C CA . SER A 1 348 ? 52.029 29.247 72.758 1.00 17.96 328 SER A CA 1
ATOM 2596 C C . SER A 1 348 ? 52.000 30.448 71.829 1.00 17.19 328 SER A C 1
ATOM 2597 O O . SER A 1 348 ? 51.152 31.327 71.997 1.00 20.17 328 SER A O 1
ATOM 2600 N N . THR A 1 349 ? 52.889 30.489 70.844 1.00 14.78 329 THR A N 1
ATOM 2601 C CA . THR A 1 349 ? 52.951 31.573 69.882 1.00 17.96 329 THR A CA 1
ATOM 2602 C C . THR A 1 349 ? 52.953 30.997 68.473 1.00 22.00 329 THR A C 1
ATOM 2603 O O . THR A 1 349 ? 53.171 29.799 68.259 1.00 17.66 329 THR A O 1
ATOM 2607 N N . VAL A 1 350 ? 52.736 31.876 67.503 1.00 15.27 330 VAL A N 1
ATOM 2608 C CA . VAL A 1 350 ? 52.687 31.487 66.097 1.00 16.90 330 VAL A CA 1
ATOM 2609 C C . VAL A 1 350 ? 53.087 32.706 65.273 1.00 18.12 330 VAL A C 1
ATOM 2610 O O . VAL A 1 350 ? 52.812 33.846 65.689 1.00 19.38 330 VAL A O 1
ATOM 2614 N N . PRO A 1 351 ? 53.784 32.537 64.150 1.00 20.56 331 PRO A N 1
ATOM 2615 C CA . PRO A 1 351 ? 53.997 33.681 63.256 1.00 20.32 331 PRO A CA 1
ATOM 2616 C C . PRO A 1 351 ? 52.669 34.118 62.671 1.00 18.82 331 PRO A C 1
ATOM 2617 O O . PRO A 1 351 ? 51.873 33.298 62.207 1.00 25.95 331 PRO A O 1
ATOM 2621 N N . GLU A 1 352 ? 52.422 35.410 62.710 1.00 18.46 332 GLU A N 1
ATOM 2622 C CA . GLU A 1 352 ? 51.197 35.968 62.174 1.00 18.81 332 GLU A CA 1
ATOM 2623 C C . GLU A 1 352 ? 51.558 37.054 61.172 1.00 22.33 332 GLU A C 1
ATOM 2624 O O . GLU A 1 352 ? 52.632 37.660 61.251 1.00 19.61 332 GLU A O 1
ATOM 2630 N N . MET A 1 353 ? 50.668 37.283 60.216 1.00 18.75 333 MET A N 1
ATOM 2631 C CA . MET A 1 353 ? 50.833 38.384 59.285 1.00 22.00 333 MET A CA 1
ATOM 2632 C C . MET A 1 353 ? 50.226 39.648 59.875 1.00 26.70 333 MET A C 1
ATOM 2633 O O . MET A 1 353 ? 49.073 39.648 60.314 1.00 32.75 333 MET A O 1
ATOM 2638 N N . GLN A 1 354 ? 51.012 40.713 59.908 1.00 25.33 334 GLN A N 1
ATOM 2639 C CA . GLN A 1 354 ? 50.574 41.989 60.454 1.00 25.71 334 GLN A CA 1
ATOM 2640 C C . GLN A 1 354 ? 50.254 42.942 59.308 1.00 27.98 334 GLN A C 1
ATOM 2641 O O . GLN A 1 354 ? 51.151 43.328 58.550 1.00 28.11 334 GLN A O 1
ATOM 2647 N N A PHE A 1 355 ? 48.983 43.324 59.183 0.65 32.48 335 PHE A N 1
ATOM 2648 N N B PHE A 1 355 ? 48.969 43.291 59.183 0.35 32.54 335 PHE A N 1
ATOM 2649 C CA A PHE A 1 355 ? 48.526 44.229 58.131 0.65 36.51 335 PHE A CA 1
ATOM 2650 C CA B PHE A 1 355 ? 48.392 44.188 58.190 0.35 36.62 335 PHE A CA 1
ATOM 2651 C C A PHE A 1 355 ? 47.677 45.319 58.777 0.65 40.75 335 PHE A C 1
ATOM 2652 C C B PHE A 1 355 ? 47.711 45.352 58.898 0.35 40.62 335 PHE A C 1
ATOM 2653 O O A PHE A 1 355 ? 46.776 45.009 59.576 0.65 45.86 335 PHE A O 1
ATOM 2654 O O B PHE A 1 355 ? 46.982 45.128 59.875 0.35 44.31 335 PHE A O 1
ATOM 2669 N N . PRO A 1 356 ? 47.911 46.600 58.454 1.00 38.97 336 PRO A N 1
ATOM 2670 C CA . PRO A 1 356 ? 48.922 47.014 57.483 1.00 36.90 336 PRO A CA 1
ATOM 2671 C C . PRO A 1 356 ? 50.289 47.055 58.123 1.00 36.21 336 PRO A C 1
ATOM 2672 O O . PRO A 1 356 ? 50.428 46.830 59.318 1.00 35.25 336 PRO A O 1
ATOM 2676 N N . SER A 1 357 ? 51.308 47.311 57.319 1.00 27.01 337 SER A N 1
ATOM 2677 C CA . SER A 1 357 ? 52.676 47.403 57.818 1.00 34.42 337 SER A CA 1
ATOM 2678 C C . SER A 1 357 ? 53.422 48.354 56.909 1.00 37.07 337 SER A C 1
ATOM 2679 O O . SER A 1 357 ? 54.179 47.935 56.026 1.00 38.95 337 SER A O 1
ATOM 2682 N N . PRO A 1 358 ? 53.214 49.662 57.086 1.00 40.63 338 PRO A N 1
ATOM 2683 C CA . PRO A 1 358 ? 53.861 50.642 56.206 1.00 41.56 338 PRO A CA 1
ATOM 2684 C C . PRO A 1 358 ? 55.370 50.464 56.221 1.00 33.95 338 PRO A C 1
ATOM 2685 O O . PRO A 1 358 ? 55.966 50.146 57.250 1.00 47.89 338 PRO A O 1
ATO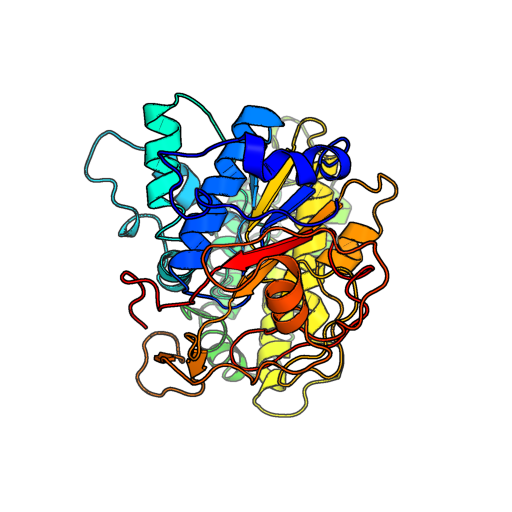M 2689 N N . GLY A 1 359 ? 55.981 50.636 55.053 1.00 41.95 339 GLY A N 1
ATOM 2690 C CA . GLY A 1 359 ? 57.401 50.455 54.895 1.00 46.06 339 GLY A CA 1
ATOM 2691 C C . GLY A 1 359 ? 57.830 49.035 54.585 1.00 55.52 339 GLY A C 1
ATOM 2692 O O . GLY A 1 359 ? 58.900 48.838 53.998 1.00 56.32 339 GLY A O 1
ATOM 2693 N N . SER A 1 360 ? 57.031 48.042 54.966 1.00 49.58 340 SER A N 1
ATOM 2694 C CA . SER A 1 360 ? 57.403 46.663 54.685 1.00 47.59 340 SER A CA 1
ATOM 2695 C C . SER A 1 360 ? 57.380 46.417 53.178 1.00 42.14 340 SER A C 1
ATOM 2696 O O . SER A 1 360 ? 56.472 46.888 52.483 1.00 40.27 340 SER A O 1
ATOM 2699 N N . PRO A 1 361 ? 58.362 45.690 52.647 1.00 39.19 341 PRO A N 1
ATOM 2700 C CA . PRO A 1 361 ? 58.473 45.560 51.185 1.00 41.85 341 PRO A CA 1
ATOM 2701 C C . PRO A 1 361 ? 57.254 44.938 50.527 1.00 47.61 341 PRO A C 1
ATOM 2702 O O . PRO A 1 361 ? 56.942 45.273 49.376 1.00 42.70 341 PRO A O 1
ATOM 2706 N N . LEU A 1 362 ? 56.543 44.049 51.219 1.00 34.11 342 LEU A N 1
ATOM 2707 C CA . LEU A 1 362 ? 55.375 43.394 50.648 1.00 28.71 342 LEU A CA 1
ATOM 2708 C C . LEU A 1 362 ? 54.071 43.830 51.314 1.00 29.27 342 LEU A C 1
ATOM 2709 O O . LEU A 1 362 ? 53.046 43.171 51.147 1.00 28.81 342 LEU A O 1
ATOM 2714 N N . GLY A 1 363 ? 54.081 44.938 52.054 1.00 27.02 343 GLY A N 1
ATOM 2715 C CA . GLY A 1 363 ? 52.863 45.447 52.647 1.00 24.56 343 GLY A CA 1
ATOM 2716 C C . GLY A 1 363 ? 52.381 44.698 53.864 1.00 19.50 343 GLY A C 1
ATOM 2717 O O . GLY A 1 363 ? 51.310 45.019 54.393 1.00 26.30 343 GLY A O 1
ATOM 2718 N N . PHE A 1 364 ? 53.115 43.690 54.310 1.00 20.91 344 PHE A N 1
ATOM 2719 C CA . PHE A 1 364 ? 52.805 43.057 55.578 1.00 27.04 344 PHE A CA 1
ATOM 2720 C C . PHE A 1 364 ? 54.102 42.584 56.195 1.00 28.75 344 PHE A C 1
ATOM 2721 O O . PHE A 1 364 ? 55.138 42.486 55.528 1.00 30.03 344 PHE A O 1
ATOM 2729 N N . SER A 1 365 ? 54.023 42.275 57.477 1.00 24.03 345 SER A N 1
ATOM 2730 C CA . SER A 1 365 ? 55.155 41.755 58.213 1.00 26.41 345 SER A CA 1
ATOM 2731 C C . SER A 1 365 ? 54.722 40.464 58.884 1.00 22.20 345 SER A C 1
ATOM 2732 O O . SER A 1 365 ? 53.532 40.156 58.977 1.00 27.59 345 SER A O 1
ATOM 2735 N N . VAL A 1 366 ? 55.707 39.705 59.337 1.00 17.17 346 VAL A N 1
ATOM 2736 C CA . VAL A 1 366 ? 55.492 38.434 60.009 1.00 17.41 346 VAL A CA 1
ATOM 2737 C C . VAL A 1 366 ? 56.060 38.596 61.401 1.00 22.72 346 VAL A C 1
ATOM 2738 O O . VAL A 1 366 ? 57.275 38.768 61.556 1.00 24.69 346 VAL A O 1
ATOM 2742 N N . VAL A 1 367 ? 55.190 38.554 62.411 1.00 19.31 347 VAL A N 1
ATOM 2743 C CA . VAL A 1 367 ? 55.569 38.801 63.792 1.00 18.86 347 VAL A CA 1
ATOM 2744 C C . VAL A 1 367 ? 55.063 37.656 64.658 1.00 24.72 347 VAL A C 1
ATOM 2745 O O . VAL A 1 367 ? 53.979 37.111 64.422 1.00 30.00 347 VAL A O 1
ATOM 2749 N N . THR A 1 368 ? 55.853 37.288 65.658 1.00 21.71 348 THR A N 1
ATOM 2750 C CA . THR A 1 368 ? 55.432 36.263 66.603 1.00 21.99 348 THR A CA 1
ATOM 2751 C C . THR A 1 368 ? 54.349 36.823 67.522 1.00 22.64 348 THR A C 1
ATOM 2752 O O . THR A 1 368 ? 54.527 37.876 68.138 1.00 21.91 348 THR A O 1
ATOM 2756 N N A THR A 1 369 ? 53.225 36.124 67.605 0.53 15.50 349 THR A N 1
ATOM 2757 N N B THR A 1 369 ? 53.225 36.115 67.608 0.47 15.58 349 THR A N 1
ATOM 2758 C CA A THR A 1 369 ? 52.087 36.575 68.382 0.53 21.58 349 THR A CA 1
ATOM 2759 C CA B THR A 1 369 ? 52.004 36.534 68.285 0.47 21.53 349 THR A CA 1
ATOM 2760 C C A THR A 1 369 ? 51.482 35.376 69.098 0.53 21.46 349 THR A C 1
ATOM 2761 C C B THR A 1 369 ? 51.472 35.355 69.088 0.47 21.45 349 THR A C 1
ATOM 2762 O O A THR A 1 369 ? 51.658 34.234 68.654 0.53 19.27 349 THR A O 1
ATOM 2763 O O B THR A 1 369 ? 51.676 34.203 68.688 0.47 19.29 349 THR A O 1
ATOM 2770 N N . PRO A 1 370 ? 50.801 35.597 70.226 1.00 24.34 350 PRO A N 1
ATOM 2771 C CA . PRO A 1 370 ? 50.207 34.471 70.968 1.00 16.55 350 PRO A CA 1
ATOM 2772 C C . PRO A 1 370 ? 49.194 33.713 70.121 1.00 19.77 350 PRO A C 1
ATOM 2773 O O . PRO A 1 370 ? 48.349 34.309 69.456 1.00 20.88 350 PRO A O 1
ATOM 2777 N N . ALA A 1 371 ? 49.273 32.385 70.159 1.00 11.76 351 ALA A N 1
ATOM 2778 C CA . ALA A 1 371 ? 48.303 31.603 69.407 1.00 20.21 351 ALA A CA 1
ATOM 2779 C C . ALA A 1 371 ? 47.006 31.482 70.206 1.00 20.79 351 ALA A C 1
ATOM 2780 O O . ALA A 1 371 ? 46.965 31.746 71.412 1.00 17.56 351 ALA A O 1
ATOM 2782 N N . ASP A 1 372 ? 45.934 31.097 69.512 1.00 13.89 352 ASP A N 1
ATOM 2783 C CA . ASP A 1 372 ? 44.624 30.985 70.150 1.00 15.40 352 ASP A CA 1
ATOM 2784 C C . ASP A 1 372 ? 44.655 29.970 71.288 1.00 20.21 352 ASP A C 1
ATOM 2785 O O . ASP A 1 372 ? 45.297 28.918 71.184 1.00 16.40 352 ASP A O 1
ATOM 2790 N N . ALA A 1 373 ? 43.943 30.289 72.376 1.00 17.49 353 ALA A N 1
ATOM 2791 C CA . ALA A 1 373 ? 43.861 29.391 73.525 1.00 20.80 353 ALA A CA 1
ATOM 2792 C C . ALA A 1 373 ? 43.320 28.021 73.134 1.00 16.92 353 ALA A C 1
ATOM 2793 O O . ALA A 1 373 ? 42.383 27.901 72.344 1.00 16.19 353 ALA A O 1
ATOM 2795 N N . ILE A 1 374 ? 43.886 26.981 73.729 1.00 16.92 354 ILE A N 1
ATOM 2796 C CA . ILE A 1 374 ? 43.424 25.619 73.483 1.00 18.87 354 ILE A CA 1
ATOM 2797 C C . ILE A 1 374 ? 42.242 25.345 74.412 1.00 26.46 354 ILE A C 1
ATOM 2798 O O . ILE A 1 374 ? 42.368 25.457 75.629 1.00 15.44 354 ILE A O 1
ATOM 2803 N N . ARG A 1 375 ? 41.090 25.004 73.844 1.00 20.10 355 ARG A N 1
ATOM 2804 C CA . ARG A 1 375 ? 39.882 24.792 74.629 1.00 19.56 355 ARG A CA 1
ATOM 2805 C C . ARG A 1 375 ? 39.456 23.330 74.565 1.00 18.95 355 ARG A C 1
ATOM 2806 O O . ARG A 1 375 ? 40.020 22.519 73.813 1.00 14.65 355 ARG A O 1
ATOM 2814 N N . GLU A 1 376 ? 38.445 22.996 75.380 1.00 19.07 356 GLU A N 1
ATOM 2815 C CA . GLU A 1 376 ? 38.078 21.594 75.550 1.00 16.95 356 GLU A CA 1
ATOM 2816 C C . GLU A 1 376 ? 37.499 21.012 74.272 1.00 17.76 356 GLU A C 1
ATOM 2817 O O . GLU A 1 376 ? 37.661 19.813 74.011 1.00 19.94 356 GLU A O 1
ATOM 2823 N N . ASP A 1 377 ? 36.828 21.827 73.460 1.00 19.96 357 ASP A N 1
ATOM 2824 C CA . ASP A 1 377 ? 36.341 21.357 72.164 1.00 23.15 357 ASP A CA 1
ATOM 2825 C C . ASP A 1 377 ? 37.289 21.743 71.034 1.00 26.55 357 ASP A C 1
ATOM 2826 O O . ASP A 1 377 ? 36.855 22.046 69.920 1.00 20.58 357 ASP A O 1
ATOM 2831 N N . SER A 1 378 ? 38.593 21.752 71.292 1.00 18.03 358 SER A N 1
ATOM 2832 C CA . SER A 1 378 ? 39.559 22.017 70.238 1.00 20.46 358 SER A CA 1
ATOM 2833 C C . SER A 1 378 ? 40.241 20.726 69.786 1.00 15.86 358 SER A C 1
ATOM 2834 O O . SER A 1 378 ? 40.332 19.745 70.532 1.00 18.39 358 SER A O 1
ATOM 2837 N N . MET A 1 379 ? 40.675 20.710 68.526 1.00 18.13 359 MET A N 1
ATOM 2838 C CA . MET A 1 379 ? 41.458 19.572 68.051 1.00 17.02 359 MET A CA 1
ATOM 2839 C C . MET A 1 379 ? 42.764 19.458 68.832 1.00 14.97 359 MET A C 1
ATOM 2840 O O . MET A 1 379 ? 43.256 18.354 69.087 1.00 13.73 359 MET A O 1
ATOM 2845 N N . GLU A 1 380 ? 43.337 20.599 69.212 1.00 12.74 360 GLU A N 1
ATOM 2846 C CA . GLU A 1 380 ? 44.564 20.599 70.002 1.00 16.21 360 GLU A CA 1
ATOM 2847 C C . GLU A 1 380 ? 44.378 19.866 71.324 1.00 21.12 360 GLU A C 1
ATOM 2848 O O . GLU A 1 380 ? 45.277 19.146 71.774 1.00 15.21 360 GLU A O 1
ATOM 2854 N N . GLN A 1 381 ? 43.219 20.036 71.967 1.00 17.11 361 GLN A N 1
ATOM 2855 C CA . GLN A 1 381 ? 43.010 19.357 73.241 1.00 18.64 361 GLN A CA 1
ATOM 2856 C C . GLN A 1 381 ? 42.877 17.861 73.040 1.00 18.57 361 GLN A C 1
ATOM 2857 O O . GLN A 1 381 ? 43.360 17.065 73.864 1.00 18.18 361 GLN A O 1
ATOM 2863 N N . TYR A 1 382 ? 42.204 17.465 71.960 1.00 19.96 362 TYR A N 1
ATOM 2864 C CA . TYR A 1 382 ? 42.090 16.052 71.619 1.00 15.51 362 TYR A CA 1
ATOM 2865 C C . TYR A 1 382 ? 43.463 15.423 71.433 1.00 18.58 362 TYR A C 1
ATOM 2866 O O . TYR A 1 382 ? 43.718 14.316 71.918 1.00 21.64 362 TYR A O 1
ATOM 2875 N N . ILE A 1 383 ? 44.353 16.112 70.712 1.00 17.94 363 ILE A N 1
ATOM 2876 C CA . ILE A 1 383 ? 45.736 15.659 70.566 1.00 19.46 363 ILE A CA 1
ATOM 2877 C C . ILE A 1 383 ? 46.379 15.479 71.932 1.00 18.68 363 ILE A C 1
ATOM 2878 O O . ILE A 1 383 ? 47.046 14.470 72.195 1.00 21.49 363 ILE A O 1
ATOM 2883 N N . ILE A 1 384 ? 46.193 16.459 72.822 1.00 16.37 364 ILE A N 1
ATOM 2884 C CA . ILE A 1 384 ? 46.761 16.352 74.167 1.00 22.33 364 ILE A CA 1
ATOM 2885 C C . ILE A 1 384 ? 46.204 15.130 74.889 1.00 26.58 364 ILE A C 1
ATOM 2886 O O . ILE A 1 384 ? 46.950 14.375 75.524 1.00 21.02 364 ILE A O 1
ATOM 2891 N N . ASP A 1 385 ? 44.888 14.906 74.784 1.00 23.43 365 ASP A N 1
ATOM 2892 C CA . ASP A 1 385 ? 44.258 13.761 75.442 1.00 31.19 365 ASP A CA 1
ATOM 2893 C C . ASP A 1 385 ? 44.668 12.433 74.815 1.00 30.02 365 ASP A C 1
ATOM 2894 O O . ASP A 1 385 ? 44.736 11.413 75.509 1.00 23.64 365 ASP A O 1
ATOM 2899 N N . ALA A 1 386 ? 44.913 12.413 73.509 1.00 22.82 366 ALA A N 1
ATOM 2900 C CA . ALA A 1 386 ? 45.234 11.166 72.827 1.00 26.28 366 ALA A CA 1
ATOM 2901 C C . ALA A 1 386 ? 46.719 10.858 72.929 1.00 34.39 366 ALA A C 1
ATOM 2902 O O . ALA A 1 386 ? 47.121 9.838 73.507 1.00 26.28 366 ALA A O 1
ATOM 2904 N N . CYS A 1 387 ? 47.540 11.749 72.375 1.00 27.60 367 CYS A N 1
ATOM 2905 C CA . CYS A 1 387 ? 48.965 11.529 72.195 1.00 25.31 367 CYS A CA 1
ATOM 2906 C C . CYS A 1 387 ? 49.820 12.085 73.321 1.00 21.23 367 CYS A C 1
ATOM 2907 O O . CYS A 1 387 ? 50.968 11.661 73.456 1.00 24.56 367 CYS A O 1
ATOM 2910 N N . GLY A 1 388 ? 49.301 13.034 74.112 1.00 22.91 368 GLY A N 1
ATOM 2911 C CA . GLY A 1 388 ? 50.128 13.815 75.009 1.00 21.36 368 GLY A CA 1
ATOM 2912 C C . GLY A 1 388 ? 50.807 14.968 74.279 1.00 24.62 368 GLY A C 1
ATOM 2913 O O . GLY A 1 388 ? 50.524 15.273 73.113 1.00 22.67 368 GLY A O 1
ATOM 2914 N N . THR A 1 389 ? 51.728 15.622 74.987 1.00 20.88 369 THR A N 1
ATOM 2915 C CA . THR A 1 389 ? 52.402 16.811 74.476 1.00 20.52 369 THR A CA 1
ATOM 2916 C C . THR A 1 389 ? 53.882 16.580 74.224 1.00 20.14 369 THR A C 1
ATOM 2917 O O . THR A 1 389 ? 54.608 17.538 73.958 1.00 22.08 369 THR A O 1
ATOM 2921 N N . GLU A 1 390 ? 54.353 15.340 74.321 1.00 20.33 370 GLU A N 1
ATOM 2922 C CA . GLU A 1 390 ? 55.792 15.093 74.284 1.00 22.32 370 GLU A CA 1
ATOM 2923 C C . GLU A 1 390 ? 56.363 15.296 72.882 1.00 43.70 370 GLU A C 1
ATOM 2924 O O . GLU A 1 390 ? 57.201 16.182 72.661 1.00 52.98 370 GLU A O 1
ATOM 2930 N N . ASP A 1 391 ? 55.936 14.475 71.922 1.00 28.64 371 ASP A N 1
ATOM 2931 C CA . ASP A 1 391 ? 56.396 14.619 70.538 1.00 26.24 371 ASP A CA 1
ATOM 2932 C C . ASP A 1 391 ? 55.215 14.990 69.635 1.00 20.77 371 ASP A C 1
ATOM 2933 O O . ASP A 1 391 ? 54.201 15.486 70.134 1.00 28.96 371 ASP A O 1
ATOM 2938 N N . SER A 1 392 ? 55.313 14.747 68.319 1.00 17.58 372 SER A N 1
ATOM 2939 C CA . SER A 1 392 ? 54.206 15.051 67.423 1.00 14.67 372 SER A CA 1
ATOM 2940 C C . SER A 1 392 ? 53.192 13.918 67.373 1.00 19.30 372 SER A C 1
ATOM 2941 O O . SER A 1 392 ? 53.436 12.801 67.822 1.00 15.45 372 SER A O 1
ATOM 2944 N N . CYS A 1 393 ? 52.066 14.199 66.727 1.00 20.38 373 CYS A N 1
ATOM 2945 C CA . CYS A 1 393 ? 50.938 13.286 66.761 1.00 17.10 373 CYS A CA 1
ATOM 2946 C C . CY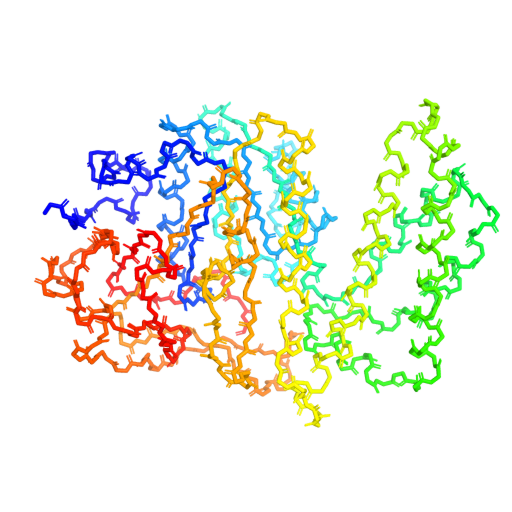S A 1 393 ? 50.237 13.274 65.407 1.00 18.78 373 CYS A C 1
ATOM 2947 O O . CYS A 1 393 ? 50.120 14.304 64.745 1.00 16.14 373 CYS A O 1
ATOM 2950 N N A LEU A 1 394 ? 49.835 12.084 64.978 0.43 15.54 374 LEU A N 1
ATOM 2951 N N B LEU A 1 394 ? 49.735 12.104 65.022 0.57 15.48 374 LEU A N 1
ATOM 2952 C CA A LEU A 1 394 ? 48.943 11.904 63.843 0.43 18.28 374 LEU A CA 1
ATOM 2953 C CA B LEU A 1 394 ? 48.965 11.934 63.795 0.57 18.23 374 LEU A CA 1
ATOM 2954 C C A LEU A 1 394 ? 47.616 11.373 64.354 0.43 20.23 374 LEU A C 1
ATOM 2955 C C B LEU A 1 394 ? 47.663 11.221 64.132 0.57 20.15 374 LEU A C 1
ATOM 2956 O O A LEU A 1 394 ? 47.582 10.583 65.301 0.43 18.18 374 LEU A O 1
ATOM 2957 O O B LEU A 1 394 ? 47.693 10.154 64.753 0.57 16.06 374 LEU A O 1
ATOM 2966 N N . THR A 1 395 ? 46.527 11.803 63.728 1.00 13.69 375 THR A N 1
ATOM 2967 C CA . THR A 1 395 ? 45.214 11.288 64.083 1.00 17.33 375 THR A CA 1
ATOM 2968 C C . THR A 1 395 ? 44.281 11.345 62.882 1.00 23.44 375 THR A C 1
ATOM 2969 O O . THR A 1 395 ? 44.330 12.289 62.089 1.00 19.58 375 THR A O 1
ATOM 2973 N N . LEU A 1 396 ? 43.457 10.309 62.734 1.00 16.05 376 LEU A N 1
ATOM 2974 C CA . LEU A 1 396 ? 42.336 10.380 61.808 1.00 20.94 376 LEU A CA 1
ATOM 2975 C C . LEU A 1 396 ? 41.212 11.182 62.449 1.00 22.68 376 LEU A C 1
ATOM 2976 O O . LEU A 1 396 ? 41.212 11.432 63.652 1.00 25.86 376 LEU A O 1
ATOM 2981 N N . THR A 1 397 ? 40.262 11.620 61.631 1.00 18.50 377 THR A N 1
ATOM 2982 C CA . THR A 1 397 ? 39.177 12.446 62.133 1.00 22.67 377 THR A CA 1
ATOM 2983 C C . THR A 1 397 ? 37.842 11.722 62.183 1.00 22.50 377 THR A C 1
ATOM 2984 O O . THR A 1 397 ? 36.863 12.302 62.665 1.00 30.70 377 THR A O 1
ATOM 2988 N N A ASP A 1 398 ? 37.764 10.507 61.645 0.56 31.54 378 ASP A N 1
ATOM 2989 N N B ASP A 1 398 ? 37.787 10.453 61.766 0.44 31.35 378 ASP A N 1
ATOM 2990 C CA A ASP A 1 398 ? 36.504 9.769 61.578 0.56 35.75 378 ASP A CA 1
ATOM 2991 C CA B ASP A 1 398 ? 36.536 9.740 61.524 0.44 35.76 378 ASP A CA 1
ATOM 2992 C C A ASP A 1 398 ? 36.368 8.912 62.835 0.56 35.16 378 ASP A C 1
ATOM 2993 C C B ASP A 1 398 ? 35.983 9.038 62.765 0.44 35.94 378 ASP A C 1
ATOM 2994 O O A ASP A 1 398 ? 36.465 7.684 62.820 0.56 37.65 378 ASP A O 1
ATOM 2995 O O B ASP A 1 398 ? 35.355 7.978 62.643 0.44 38.98 378 ASP A O 1
ATOM 3004 N N . ALA A 1 399 ? 36.170 9.609 63.952 1.00 30.53 379 ALA A N 1
ATOM 3005 C CA . ALA A 1 399 ? 35.765 8.991 65.200 1.00 37.21 379 ALA A CA 1
ATOM 3006 C C . ALA A 1 399 ? 35.039 10.051 66.010 1.00 35.56 379 ALA A C 1
ATOM 3007 O O . ALA A 1 399 ? 35.433 11.222 65.957 1.00 38.79 379 ALA A O 1
ATOM 3009 N N . PRO A 1 400 ? 33.968 9.696 66.725 1.00 36.68 380 PRO A N 1
ATOM 3010 C CA . PRO A 1 400 ? 33.306 10.676 67.597 1.00 28.01 380 PRO A CA 1
ATOM 3011 C C . PRO A 1 400 ? 34.328 11.385 68.475 1.00 26.02 380 PRO A C 1
ATOM 3012 O O . PRO A 1 400 ? 35.283 10.776 68.958 1.00 32.28 380 PRO A O 1
ATOM 3016 N N A MET A 1 401 ? 34.126 12.690 68.669 0.47 24.37 381 MET A N 1
ATOM 3017 N N B MET A 1 401 ? 34.143 12.687 68.661 0.53 24.34 381 MET A N 1
ATOM 3018 C CA A MET A 1 401 ? 35.127 13.539 69.305 0.47 25.44 381 MET A CA 1
ATOM 3019 C CA B MET A 1 401 ? 35.071 13.428 69.505 0.53 24.69 381 MET A CA 1
ATOM 3020 C C A MET A 1 401 ? 34.489 14.845 69.754 0.47 19.73 381 MET A C 1
ATOM 3021 C C B MET A 1 401 ? 34.489 14.796 69.795 0.53 19.69 381 MET A C 1
ATOM 3022 O O A MET A 1 401 ? 33.537 15.324 69.135 0.47 22.54 381 MET A O 1
ATOM 3023 O O B MET A 1 401 ? 33.586 15.270 69.101 0.53 22.51 381 MET A O 1
ATOM 3032 N N . LYS A 1 402 ? 35.030 15.422 70.835 1.00 21.60 382 LYS A N 1
ATOM 3033 C CA . LYS A 1 402 ? 34.614 16.747 71.268 1.00 22.45 382 LYS A CA 1
ATOM 3034 C C . LYS A 1 402 ? 35.162 17.856 70.390 1.00 17.67 382 LYS A C 1
ATOM 3035 O O . LYS A 1 402 ? 34.693 18.992 70.508 1.00 18.87 382 LYS A O 1
ATOM 3041 N N . ALA A 1 403 ? 36.149 17.558 69.546 1.00 20.78 383 ALA A N 1
ATOM 3042 C CA . ALA A 1 403 ? 36.862 18.587 68.806 1.00 19.17 383 ALA A CA 1
ATOM 3043 C C . ALA A 1 403 ? 35.956 19.196 67.743 1.00 20.09 383 ALA A C 1
ATOM 3044 O O . ALA A 1 403 ? 35.412 18.487 66.890 1.00 16.81 383 ALA A O 1
ATOM 3046 N N . LYS A 1 404 ? 35.790 20.507 67.804 1.00 20.66 384 LYS A N 1
ATOM 3047 C CA . LYS A 1 404 ? 35.046 21.237 66.788 1.00 21.89 384 LYS A CA 1
ATOM 3048 C C . LYS A 1 404 ? 35.798 22.437 66.249 1.00 20.19 384 LYS A C 1
ATOM 3049 O O . LYS A 1 404 ? 35.356 23.025 65.253 1.00 27.20 384 LYS A O 1
ATOM 3055 N N A ARG A 1 405 ? 36.903 22.834 66.872 0.63 16.35 385 ARG A N 1
ATOM 3056 N N B ARG A 1 405 ? 36.902 22.829 66.867 0.37 16.53 385 ARG A N 1
ATOM 3057 C CA A ARG A 1 405 ? 37.669 23.978 66.413 0.63 18.54 385 ARG A CA 1
ATOM 3058 C CA B ARG A 1 405 ? 37.677 23.950 66.377 0.37 18.59 385 ARG A CA 1
ATOM 3059 C C A ARG A 1 405 ? 39.142 23.602 66.325 0.63 18.31 385 ARG A C 1
ATOM 3060 C C B ARG A 1 405 ? 39.136 23.542 66.256 0.37 18.31 385 ARG A C 1
ATOM 3061 O O A ARG A 1 405 ? 39.604 22.671 66.991 0.63 17.86 385 ARG A O 1
ATOM 3062 O O B ARG A 1 405 ? 39.581 22.547 66.837 0.37 17.72 385 ARG A O 1
ATOM 3077 N N . MET A 1 406 ? 39.869 24.307 65.451 1.00 18.23 386 MET A N 1
ATOM 3078 C CA . MET A 1 406 ? 41.294 24.066 65.263 1.00 16.50 386 MET A CA 1
ATOM 3079 C C . MET A 1 406 ? 41.982 25.398 65.016 1.00 17.42 386 MET A C 1
ATOM 3080 O O . MET A 1 406 ? 41.412 26.294 64.390 1.00 19.25 386 MET A O 1
ATOM 3085 N N . ARG A 1 407 ? 43.218 25.516 65.495 1.00 12.61 387 ARG A N 1
ATOM 3086 C CA . ARG A 1 407 ? 43.961 26.753 65.309 1.00 16.08 387 ARG A CA 1
ATOM 3087 C C . ARG A 1 407 ? 44.150 27.044 63.821 1.00 17.28 387 ARG A C 1
ATOM 3088 O O . ARG A 1 407 ? 44.307 26.143 63.000 1.00 17.34 387 ARG A O 1
ATOM 3096 N N . SER A 1 408 ? 44.136 28.323 63.483 1.00 15.11 388 SER A N 1
ATOM 3097 C CA . SER A 1 408 ? 44.411 28.741 62.118 1.00 13.41 388 SER A CA 1
ATOM 3098 C C . SER A 1 408 ? 44.983 30.145 62.230 1.00 17.56 388 SER A C 1
ATOM 3099 O O . SER A 1 408 ? 44.306 31.042 62.741 1.00 16.15 388 SER A O 1
ATOM 3102 N N . GLN A 1 409 ? 46.232 30.322 61.812 1.00 12.19 389 GLN A N 1
ATOM 3103 C CA . GLN A 1 409 ? 46.988 31.565 62.081 1.00 9.28 389 GLN A CA 1
ATOM 3104 C C . GLN A 1 409 ? 46.967 31.775 63.599 1.00 11.82 389 GLN A C 1
ATOM 3105 O O . GLN A 1 409 ? 47.120 30.801 64.349 1.00 15.18 389 GLN A O 1
ATOM 3111 N N . SER A 1 410 ? 46.754 32.997 64.088 1.00 16.14 390 SER A N 1
ATOM 3112 C CA . SER A 1 410 ? 46.643 33.241 65.522 1.00 16.89 390 SER A CA 1
ATOM 3113 C C . SER A 1 410 ? 45.214 33.107 66.031 1.00 20.31 390 SER A C 1
ATOM 3114 O O . SER A 1 410 ? 44.957 33.423 67.194 1.00 15.81 390 SER A O 1
ATOM 3117 N N . ALA A 1 411 ? 44.294 32.611 65.201 1.00 17.89 391 ALA A N 1
ATOM 3118 C CA . ALA A 1 411 ? 42.909 32.404 65.603 1.00 20.14 391 ALA A CA 1
ATOM 3119 C C . ALA A 1 411 ? 42.559 30.920 65.535 1.00 22.89 391 ALA A C 1
ATOM 3120 O O . ALA A 1 411 ? 43.443 30.074 65.695 1.00 15.79 391 ALA A O 1
ATOM 3122 N N . SER A 1 412 ? 41.274 30.600 65.332 1.00 16.71 392 SER A N 1
ATOM 3123 C CA . SER A 1 412 ? 40.805 29.239 65.078 1.00 15.71 392 SER A CA 1
ATOM 3124 C C . SER A 1 412 ? 39.673 29.259 64.054 1.00 19.71 392 SER A C 1
ATOM 3125 O O . SER A 1 412 ? 39.027 30.281 63.838 1.00 19.37 392 SER A O 1
ATOM 3128 N N . VAL A 1 413 ? 39.445 28.116 63.414 1.00 19.95 393 VAL A N 1
ATOM 3129 C CA . VAL A 1 413 ? 38.251 27.895 62.610 1.00 13.94 393 VAL A CA 1
ATOM 3130 C C . VAL A 1 413 ? 37.417 26.847 63.331 1.00 21.56 393 VAL A C 1
ATOM 3131 O O . VAL A 1 413 ? 37.946 26.017 64.073 1.00 20.68 393 VAL A O 1
ATOM 3135 N N . GLU A 1 414 ? 36.108 26.892 63.124 1.00 15.34 394 GLU A N 1
ATOM 3136 C CA . GLU A 1 414 ? 35.196 25.905 63.686 1.00 15.76 394 GLU A CA 1
ATOM 3137 C C . GLU A 1 414 ? 34.429 25.235 62.562 1.00 20.13 394 GLU A C 1
ATOM 3138 O O . GLU A 1 414 ? 33.944 25.906 61.649 1.00 15.68 394 GLU A O 1
ATOM 3144 N N . THR A 1 415 ? 34.299 23.915 62.640 1.00 18.13 395 THR A N 1
ATOM 3145 C CA . THR A 1 415 ? 33.667 23.151 61.570 1.00 22.85 395 THR A CA 1
ATOM 3146 C C . THR A 1 415 ? 33.409 21.748 62.110 1.00 26.04 395 THR A C 1
ATOM 3147 O O . THR A 1 415 ? 33.688 21.449 63.280 1.00 22.97 395 THR A O 1
ATOM 3151 N N . ASN A 1 416 ? 32.843 20.899 61.260 1.00 21.25 396 ASN A N 1
ATOM 3152 C CA . ASN A 1 416 ? 32.795 19.460 61.510 1.00 21.12 396 ASN A CA 1
ATOM 3153 C C . ASN A 1 416 ? 34.105 18.885 61.004 1.00 22.74 396 ASN A C 1
ATOM 3154 O O . ASN A 1 416 ? 34.298 18.744 59.791 1.00 17.63 396 ASN A O 1
ATOM 3159 N N . LEU A 1 417 ? 34.993 18.522 61.928 1.00 17.51 397 LEU A N 1
ATOM 3160 C CA . LEU A 1 417 ? 36.346 18.156 61.535 1.00 21.81 397 LEU A CA 1
ATOM 3161 C C . LEU A 1 417 ? 36.423 16.780 60.878 1.00 17.49 397 LEU A C 1
ATOM 3162 O O . LEU A 1 417 ? 37.391 16.515 60.158 1.00 26.42 397 LEU A O 1
ATOM 3167 N N A SER A 1 418 ? 35.441 15.904 61.096 0.72 20.38 398 SER A N 1
ATOM 3168 N N B SER A 1 418 ? 35.438 15.907 61.102 0.28 20.51 398 SER A N 1
ATOM 3169 C CA A SER A 1 418 ? 35.418 14.640 60.358 0.72 23.28 398 SER A CA 1
ATOM 3170 C CA B SER A 1 418 ? 35.404 14.642 60.370 0.28 23.26 398 SER A CA 1
ATOM 3171 C C A SER A 1 418 ? 35.126 14.867 58.879 0.72 19.20 398 SER A C 1
ATOM 3172 C C B SER A 1 418 ? 35.133 14.871 58.888 0.28 19.38 398 SER A C 1
ATOM 3173 O O A SER A 1 418 ? 35.648 14.151 58.014 0.72 20.78 398 SER A O 1
ATOM 3174 O O B SER A 1 418 ? 35.686 14.171 58.031 0.28 20.89 398 SER A O 1
ATOM 3179 N N . GLU A 1 419 ? 34.286 15.847 58.570 1.00 20.75 399 GLU A N 1
ATOM 3180 C CA . GLU A 1 419 ? 33.997 16.170 57.181 1.00 19.91 399 GLU A CA 1
ATOM 3181 C C . GLU A 1 419 ? 35.047 17.093 56.584 1.00 19.15 399 GLU A C 1
ATOM 3182 O O . GLU A 1 419 ? 35.256 17.083 55.365 1.00 19.17 399 GLU A O 1
ATOM 3188 N N . ALA A 1 420 ? 35.702 17.899 57.424 1.00 21.31 400 ALA A N 1
ATOM 3189 C CA . ALA A 1 420 ? 36.591 18.947 56.938 1.00 18.65 400 ALA A CA 1
ATOM 3190 C C . ALA A 1 420 ? 37.950 18.400 56.524 1.00 22.22 400 ALA A C 1
ATOM 3191 O O . ALA A 1 420 ? 38.520 18.851 55.523 1.00 19.54 400 ALA A O 1
ATOM 3193 N N . PHE A 1 421 ? 38.492 17.444 57.282 1.00 14.44 401 PHE A N 1
ATOM 3194 C CA . PHE A 1 421 ? 39.804 16.877 56.998 1.00 16.59 401 PHE A CA 1
ATOM 3195 C C . PHE A 1 421 ? 39.744 15.367 57.152 1.00 19.21 401 PHE A C 1
ATOM 3196 O O . PHE A 1 421 ? 38.898 14.837 57.871 1.00 19.74 401 PHE A O 1
ATOM 3204 N N . ASP A 1 422 ? 40.672 14.679 56.483 1.00 16.58 402 ASP A N 1
ATOM 3205 C CA . ASP A 1 422 ? 40.791 13.233 56.632 1.00 18.28 402 ASP A CA 1
ATOM 3206 C C . ASP A 1 422 ? 41.725 12.839 57.767 1.00 20.20 402 ASP A C 1
ATOM 3207 O O . ASP A 1 422 ? 41.495 11.806 58.402 1.00 17.86 402 ASP A O 1
ATOM 3212 N N . ALA A 1 423 ? 42.760 13.637 58.043 1.00 12.61 403 ALA A N 1
ATOM 3213 C CA . ALA A 1 423 ? 43.682 13.370 59.142 1.00 16.90 403 ALA A CA 1
ATOM 3214 C C . ALA A 1 423 ? 44.217 14.697 59.659 1.00 17.58 403 ALA A C 1
ATOM 3215 O O . ALA A 1 423 ? 44.062 15.735 59.015 1.00 16.48 403 ALA A O 1
ATOM 3217 N N . ILE A 1 424 ? 44.842 14.653 60.842 1.00 14.28 404 ILE A N 1
ATOM 3218 C CA . ILE A 1 424 ? 45.456 15.824 61.466 1.00 13.51 404 ILE A CA 1
ATOM 3219 C C . ILE A 1 424 ? 46.872 15.478 61.896 1.00 20.55 404 ILE A C 1
ATOM 3220 O O . ILE A 1 424 ? 47.111 14.430 62.511 1.00 22.02 404 ILE A O 1
ATOM 3225 N N . VAL A 1 425 ? 47.798 16.387 61.601 1.00 15.75 405 VAL A N 1
ATOM 3226 C CA . VAL A 1 425 ? 49.187 16.329 62.046 1.00 13.19 405 VAL A CA 1
ATOM 3227 C C . VAL A 1 425 ? 49.389 17.466 63.033 1.00 15.94 405 VAL A C 1
ATOM 3228 O O . VAL A 1 425 ? 49.073 18.620 62.725 1.00 14.52 405 VAL A O 1
ATOM 3232 N N . CYS A 1 426 ? 49.926 17.159 64.210 1.00 11.77 406 CYS A N 1
ATOM 3233 C CA . CYS A 1 426 ? 50.089 18.184 65.232 1.00 14.85 406 CYS A CA 1
ATOM 3234 C C . CYS A 1 426 ? 51.509 18.133 65.783 1.00 17.69 406 CYS A C 1
ATOM 3235 O O . CYS A 1 426 ? 51.947 17.086 66.268 1.00 14.68 406 CYS A O 1
ATOM 3238 N N . VAL A 1 427 ? 52.233 19.246 65.676 1.00 16.20 407 VAL A N 1
ATOM 3239 C CA . VAL A 1 427 ? 53.631 19.329 66.101 1.00 16.03 407 VAL A CA 1
ATOM 3240 C C . VAL A 1 427 ? 53.698 20.074 67.435 1.00 18.85 407 VAL A C 1
ATOM 3241 O O . VAL A 1 427 ? 52.715 20.713 67.835 1.00 16.90 407 VAL A O 1
ATOM 3245 N N . PRO A 1 428 ? 54.811 20.004 68.173 1.00 19.67 408 PRO A N 1
ATOM 3246 C CA . PRO A 1 428 ? 54.810 20.568 69.532 1.00 18.29 408 PRO A CA 1
ATOM 3247 C C . PRO A 1 428 ? 54.852 22.086 69.582 1.00 17.95 408 PRO A C 1
ATOM 3248 O O . PRO A 1 428 ? 54.430 22.668 70.591 1.00 22.72 408 PRO A O 1
ATOM 3252 N N . SER A 1 429 ? 55.353 22.746 68.544 1.00 12.21 409 SER A N 1
ATOM 3253 C CA . SER A 1 429 ? 55.594 24.181 68.595 1.00 19.66 409 SER A CA 1
ATOM 3254 C C . SER A 1 429 ? 55.583 24.695 67.166 1.00 16.74 409 SER A C 1
ATOM 3255 O O . SER A 1 429 ? 55.700 23.916 66.217 1.00 22.01 409 SER A O 1
ATOM 3258 N N . ALA A 1 430 ? 55.447 26.022 67.012 1.00 16.92 410 ALA A N 1
ATOM 3259 C CA . ALA A 1 430 ? 55.357 26.624 65.668 1.00 16.26 410 ALA A CA 1
ATOM 3260 C C . ALA A 1 430 ? 56.203 27.899 65.624 1.00 17.61 410 ALA A C 1
ATOM 3261 O O . ALA A 1 430 ? 55.692 29.013 65.734 1.00 23.54 410 ALA A O 1
ATOM 3263 N N . GLY A 1 431 ? 57.510 27.734 65.437 1.00 18.61 411 GLY A N 1
ATOM 3264 C CA . GLY A 1 431 ? 58.412 28.863 65.390 1.00 16.14 411 GLY A CA 1
ATOM 3265 C C . GLY A 1 431 ? 58.586 29.415 63.981 1.00 22.36 411 GLY A C 1
ATOM 3266 O O . GLY A 1 431 ? 58.467 28.694 62.993 1.00 17.14 411 GLY A O 1
ATOM 3267 N N . LYS A 1 432 ? 58.864 30.716 63.895 1.00 16.23 412 LYS A N 1
ATOM 3268 C CA . LYS A 1 432 ? 59.037 31.339 62.588 1.00 18.39 412 LYS A CA 1
ATOM 3269 C C . LYS A 1 432 ? 60.225 30.723 61.862 1.00 24.47 412 LYS A C 1
ATOM 3270 O O . LYS A 1 432 ? 61.320 30.598 62.416 1.00 21.00 412 LYS A O 1
ATOM 3276 N N . ASP A 1 433 ? 59.989 30.319 60.618 1.00 16.42 413 ASP A N 1
ATOM 3277 C CA . ASP A 1 433 ? 61.048 29.835 59.749 1.00 19.14 413 ASP A CA 1
ATOM 3278 C C . ASP A 1 433 ? 62.168 30.867 59.643 1.00 23.55 413 ASP A C 1
ATOM 3279 O O . ASP A 1 433 ? 61.922 32.034 59.331 1.00 19.52 413 ASP A O 1
ATOM 3284 N N . GLY A 1 434 ? 63.406 30.411 59.855 1.00 22.36 414 GLY A N 1
ATOM 3285 C CA . GLY A 1 434 ? 64.568 31.288 59.900 1.00 25.09 414 GLY A CA 1
ATOM 3286 C C . GLY A 1 434 ? 64.951 31.951 58.583 1.00 25.97 414 GLY A C 1
ATOM 3287 O O . GLY A 1 434 ? 65.704 32.931 58.598 1.00 31.70 414 GLY A O 1
ATOM 3288 N N . LEU A 1 435 ? 64.466 31.460 57.448 1.00 20.14 415 LEU A N 1
ATOM 3289 C CA . LEU A 1 435 ? 64.777 32.173 56.212 1.00 23.43 415 LEU A CA 1
ATOM 3290 C C . LEU A 1 435 ? 63.754 33.251 55.870 1.00 22.98 415 LEU A C 1
ATOM 3291 O O . LEU A 1 435 ? 63.950 33.966 54.887 1.00 24.87 415 LEU A O 1
ATOM 3296 N N . VAL A 1 436 ? 62.668 33.373 56.630 1.00 20.37 416 VAL A N 1
ATOM 3297 C CA . VAL A 1 436 ? 61.622 34.334 56.311 1.00 23.46 416 VAL A CA 1
ATOM 3298 C C . VAL A 1 436 ? 62.074 35.730 56.717 1.00 36.59 416 VAL A C 1
ATOM 3299 O O . VAL A 1 436 ? 62.443 35.967 57.874 1.00 32.15 416 VAL A O 1
ATOM 3303 N N . ASP A 1 437 ? 61.998 36.666 55.766 1.00 46.35 417 ASP A N 1
ATOM 3304 C CA . ASP A 1 437 ? 62.592 37.998 55.838 1.00 49.50 417 ASP A CA 1
ATOM 3305 C C . ASP A 1 437 ? 61.526 39.087 55.713 1.00 56.63 417 ASP A C 1
ATOM 3306 O O . ASP A 1 437 ? 61.645 39.971 54.859 1.00 54.16 417 ASP A O 1
ATOM 3311 N N . LEU A 1 438 ? 60.478 39.045 56.534 1.00 54.05 418 LEU A N 1
ATOM 3312 C CA . LEU A 1 438 ? 59.314 39.911 56.281 1.00 51.61 418 LEU A CA 1
ATOM 3313 C C . LEU A 1 438 ? 58.880 40.814 57.439 1.00 62.94 418 LEU A C 1
ATOM 3314 O O . LEU A 1 438 ? 58.711 40.384 58.589 1.00 55.55 418 LEU A O 1
#

Secondary structure (DSSP, 8-state):
--EEEESSTT-GGG--GGGGGGGHHHHTT-SEEEE--SSTTBHHHHHHHHHHHHHHHHHH---EEEESS-HHHHHHHHHHHH--SS---GGGG--HHHHHHHHHHHHHHHHHHHHH----EEEE-SS-TT---HHHHHHHHHHHHHH-GGGHHHHHHHHHHTTT---SSHHHHHHHHHTS-HHHHHHHHHHHHHHHHHHHHTHHHHTSGGGTTHHHHHHHHHHHHHHHHHHHHHHHHTTSS-PPTTTTHHHHHHHHHHHHHHHHHSTT--EEEE--HHHH-SS-EEETTEEEE--HHHHHTT-TT--EEEEEEEE--SEEEEEES--TT-TTS-EEEEEEPPPP-TTBHHHHHHHHH-SSSEEEEES-S--S--EEEETTEEEES-HHHH-SEEEEES--PBPTT---

Sequence (408 aa):
MTWWRRTTRTLLQPQKLDFNEFEILTPLVEGARIVGLGEGAHFVAEFSLARASLIRYLVERHDFNAIGLECGAIQASRLSEYLNSTAGAHELERFSSDPLTFSLYGSVVLIWIKSYLRESGRKLQLVVGIDLPNTLNPRDDLAQQLAEIIKVIDHLIKPHVDELTHLLASIDGQSAVISSSAKWGEMETAQQQEKAISSGVTRRLKLRLASLAPVVLKKHVNSDLFRRKASDRRIESIEYTLETLRIMRTFFDGTSLEGDTSVRDSYMAGVVDRMVRANPDVKIILLAHNNNLQKTPVSSFSGELTAVPMGQHLAEREEEDYRAIAFTHLGSTVPEMQFFPSPGSPLGFSVVTTTPADAIREDSMEQYIIDACGTEDSCLLTLTDDAPMMKAKRRMRSQSASVETNLSSEAFDAIVCVPSAGKDGLVDL